Protein AF-A0A7S3LJ06-F1 (afdb_monomer_lite)

Secondary structure (DSSP, 8-state):
-----S---------------------GGGG--HHHHHHHHTSTTEEEE-TTT------TTTTSSSS-BS-HHHHHHHHHTT--TT--EEEEEPSEEEE-TTT--EEEEGGGTTEEEEEPTT--EEEE-EEE-TTPPPEE-SSSS--EEEEGGGSHHHHHHHHHH--S--EETTT-PBPEESEES---TTTSPPSTT-TTHHHHSB-GGGEEEEEPPPP-PPPEEEEEETT-TTSTT-------SSGGGTEEEEEESHHHHTTS-TTS-BSTTSSS--STTHHHHHHHHHTT-----SEEEE-TT-GGGGGGGG-S--TT-EEEEEETTSS-EEEEEEEEEETTTTEEEE--STTS-BSTTB-S----GGG-TTTTTSS-SS---TT--S-SS-------EEEEEEE--GGG--STTEEEEETTTTEEEEE-SSS--TT--EEEE--S-SEEEE--SSS-EEEEEEES-EEEEEPPSTTS--B--SSSSB-B-S--SEEEEEEEEEEEES-EEEEESS-SEEEEEEEES-EEES--

Foldseek 3Di:
DDDDDPDDPPPDDPPDPPPVPPPPPPQLLLVFDCVVVVVLVVDPQEFEEEQPQEDLDPDPPERDPVHHHNAPLSSLVVSLVVFDPPDAHEYEYAADEHECQVVFAAEAELSSFNYEYAYDRPHAYAYANWDWPPPWDWDADPDPFRKIKGQCVVPVVSLVLCLVFPFLFKAWRPVRHTQAFQKPPDDDPVPQDEAPPGPCPPSPFAFQVQWPWFAFDDQKDQWDKAKAALCDCPGPVNHRDCPDPPNLVNIFIWTADQVCQLQFPRVDTAQLLHCRHDDQVSNQSNVCSRRRTQQQGQKTAGNCVDPSCVCVLVFPDCQQKWKWWAWQNRPDIAIFGFHDDDSVRRMTGGDSDAWFRRRSWWRDHEIDQVGDPVLQDPPHPDGDNPDPDPDDDDDDDDHYIGGMMIGATPSSPPDESYWHADSVSSMIMHRHPDPDDPPTIMMRNRAQAHHAYDYALVRARENYEYYSYEYERHGARSRGHWHRPDSHGTTFDQHHNAEHERHENYEYYSYEYPHRNGHHYDYDDDYYNYDYYNYD

InterPro domains:
  IPR011050 Pectin lyase fold/virulence factor [SSF51126] (66-535)
  IPR012334 Pectin lyase fold [G3DSA:2.160.20.10] (34-153)

pLDDT: mean 83.15, std 18.37, range [21.41, 98.69]

Organism: NCBI:txid215587

Radius of gyration: 25.73 Å; chains: 1; bounding box: 71×56×80 Å

Sequence (536 aa):
MELHSCYSRKKDVVADDDSIKLTSLAFTGDKYPAEDLLKAKKTNRTVFVSSSLGLDMEIPGRGTESSPFRTLHFAVDFLRKFSSVKTKRFVVLRQGVHFIGTNGPILLNASDSNITIMSYPGEKAWISGGLPLFGITWTRLRTNAPIYFTNLKKHPEIFKSLKKYGIPGLFTLKSHSRIQRARYPNINVETDQWGYGSPLRDKFGLNSNTVMEWHKPEKGIVPTFVNIDLSDPSNPSGAVKNNSQMKAYNQFAIGYGGVCSTVWEPKEHSYWCSNNSAGGWAEVDSGCAIAGRLQIPVGLTWNMSSDSLKRLKKWRNPLGAIVHAWHSQSWAMHMFEVESYDTLNGKLFFNTTYGSGRGSQGGRNWCRCDQCSYAAGLWSNNGNWCGRRQSQKGHDTRLISGSWAVENVFEELDSPNEYFYNATTGILYWWPNETYVDDVTLVVPLIRTLIEVKGSLKSPVKNIAIQGVGFREAANTYETTWAVPSGGDWALFRGSALHITGAENFQVRNCSFKRLDGTAILFDGYTRNCSVKGSE

Structure (mmCIF, N/CA/C/O backbone):
data_AF-A0A7S3LJ06-F1
#
_entry.id   AF-A0A7S3LJ06-F1
#
loop_
_atom_site.group_PDB
_atom_site.id
_atom_site.type_symbol
_atom_site.label_atom_id
_atom_site.label_alt_id
_atom_site.label_comp_id
_atom_site.label_asym_id
_atom_site.label_entity_id
_atom_site.label_seq_id
_atom_site.pdbx_PDB_ins_code
_atom_site.Cartn_x
_atom_site.Cartn_y
_atom_site.Cartn_z
_atom_site.occupancy
_atom_site.B_iso_or_equiv
_atom_site.auth_seq_id
_atom_site.auth_comp_id
_atom_site.auth_asym_id
_atom_site.auth_atom_id
_atom_site.pdbx_PDB_model_num
ATOM 1 N N . MET A 1 1 ? -41.358 -1.086 -30.624 1.00 30.91 1 MET A N 1
ATOM 2 C CA . MET A 1 1 ? -40.995 -1.628 -29.298 1.00 30.91 1 MET A CA 1
ATOM 3 C C . MET A 1 1 ? -39.561 -1.199 -29.048 1.00 30.91 1 MET A C 1
ATOM 5 O O . MET A 1 1 ? -38.641 -1.757 -29.631 1.00 30.91 1 MET A O 1
ATOM 9 N N . GLU A 1 2 ? -39.425 -0.060 -28.377 1.00 21.41 2 GLU A N 1
ATOM 10 C CA . GLU A 1 2 ? -38.201 0.733 -28.268 1.00 21.41 2 GLU A CA 1
ATOM 11 C C . GLU A 1 2 ? -37.206 0.098 -27.291 1.00 21.41 2 GLU A C 1
ATOM 13 O O . GLU A 1 2 ? -37.540 -0.215 -26.150 1.00 21.41 2 GLU A O 1
ATOM 18 N N . LEU A 1 3 ? -35.963 -0.064 -27.744 1.00 23.67 3 LEU A N 1
ATOM 19 C CA . LEU A 1 3 ? -34.806 -0.277 -26.883 1.00 23.67 3 LEU A CA 1
ATOM 20 C C . LEU A 1 3 ? -34.439 1.076 -26.264 1.00 23.67 3 LEU A C 1
ATOM 22 O O . LEU A 1 3 ? -33.889 1.947 -26.939 1.00 23.67 3 LEU A O 1
ATOM 26 N N . HIS A 1 4 ? -34.760 1.265 -24.984 1.00 25.00 4 HIS A N 1
ATOM 27 C CA . HIS A 1 4 ? -34.353 2.454 -24.246 1.00 25.00 4 HIS A CA 1
ATOM 28 C C . HIS A 1 4 ? -32.827 2.498 -24.082 1.00 25.00 4 HIS A C 1
ATOM 30 O O . HIS A 1 4 ? -32.218 1.783 -23.290 1.00 25.00 4 HIS A O 1
ATOM 36 N N . SER A 1 5 ? -32.235 3.395 -24.863 1.00 23.88 5 SER A N 1
ATOM 37 C CA . SER A 1 5 ? -30.944 4.041 -24.656 1.00 23.88 5 SER A CA 1
ATOM 38 C C . SER A 1 5 ? -30.820 4.605 -23.229 1.00 23.88 5 SER A C 1
ATOM 40 O O . SER A 1 5 ? -31.506 5.562 -22.877 1.00 23.88 5 SER A O 1
ATOM 42 N N . CYS A 1 6 ? -29.887 4.074 -22.432 1.00 23.39 6 CYS A N 1
ATOM 43 C CA . CYS A 1 6 ? -29.372 4.719 -21.213 1.00 23.39 6 CYS A CA 1
ATOM 44 C C . CYS A 1 6 ? -28.133 5.586 -21.516 1.00 23.39 6 CYS A C 1
ATOM 46 O O . CYS A 1 6 ? -27.143 5.561 -20.792 1.00 23.39 6 CYS A O 1
ATOM 48 N N . TYR A 1 7 ? -28.180 6.363 -22.600 1.00 23.69 7 TYR A N 1
ATOM 49 C CA . TYR A 1 7 ? -27.230 7.445 -22.868 1.00 23.69 7 TYR A CA 1
ATOM 50 C C . TYR A 1 7 ? -27.998 8.708 -23.279 1.00 23.69 7 TYR A C 1
ATOM 52 O O . TYR A 1 7 ? -27.918 9.175 -24.416 1.00 23.69 7 TYR A O 1
ATOM 60 N N . SER A 1 8 ? -28.746 9.306 -22.345 1.00 23.89 8 SER A N 1
ATOM 61 C CA . SER A 1 8 ? -29.164 10.699 -22.508 1.00 23.89 8 SER A CA 1
ATOM 62 C C . SER A 1 8 ? -27.998 11.606 -22.115 1.00 23.89 8 SER A C 1
ATOM 64 O O . SER A 1 8 ? -27.753 11.867 -20.936 1.00 23.89 8 SER A O 1
ATOM 66 N N . ARG A 1 9 ? -27.269 12.103 -23.116 1.00 30.77 9 ARG A N 1
ATOM 67 C CA . ARG A 1 9 ? -26.426 13.290 -22.958 1.00 30.77 9 ARG A CA 1
ATOM 68 C C . ARG A 1 9 ? -27.340 14.482 -22.675 1.00 30.77 9 ARG A C 1
ATOM 70 O O . ARG A 1 9 ? -27.840 15.098 -23.612 1.00 30.77 9 ARG A O 1
ATOM 77 N N . LYS A 1 10 ? -27.522 14.837 -21.402 1.00 25.03 10 LYS A N 1
ATOM 78 C CA . LYS A 1 10 ? -27.793 16.235 -21.067 1.00 25.03 10 LYS A CA 1
ATOM 79 C C . LYS A 1 10 ? -26.489 16.999 -21.285 1.00 25.03 10 LYS A C 1
ATOM 81 O O . LYS A 1 10 ? -25.546 16.886 -20.509 1.00 25.03 10 LYS A O 1
ATOM 86 N N . LYS A 1 11 ? -26.424 17.695 -22.424 1.00 30.62 11 LYS A N 1
ATOM 87 C CA . LYS A 1 11 ? -25.652 18.931 -22.545 1.00 30.62 11 LYS A CA 1
ATOM 88 C C . LYS A 1 11 ? -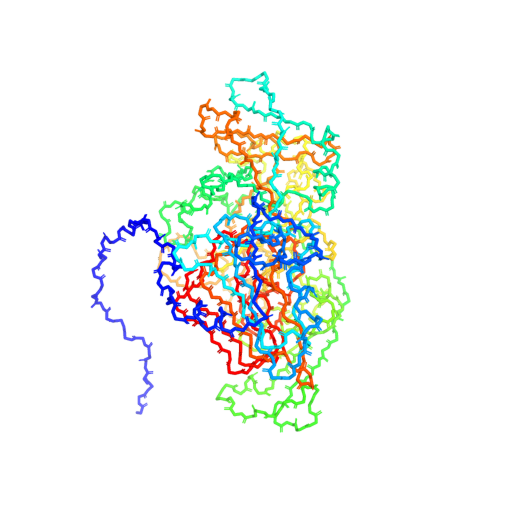26.227 19.867 -21.489 1.00 30.62 11 LYS A C 1
ATOM 90 O O . LYS A 1 11 ? -27.419 20.123 -21.562 1.00 30.62 11 LYS A O 1
ATOM 95 N N . ASP A 1 12 ? -25.418 20.175 -20.486 1.00 28.19 12 ASP A N 1
ATOM 96 C CA . ASP A 1 12 ? -25.453 21.346 -19.599 1.00 28.19 12 ASP A CA 1
ATOM 97 C C . ASP A 1 12 ? -24.706 20.962 -18.319 1.00 28.19 12 ASP A C 1
ATOM 99 O O . ASP A 1 12 ? -25.277 20.740 -17.258 1.00 28.19 12 ASP A O 1
ATOM 103 N N . VAL A 1 13 ? -23.390 20.818 -18.458 1.00 27.06 13 VAL A N 1
ATOM 104 C CA . VAL A 1 13 ? -22.461 21.072 -17.360 1.00 27.06 13 VAL A CA 1
ATOM 105 C C . VAL A 1 13 ? -21.459 22.040 -17.957 1.00 27.06 13 VAL A C 1
ATOM 107 O O . VAL A 1 13 ? -20.497 21.651 -18.619 1.00 27.06 13 VAL A O 1
ATOM 110 N N . VAL A 1 14 ? -21.782 23.327 -17.830 1.00 26.31 14 VAL A N 1
ATOM 111 C CA . VAL A 1 14 ? -20.762 24.370 -17.807 1.00 26.31 14 VAL A CA 1
ATOM 112 C C . VAL A 1 14 ? -19.739 23.890 -16.785 1.00 26.31 14 VAL A C 1
ATOM 114 O O . VAL A 1 14 ? -20.116 23.484 -15.687 1.00 26.31 14 VAL A O 1
ATOM 117 N N . ALA A 1 15 ? -18.478 23.812 -17.199 1.00 28.50 15 ALA A N 1
ATOM 118 C CA . ALA A 1 15 ? -17.384 23.565 -16.284 1.00 28.50 15 ALA A CA 1
ATOM 119 C C . ALA A 1 15 ? -17.385 24.720 -15.281 1.00 28.50 15 ALA A C 1
ATOM 121 O O . ALA A 1 15 ? -16.867 25.792 -15.586 1.00 28.50 15 ALA A O 1
ATOM 122 N N . ASP A 1 16 ? -18.031 24.519 -14.134 1.00 24.98 16 ASP A N 1
ATOM 123 C CA . ASP A 1 16 ? -17.716 25.319 -12.969 1.00 24.98 16 ASP A CA 1
ATOM 124 C C . ASP A 1 16 ? -16.251 25.031 -12.664 1.00 24.98 16 ASP A C 1
ATOM 126 O O . ASP A 1 16 ? -15.834 23.889 -12.446 1.00 24.98 16 ASP A O 1
ATOM 130 N N . ASP A 1 17 ? -15.471 26.101 -12.751 1.00 31.39 17 ASP A N 1
ATOM 131 C CA . ASP A 1 17 ? -14.108 26.240 -12.266 1.00 31.39 17 ASP A CA 1
ATOM 132 C C . ASP A 1 17 ? -14.105 26.128 -10.733 1.00 31.39 17 ASP A C 1
ATOM 134 O O . ASP A 1 17 ? -13.688 27.024 -10.004 1.00 31.39 17 ASP A O 1
ATOM 13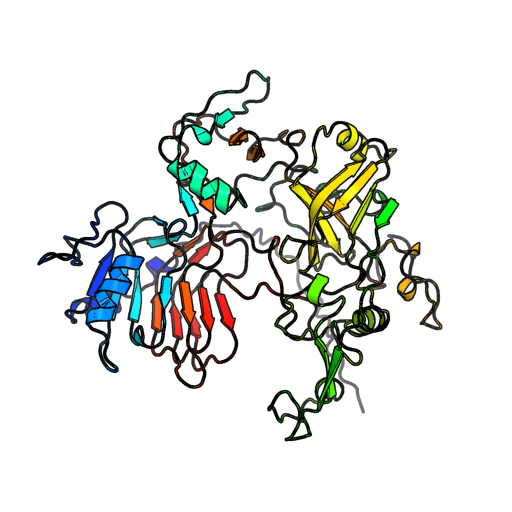8 N N . ASP A 1 18 ? -14.581 24.994 -10.221 1.00 28.34 18 ASP A N 1
ATOM 139 C CA . ASP A 1 18 ? -14.287 24.547 -8.874 1.00 28.34 18 ASP A CA 1
ATOM 140 C C . ASP A 1 18 ? -12.901 23.916 -8.929 1.00 28.34 18 ASP A C 1
ATOM 142 O O . ASP A 1 18 ? -12.695 22.700 -8.856 1.00 28.34 18 ASP A O 1
ATOM 146 N N . SER A 1 19 ? -11.901 24.791 -9.035 1.00 29.19 19 SER A N 1
ATOM 147 C CA . SER A 1 19 ? -10.657 24.567 -8.322 1.00 29.19 19 SER A CA 1
ATOM 148 C C . SER A 1 19 ? -11.043 24.155 -6.900 1.00 29.19 19 SER A C 1
ATOM 150 O O . SER A 1 19 ? -11.409 24.984 -6.067 1.00 29.19 19 SER A O 1
ATOM 152 N N . ILE A 1 20 ? -11.038 22.843 -6.632 1.00 30.84 20 ILE A N 1
ATOM 153 C CA . ILE A 1 20 ? -11.143 22.304 -5.282 1.00 30.84 20 ILE A CA 1
ATOM 154 C C . ILE A 1 20 ? -9.929 22.875 -4.566 1.00 30.84 20 ILE A C 1
ATOM 156 O O . ILE A 1 20 ? -8.835 22.307 -4.564 1.00 30.84 20 ILE A O 1
ATOM 160 N N . LYS A 1 21 ? -10.108 24.054 -3.971 1.00 27.31 21 LYS A N 1
ATOM 161 C CA . LYS A 1 21 ? -9.279 24.506 -2.881 1.00 27.31 21 LYS A CA 1
ATOM 162 C C . LYS A 1 21 ? -9.408 23.371 -1.885 1.00 27.31 21 LYS A C 1
ATOM 164 O O . LYS A 1 21 ? -10.467 23.178 -1.294 1.00 27.31 21 LYS A O 1
ATOM 169 N N . LEU A 1 22 ? -8.333 22.605 -1.729 1.00 31.94 22 LEU A N 1
ATOM 170 C CA . LEU A 1 22 ? -8.063 21.785 -0.556 1.00 31.94 22 LEU A CA 1
ATOM 171 C C . LEU A 1 22 ? -7.979 22.738 0.651 1.00 31.94 22 LEU A C 1
ATOM 173 O O . LEU A 1 22 ? -6.927 22.934 1.253 1.00 31.94 22 LEU A O 1
ATOM 177 N N . THR A 1 23 ? -9.086 23.407 0.972 1.00 28.89 23 THR A N 1
ATOM 178 C CA . THR A 1 23 ? -9.309 24.060 2.248 1.00 28.89 23 THR A CA 1
ATOM 179 C C . THR A 1 23 ? -9.157 22.963 3.278 1.00 28.89 23 THR A C 1
ATOM 181 O O . THR A 1 23 ? -9.793 21.919 3.142 1.00 28.89 23 THR A O 1
ATOM 184 N N . SER A 1 24 ? -8.257 23.175 4.236 1.00 37.34 24 SER A N 1
ATOM 185 C CA . SER A 1 24 ? -7.898 22.248 5.308 1.00 37.34 24 SER A CA 1
ATOM 186 C C . SER A 1 24 ? -9.036 21.284 5.657 1.00 37.34 24 SER A C 1
ATOM 188 O O . SER A 1 24 ? -9.998 21.684 6.315 1.00 37.34 24 SER A O 1
ATOM 190 N N . LEU A 1 25 ? -8.932 20.030 5.203 1.00 41.12 25 LEU A N 1
ATOM 191 C CA . LEU A 1 25 ? -9.834 18.956 5.615 1.00 41.12 25 LEU A CA 1
ATOM 192 C C . LEU A 1 25 ? -9.736 18.859 7.140 1.00 41.12 25 LEU A C 1
ATOM 194 O O . LEU A 1 25 ? -8.699 18.478 7.697 1.00 41.12 25 LEU A O 1
ATOM 198 N N . ALA A 1 26 ? -10.770 19.356 7.816 1.00 43.75 26 ALA A N 1
ATOM 199 C CA . ALA A 1 26 ? -10.857 19.341 9.262 1.00 43.75 26 ALA A CA 1
ATOM 200 C C . ALA A 1 26 ? -10.969 17.882 9.705 1.00 43.75 26 ALA A C 1
ATOM 202 O O . ALA A 1 26 ? -11.842 17.158 9.238 1.00 43.75 26 ALA A O 1
ATOM 203 N N . PHE A 1 27 ? -10.076 17.467 10.604 1.00 51.47 27 PHE A N 1
ATOM 204 C CA . PHE A 1 27 ? -10.052 16.120 11.167 1.00 51.47 27 PHE A CA 1
ATOM 205 C C . PHE A 1 27 ? -11.457 15.722 11.640 1.00 51.47 27 PHE A C 1
ATOM 207 O O . PHE A 1 27 ? -12.029 16.373 12.515 1.00 51.47 27 PHE A O 1
ATOM 214 N N . THR A 1 28 ? -12.014 14.648 11.079 1.00 55.03 28 THR A N 1
ATOM 215 C CA . THR A 1 28 ? -13.387 14.206 11.393 1.00 55.03 28 THR A CA 1
ATOM 216 C C . THR A 1 28 ? -13.606 13.866 12.873 1.00 55.03 28 THR A C 1
ATOM 218 O O . THR A 1 28 ? -14.749 13.880 13.337 1.00 55.03 28 THR A O 1
ATOM 221 N N . GLY A 1 29 ? -12.534 13.643 13.645 1.00 50.97 29 GLY A N 1
ATOM 222 C CA . GLY A 1 29 ? -12.589 13.417 15.092 1.00 50.97 29 GLY A CA 1
ATOM 223 C C . GLY A 1 29 ? -13.174 14.574 15.914 1.00 50.97 29 GLY A C 1
ATOM 224 O O . GLY A 1 29 ? -13.656 14.326 17.017 1.00 50.97 29 GLY A O 1
ATOM 225 N N . ASP A 1 30 ? -13.248 15.794 15.369 1.00 53.06 30 ASP A N 1
ATOM 226 C CA . ASP A 1 30 ? -13.913 16.933 16.028 1.00 53.06 30 ASP A CA 1
ATOM 227 C C . ASP A 1 30 ? -15.453 16.782 16.048 1.00 53.06 30 ASP A C 1
ATOM 229 O O . ASP A 1 30 ? -16.150 17.479 16.782 1.00 53.06 30 ASP A O 1
ATOM 233 N N . LYS A 1 31 ? -16.004 15.843 15.261 1.00 57.44 31 LYS A N 1
ATOM 234 C CA . LYS A 1 31 ? -17.451 15.570 15.143 1.00 57.44 31 LYS A CA 1
ATOM 235 C C . LYS A 1 31 ? -17.920 14.382 15.994 1.00 57.44 31 LYS A C 1
ATOM 237 O O . LYS A 1 31 ? -19.038 13.894 15.820 1.00 57.44 31 LYS A O 1
ATOM 242 N N . TYR A 1 32 ? -17.067 13.857 16.873 1.00 66.50 32 TYR A N 1
ATOM 243 C CA . TYR A 1 32 ? -17.369 12.678 17.684 1.00 66.50 32 TYR A CA 1
ATOM 244 C C . TYR A 1 32 ? -18.007 13.041 19.047 1.00 66.50 32 TYR A C 1
ATOM 246 O O . TYR A 1 32 ? -17.469 13.888 19.761 1.00 66.50 32 TYR A O 1
ATOM 254 N N . PRO A 1 33 ? -19.137 12.416 19.447 1.00 67.44 33 PRO A N 1
ATOM 255 C CA . PRO A 1 33 ? -19.888 12.838 20.629 1.00 67.44 33 PRO A CA 1
ATOM 256 C C . PRO A 1 33 ? -19.221 12.447 21.957 1.00 67.44 33 PRO A C 1
ATOM 258 O O . PRO A 1 33 ? -18.886 11.286 22.198 1.00 67.44 33 PRO A O 1
ATOM 261 N N . ALA A 1 34 ? -19.158 13.404 22.889 1.00 76.62 34 ALA A N 1
ATOM 262 C CA . ALA A 1 34 ? -18.697 13.196 24.268 1.00 76.62 34 ALA A CA 1
ATOM 263 C C . ALA A 1 34 ? -19.495 12.113 25.032 1.00 76.62 34 ALA A C 1
ATOM 265 O O . ALA A 1 34 ? -18.988 11.512 25.980 1.00 76.62 34 ALA A O 1
ATOM 266 N N . GLU A 1 35 ? -20.725 11.817 24.605 1.00 79.81 35 GLU A N 1
ATOM 267 C CA . GLU A 1 35 ? -21.572 10.774 25.192 1.00 79.81 35 GLU A CA 1
ATOM 268 C C . GLU A 1 35 ? -20.943 9.379 25.165 1.00 79.81 35 GLU A C 1
ATOM 270 O O . GLU A 1 35 ? -21.133 8.593 26.096 1.00 79.81 35 GLU A O 1
ATOM 275 N N . ASP A 1 36 ? -20.195 9.044 24.116 1.00 81.25 36 ASP A N 1
ATOM 276 C CA . ASP A 1 36 ? -19.580 7.725 24.013 1.00 81.25 36 ASP A CA 1
ATOM 277 C C . ASP A 1 36 ? -18.372 7.591 24.958 1.00 81.25 36 ASP A C 1
ATOM 279 O O . ASP A 1 36 ? -18.187 6.530 25.560 1.00 81.25 36 ASP A O 1
ATOM 283 N N . LEU A 1 37 ? -17.645 8.685 25.232 1.00 84.81 37 LEU A N 1
ATOM 284 C CA . LEU A 1 37 ? -16.660 8.718 26.318 1.00 84.81 37 LEU A CA 1
ATOM 285 C C . LEU A 1 37 ? -17.339 8.560 27.686 1.00 84.81 37 LEU A C 1
ATOM 287 O O . LEU A 1 37 ? -16.825 7.840 28.540 1.00 84.81 37 LEU A O 1
ATOM 291 N N . LEU A 1 38 ? -18.502 9.184 27.909 1.00 84.88 38 LEU A N 1
ATOM 292 C CA . LEU A 1 38 ? -19.257 8.993 29.154 1.00 84.88 38 LEU A CA 1
ATOM 293 C C . LEU A 1 38 ? -19.678 7.527 29.335 1.00 84.88 38 LEU A C 1
ATOM 295 O O . LEU A 1 38 ? -19.594 6.998 30.443 1.00 84.88 38 LEU A O 1
ATOM 299 N N . LYS A 1 39 ? -20.083 6.837 28.260 1.00 83.56 39 LYS A N 1
ATOM 300 C CA . LYS A 1 39 ? -20.355 5.387 28.291 1.00 83.56 39 LYS A CA 1
ATOM 301 C C . LYS A 1 39 ? -19.094 4.585 28.609 1.00 83.56 39 LYS A C 1
ATOM 303 O O . LYS A 1 39 ? -19.172 3.658 29.413 1.00 83.56 39 LYS A O 1
ATOM 308 N N . ALA A 1 40 ? -17.950 4.951 28.031 1.00 83.38 40 ALA A N 1
ATOM 309 C CA . ALA A 1 40 ? -16.671 4.313 28.326 1.00 83.38 40 ALA A CA 1
ATOM 310 C C . ALA A 1 40 ? -16.286 4.497 29.806 1.00 83.38 40 ALA A C 1
ATOM 312 O O . ALA A 1 40 ? -16.000 3.527 30.503 1.00 83.38 40 ALA A O 1
ATOM 313 N N . LYS A 1 41 ? -16.364 5.714 30.350 1.00 84.56 41 LYS A N 1
ATOM 314 C CA . LYS A 1 41 ? -16.011 5.995 31.754 1.00 84.56 41 LYS A CA 1
ATOM 315 C C . LYS A 1 41 ? -16.919 5.291 32.775 1.00 84.56 41 LYS A C 1
ATOM 317 O O . LYS A 1 41 ? -16.491 5.060 33.899 1.00 84.56 41 LYS A O 1
ATOM 322 N N . LYS A 1 42 ? -18.143 4.903 32.394 1.00 83.19 42 LYS A N 1
ATOM 323 C CA . LYS A 1 42 ? -19.065 4.131 33.252 1.00 83.19 42 LYS A CA 1
ATOM 324 C C . LYS A 1 42 ? -18.660 2.668 33.450 1.00 83.19 42 LYS A C 1
ATOM 326 O O . LYS A 1 42 ? -19.217 2.014 34.327 1.00 83.19 42 LYS A O 1
ATOM 331 N N . THR A 1 43 ? -17.739 2.132 32.648 1.00 81.75 43 THR A N 1
ATOM 332 C CA . THR A 1 43 ? -17.245 0.761 32.817 1.00 81.75 43 THR A CA 1
ATOM 333 C C . THR A 1 43 ? -15.833 0.745 33.393 1.00 81.75 43 THR A C 1
ATOM 335 O O . THR A 1 43 ? -14.978 1.537 33.008 1.00 81.75 43 THR A O 1
ATOM 338 N N . ASN A 1 44 ? -15.542 -0.228 34.261 1.00 81.69 44 ASN A N 1
ATOM 339 C CA . ASN A 1 44 ? -14.186 -0.519 34.745 1.00 81.69 44 ASN A CA 1
ATOM 340 C C . ASN A 1 44 ? -13.328 -1.271 33.702 1.00 81.69 44 ASN A C 1
ATOM 342 O O . ASN A 1 44 ? -12.351 -1.939 34.049 1.00 81.69 44 ASN A O 1
ATOM 346 N N . ARG A 1 45 ? -13.734 -1.216 32.427 1.00 92.06 45 ARG A N 1
ATOM 347 C CA . ARG A 1 45 ? -13.124 -1.886 31.268 1.00 92.06 45 ARG A CA 1
ATOM 348 C C . ARG A 1 45 ? -12.726 -0.895 30.179 1.00 92.06 45 ARG A C 1
ATOM 350 O O . ARG A 1 45 ? -12.766 -1.214 28.992 1.00 92.06 45 ARG A O 1
ATOM 357 N N . THR A 1 46 ? -12.361 0.303 30.609 1.00 95.69 46 THR A N 1
ATOM 358 C CA . THR A 1 46 ? -11.859 1.377 29.761 1.00 95.69 46 THR A CA 1
ATOM 359 C C . THR A 1 46 ? -10.408 1.625 30.094 1.00 95.69 46 THR A C 1
ATOM 361 O O . THR A 1 46 ? -10.074 1.803 31.264 1.00 95.69 46 THR A O 1
ATOM 364 N N . VAL A 1 47 ? -9.566 1.640 29.065 1.00 97.44 47 VAL A N 1
ATOM 365 C CA . VAL A 1 47 ? -8.148 1.965 29.194 1.00 97.44 47 VAL A CA 1
ATOM 366 C C . VAL A 1 47 ? -7.763 3.103 28.260 1.00 97.44 47 VAL A C 1
ATOM 368 O O . VAL A 1 47 ? -8.292 3.215 27.155 1.00 97.44 47 VAL A O 1
ATOM 371 N N . PHE A 1 48 ? -6.837 3.946 28.703 1.00 98.00 48 PHE A N 1
ATOM 372 C CA . PHE A 1 48 ? -6.327 5.083 27.944 1.00 98.00 48 PHE A CA 1
ATOM 373 C C . PHE A 1 48 ? -4.917 4.797 27.430 1.00 98.00 48 PHE A C 1
ATOM 375 O O . PHE A 1 48 ? -4.116 4.174 28.128 1.00 98.00 48 PHE A O 1
ATOM 382 N N . VAL A 1 49 ? -4.609 5.277 26.225 1.00 98.56 49 VAL A N 1
ATOM 383 C CA . VAL A 1 49 ? -3.307 5.092 25.567 1.00 98.56 49 VAL A CA 1
ATOM 384 C C . VAL A 1 49 ? -2.737 6.445 25.166 1.00 98.56 49 VAL A C 1
ATOM 386 O O . VAL A 1 49 ? -3.403 7.212 24.477 1.00 98.56 49 VAL A O 1
ATOM 389 N N . SER A 1 50 ? -1.504 6.745 25.564 1.00 98.12 50 SER A N 1
ATOM 390 C CA . SER A 1 50 ? -0.778 7.958 25.177 1.00 98.12 50 SER A CA 1
ATOM 391 C C . SER A 1 50 ? 0.614 7.587 24.685 1.00 98.12 50 SER A C 1
ATOM 393 O O . SER A 1 50 ? 1.397 7.005 25.434 1.00 98.12 50 SER A O 1
ATOM 395 N N . SER A 1 51 ? 0.946 7.967 23.450 1.00 94.38 51 SER A N 1
ATOM 396 C CA . SER A 1 51 ? 2.254 7.657 22.868 1.00 94.38 51 SER A CA 1
ATOM 397 C C . SER A 1 51 ? 3.403 8.447 23.508 1.00 94.38 51 SER A C 1
ATOM 399 O O . SER A 1 51 ? 4.543 7.989 23.477 1.00 94.38 51 SER A O 1
ATOM 401 N N . SER A 1 52 ? 3.116 9.598 24.127 1.00 92.81 52 SER A N 1
ATOM 402 C CA . SER A 1 52 ? 4.108 10.469 24.771 1.00 92.81 52 SER A CA 1
ATOM 403 C C . SER A 1 52 ? 4.211 10.286 26.288 1.00 92.81 52 SER A C 1
ATOM 405 O O . SER A 1 52 ? 5.314 10.342 26.826 1.00 92.81 52 SER A O 1
ATOM 407 N N . LEU A 1 53 ? 3.092 10.057 26.985 1.00 94.56 53 LEU A N 1
ATOM 408 C CA . LEU A 1 53 ? 3.040 10.010 28.457 1.00 94.56 53 LEU A CA 1
ATOM 409 C C . LEU A 1 53 ? 2.804 8.602 29.022 1.00 94.56 53 LEU A C 1
ATOM 411 O O . LEU A 1 53 ? 2.931 8.385 30.228 1.00 94.56 53 LEU A O 1
ATOM 415 N N . GLY A 1 54 ? 2.417 7.646 28.178 1.00 95.12 54 GLY A N 1
ATOM 416 C CA . GLY A 1 54 ? 2.032 6.312 28.616 1.00 95.12 54 GLY A CA 1
ATOM 417 C C . GLY A 1 54 ? 3.204 5.431 29.039 1.00 95.12 54 GLY A C 1
ATOM 418 O O . GLY A 1 54 ? 4.346 5.639 28.631 1.00 95.12 54 GLY A O 1
ATOM 419 N N . LEU A 1 55 ? 2.916 4.398 29.836 1.00 96.81 55 LEU A N 1
ATOM 420 C CA . LEU A 1 55 ? 3.868 3.334 30.170 1.00 96.81 55 LEU A CA 1
ATOM 421 C C . LEU A 1 55 ? 3.145 1.984 30.271 1.00 96.81 55 LEU A C 1
ATOM 423 O O . LEU A 1 55 ? 2.173 1.846 31.012 1.00 96.81 55 LEU A O 1
ATOM 427 N N . ASP A 1 56 ? 3.641 1.002 29.520 1.00 97.06 56 ASP A N 1
ATOM 428 C CA . ASP A 1 56 ? 3.104 -0.359 29.433 1.00 97.06 56 ASP A CA 1
ATOM 429 C C . ASP A 1 56 ? 3.568 -1.202 30.624 1.00 97.06 56 ASP A C 1
ATOM 431 O O . ASP A 1 56 ? 4.572 -1.907 30.561 1.00 97.06 56 ASP A O 1
ATOM 435 N N . MET A 1 57 ? 2.858 -1.080 31.745 1.00 95.19 57 MET A N 1
ATOM 436 C CA . MET A 1 57 ? 3.065 -1.900 32.938 1.00 95.19 57 MET A CA 1
ATOM 437 C C . MET A 1 57 ? 1.732 -2.170 33.626 1.00 95.19 57 MET A C 1
ATOM 439 O O . MET A 1 57 ? 0.902 -1.271 33.764 1.00 95.19 57 MET A O 1
ATOM 443 N N . GLU A 1 58 ? 1.548 -3.392 34.115 1.00 92.44 58 GLU A N 1
ATOM 444 C CA . GLU A 1 58 ? 0.341 -3.793 34.839 1.00 92.44 58 GLU A CA 1
ATOM 445 C C . GLU A 1 58 ? 0.500 -3.577 36.345 1.00 92.44 58 GLU A C 1
ATOM 447 O O . GLU A 1 58 ? 0.768 -4.505 37.101 1.00 92.44 58 GLU A O 1
ATOM 452 N N . ILE A 1 59 ? 0.342 -2.332 36.788 1.00 91.38 59 ILE A N 1
ATOM 453 C CA . ILE A 1 59 ? 0.316 -1.976 38.215 1.00 91.38 59 ILE A CA 1
ATOM 454 C C . ILE A 1 59 ? -0.996 -1.249 38.557 1.00 91.38 59 ILE A C 1
ATOM 456 O O . ILE A 1 59 ? -1.612 -0.665 37.659 1.00 91.38 59 ILE A O 1
ATOM 460 N N . PRO A 1 60 ? -1.459 -1.264 39.824 1.00 90.06 60 PRO A N 1
ATOM 461 C CA . PRO A 1 60 ? -2.688 -0.576 40.220 1.00 90.06 60 PRO A CA 1
ATOM 462 C C . PRO A 1 60 ? -2.720 0.890 39.761 1.00 90.06 60 PRO A C 1
ATOM 464 O O . PRO A 1 60 ? -1.720 1.599 39.841 1.00 90.06 60 PRO A O 1
ATOM 467 N N . GLY A 1 61 ? -3.869 1.342 39.251 1.00 86.69 61 GLY A N 1
ATOM 468 C CA . GLY A 1 61 ? -4.053 2.708 38.740 1.00 86.69 61 GLY A CA 1
ATOM 469 C C . GLY A 1 61 ? -3.560 2.953 37.306 1.00 86.69 61 GLY A C 1
ATOM 470 O O . GLY A 1 61 ? -3.857 4.011 36.747 1.00 86.69 61 GLY A O 1
ATOM 471 N N . ARG A 1 62 ? -2.869 1.994 36.670 1.00 93.56 62 ARG A N 1
ATOM 472 C CA . ARG A 1 62 ? -2.500 2.072 35.244 1.00 93.56 62 ARG A CA 1
ATOM 473 C C . ARG A 1 62 ? -3.675 1.842 34.305 1.00 93.56 62 ARG A C 1
ATOM 475 O O . ARG A 1 62 ? -4.687 1.249 34.668 1.00 93.56 62 ARG A O 1
ATOM 482 N N . GLY A 1 63 ? -3.511 2.328 33.077 1.00 93.19 63 GLY A N 1
ATOM 483 C CA . GLY A 1 63 ? -4.543 2.309 32.048 1.00 93.19 63 GLY A CA 1
ATOM 484 C C . GLY A 1 63 ? -5.624 3.365 32.279 1.00 93.19 63 GLY A C 1
ATOM 485 O O . GLY A 1 63 ? -6.560 3.443 31.498 1.00 93.19 63 GLY A O 1
ATOM 486 N N . THR A 1 64 ? -5.514 4.197 33.315 1.00 94.94 64 THR A N 1
ATOM 487 C CA . THR A 1 64 ? -6.449 5.298 33.578 1.00 94.94 64 THR A CA 1
ATOM 488 C C . THR A 1 64 ? -6.100 6.529 32.745 1.00 94.94 64 THR A C 1
ATOM 490 O O . THR A 1 64 ? -5.028 6.615 32.152 1.00 94.94 64 THR A O 1
ATOM 493 N N . GLU A 1 65 ? -6.996 7.514 32.710 1.00 94.00 65 GLU A N 1
ATOM 494 C CA . GLU A 1 65 ? -6.782 8.754 31.956 1.00 94.00 65 GLU A CA 1
ATOM 495 C C . GLU A 1 65 ? -5.546 9.539 32.422 1.00 94.00 65 GLU A C 1
ATOM 497 O O . GLU A 1 65 ? -4.828 10.096 31.592 1.00 94.00 65 GLU A O 1
ATOM 502 N N . SER A 1 66 ? -5.279 9.546 33.733 1.00 94.94 66 SER A N 1
ATOM 503 C CA . SER A 1 66 ? -4.115 10.194 34.350 1.00 94.94 66 SER A CA 1
ATOM 504 C C . SER A 1 66 ? -2.857 9.322 34.345 1.00 94.94 66 SER A C 1
ATOM 506 O O . SER A 1 66 ? -1.760 9.823 34.578 1.00 94.94 66 SER A O 1
ATOM 508 N N . SER A 1 67 ? -2.983 8.016 34.102 1.00 96.31 67 SER A N 1
ATOM 509 C CA . SER A 1 67 ? -1.863 7.070 34.038 1.00 96.31 67 SER A CA 1
ATOM 510 C C . SER A 1 67 ? -2.046 6.073 32.885 1.00 96.31 67 SER A C 1
ATOM 512 O O . SER A 1 67 ? -2.215 4.871 33.128 1.00 96.31 67 SER A O 1
ATOM 514 N N . PRO A 1 68 ? -2.014 6.553 31.625 1.00 97.75 68 PRO A N 1
ATOM 515 C CA . PRO A 1 68 ? -2.319 5.740 30.454 1.00 97.75 68 PRO A CA 1
ATOM 516 C C . PRO A 1 68 ? -1.241 4.684 30.171 1.00 97.75 68 PRO A C 1
ATOM 518 O O . PRO A 1 68 ? -0.093 4.779 30.625 1.00 97.75 68 PRO A O 1
ATOM 521 N N . PHE A 1 69 ? -1.609 3.682 29.375 1.00 98.50 69 PHE A N 1
ATOM 522 C CA . PHE A 1 69 ? -0.658 2.794 28.706 1.00 98.50 69 PHE A CA 1
ATOM 523 C C . PHE A 1 69 ? 0.044 3.519 27.553 1.00 98.50 69 PHE A C 1
ATOM 525 O O . PHE A 1 69 ? -0.418 4.562 27.086 1.00 98.50 69 PHE A O 1
ATOM 532 N N . ARG A 1 70 ? 1.184 2.987 27.109 1.00 97.81 70 ARG A N 1
ATOM 533 C CA . ARG A 1 70 ? 1.989 3.548 26.017 1.00 97.81 70 ARG A CA 1
ATOM 534 C C . ARG A 1 70 ? 1.527 3.050 24.657 1.00 97.81 70 ARG A C 1
ATOM 536 O O . ARG A 1 70 ? 1.452 3.847 23.727 1.00 97.81 70 ARG A O 1
ATOM 543 N N . THR A 1 71 ? 1.242 1.754 24.526 1.00 98.19 71 THR A N 1
ATOM 544 C CA . THR A 1 71 ? 0.949 1.140 23.225 1.00 98.19 71 THR A CA 1
ATOM 545 C C . THR A 1 71 ? -0.474 0.610 23.117 1.00 98.19 71 THR A C 1
ATOM 547 O O . THR A 1 71 ? -1.087 0.143 24.079 1.00 98.19 71 THR A O 1
ATOM 550 N N . LEU A 1 72 ? -1.002 0.665 21.892 1.00 98.12 72 LEU A N 1
ATOM 551 C CA . LEU A 1 72 ? -2.306 0.099 21.560 1.00 98.12 72 LEU A CA 1
ATOM 552 C C . LEU A 1 72 ? -2.302 -1.435 21.669 1.00 98.12 72 LEU A C 1
ATOM 554 O O . LEU A 1 72 ? -3.285 -1.999 22.144 1.00 98.12 72 LEU A O 1
ATOM 558 N N . HIS A 1 73 ? -1.200 -2.104 21.301 1.00 98.25 73 HIS A N 1
ATOM 559 C CA . HIS A 1 73 ? -1.039 -3.553 21.488 1.00 98.25 73 HIS A CA 1
ATOM 560 C C . HIS A 1 73 ? -1.253 -3.951 22.944 1.00 98.25 73 HIS A C 1
ATOM 562 O O . HIS A 1 73 ? -2.127 -4.764 23.234 1.00 98.25 73 HIS A O 1
ATOM 568 N N . PHE A 1 74 ? -0.525 -3.305 23.859 1.00 97.94 74 PHE A N 1
ATOM 569 C CA . PHE A 1 74 ? -0.619 -3.601 25.282 1.00 97.94 74 PHE A CA 1
ATOM 570 C C . PHE A 1 74 ? -2.027 -3.352 25.830 1.00 97.94 74 PHE A C 1
ATOM 572 O O . PHE A 1 74 ? -2.550 -4.160 26.592 1.00 97.94 74 PHE A O 1
ATOM 579 N N . ALA A 1 75 ? -2.679 -2.264 25.413 1.00 97.81 75 ALA A N 1
ATOM 580 C CA . ALA A 1 75 ? -4.044 -1.954 25.830 1.00 97.81 75 ALA A CA 1
ATOM 581 C C . ALA A 1 75 ? -5.064 -3.020 25.390 1.00 97.81 75 ALA A C 1
ATOM 583 O O . ALA A 1 75 ? -5.928 -3.408 26.181 1.00 97.81 75 ALA A O 1
ATOM 584 N N . VAL A 1 76 ? -4.963 -3.512 24.150 1.00 97.19 76 VAL A N 1
ATOM 585 C CA . VAL A 1 76 ? -5.820 -4.597 23.647 1.00 97.19 76 VAL A CA 1
ATOM 586 C C . VAL A 1 76 ? -5.541 -5.894 24.407 1.00 97.19 76 VAL A C 1
ATOM 588 O O . VAL A 1 76 ? -6.483 -6.523 24.893 1.00 97.19 76 VAL A O 1
ATOM 591 N N . ASP A 1 77 ? -4.271 -6.256 24.591 1.00 96.31 77 ASP A N 1
ATOM 592 C CA . ASP A 1 77 ? -3.874 -7.467 25.320 1.00 96.31 77 ASP A CA 1
ATOM 593 C C . ASP A 1 77 ? -4.322 -7.445 26.783 1.00 96.31 77 ASP A C 1
ATOM 595 O O . ASP A 1 77 ? -4.872 -8.426 27.290 1.00 96.31 77 ASP A O 1
ATOM 599 N N . PHE A 1 78 ? -4.191 -6.302 27.452 1.00 95.75 78 PHE A N 1
ATOM 600 C CA . PHE A 1 78 ? -4.691 -6.109 28.808 1.00 95.75 78 PHE A CA 1
ATOM 601 C C . PHE A 1 78 ? -6.209 -6.336 28.887 1.00 95.75 78 PHE A C 1
ATOM 603 O O . PHE A 1 78 ? -6.707 -7.029 29.777 1.00 95.75 78 PHE A O 1
ATOM 610 N N . LEU A 1 79 ? -6.967 -5.808 27.921 1.00 94.88 79 LEU A N 1
ATOM 611 C CA . LEU A 1 79 ? -8.422 -5.948 27.872 1.00 94.88 79 LEU A CA 1
ATOM 612 C C . LEU A 1 79 ? -8.906 -7.370 27.544 1.00 94.88 79 LEU A C 1
ATOM 614 O O . LEU A 1 79 ? -10.065 -7.699 27.837 1.00 94.88 79 LEU A O 1
ATOM 618 N N . ARG A 1 80 ? -8.061 -8.241 26.981 1.00 94.31 80 ARG A N 1
ATOM 619 C CA . ARG A 1 80 ? -8.395 -9.663 26.755 1.00 94.31 80 ARG A CA 1
ATOM 620 C C . ARG A 1 80 ? -8.624 -10.425 28.055 1.00 94.31 80 ARG A C 1
ATOM 622 O O . ARG A 1 80 ? -9.476 -11.313 28.087 1.00 94.31 80 ARG A O 1
ATOM 629 N N . LYS A 1 81 ? -7.980 -10.007 29.150 1.00 91.56 81 LYS A N 1
ATOM 630 C CA . LYS A 1 81 ? -8.154 -10.588 30.497 1.00 91.56 81 LYS A CA 1
ATOM 631 C C . LYS A 1 81 ? -9.568 -10.420 31.053 1.00 91.56 81 LYS A C 1
ATOM 633 O O . LYS A 1 81 ? -9.970 -11.139 31.959 1.00 91.56 81 LYS A O 1
ATOM 638 N N . PHE A 1 82 ? -10.333 -9.487 30.491 1.00 88.88 82 PHE A N 1
ATOM 639 C CA . PHE A 1 82 ? -11.714 -9.201 30.879 1.00 88.88 82 PHE A CA 1
ATOM 640 C C . PHE A 1 82 ? -12.724 -9.588 29.792 1.00 88.88 82 PHE A C 1
ATOM 642 O O . PHE A 1 82 ? -13.860 -9.100 29.797 1.00 88.88 82 PHE A O 1
ATOM 649 N N . SER A 1 83 ? -12.304 -10.416 28.830 1.00 80.88 83 SER A N 1
ATOM 650 C CA . SER A 1 83 ? -13.158 -10.865 27.735 1.00 80.88 83 SER A CA 1
ATOM 651 C C . SER A 1 83 ? -14.340 -11.681 28.264 1.00 80.88 83 SER A C 1
ATOM 653 O O . SER A 1 83 ? -14.199 -12.643 29.012 1.00 80.88 83 SER A O 1
ATOM 655 N N . SER A 1 84 ? -15.545 -11.267 27.883 1.00 80.00 84 SER A N 1
ATOM 656 C CA . SER A 1 84 ? -16.761 -12.063 28.037 1.00 80.00 84 SER A CA 1
ATOM 657 C C . SER A 1 84 ? -17.740 -11.689 26.928 1.00 80.00 84 SER A C 1
ATOM 659 O O . SER A 1 84 ? -17.650 -10.602 26.350 1.00 80.00 84 SER A O 1
ATOM 661 N N . VAL A 1 85 ? -18.718 -12.560 26.669 1.00 70.06 85 VAL A N 1
ATOM 662 C CA . VAL A 1 85 ? -19.735 -12.374 25.618 1.00 70.06 85 VAL A CA 1
ATOM 663 C C . VAL A 1 85 ? -20.497 -11.047 25.758 1.00 70.06 85 VAL A C 1
ATOM 665 O O . VAL A 1 85 ? -20.937 -10.492 24.752 1.00 70.06 85 VAL A O 1
ATOM 668 N N . LYS A 1 86 ? -20.638 -10.508 26.978 1.00 79.19 86 LYS A N 1
ATOM 669 C CA . LYS A 1 86 ? -21.407 -9.279 27.253 1.00 79.19 86 LYS A CA 1
ATOM 670 C C . LYS A 1 86 ? -20.549 -8.079 27.669 1.00 79.19 86 LYS A C 1
ATOM 672 O O . LYS A 1 86 ? -21.073 -6.970 27.767 1.00 79.19 86 LYS A O 1
ATOM 677 N N . THR A 1 87 ? -19.254 -8.267 27.927 1.00 86.00 87 THR A N 1
ATOM 678 C CA . THR A 1 87 ? -18.408 -7.192 28.467 1.00 86.00 87 THR A CA 1
ATOM 679 C C . THR A 1 87 ? -18.004 -6.218 27.365 1.00 86.00 87 THR A C 1
ATOM 681 O O . THR A 1 87 ? -17.151 -6.535 26.537 1.00 86.00 87 THR A O 1
ATOM 684 N N . LYS A 1 88 ? -18.564 -5.004 27.392 1.00 92.12 88 LYS A N 1
ATOM 685 C CA . LYS A 1 88 ? -18.065 -3.886 26.580 1.00 92.12 88 LYS A CA 1
ATOM 686 C C . LYS A 1 88 ? -16.724 -3.404 27.119 1.00 92.12 88 LYS A C 1
ATOM 688 O O . LYS A 1 88 ? -16.580 -3.208 28.328 1.00 92.12 88 LYS A O 1
ATOM 693 N N . ARG A 1 89 ? -15.768 -3.209 26.218 1.00 95.19 89 ARG A N 1
ATOM 694 C CA . ARG A 1 89 ? -14.389 -2.818 26.521 1.00 95.19 89 ARG A CA 1
ATOM 695 C C . ARG A 1 89 ? -13.994 -1.645 25.632 1.00 95.19 89 ARG A C 1
ATOM 697 O O . ARG A 1 89 ? -14.375 -1.619 24.464 1.00 95.19 89 ARG A O 1
ATOM 704 N N . PHE A 1 90 ? -13.254 -0.687 26.173 1.00 96.94 90 PHE A N 1
ATOM 705 C CA . PHE A 1 90 ? -12.915 0.543 25.460 1.00 96.94 90 PHE A CA 1
ATOM 706 C C . PHE A 1 90 ? -11.417 0.813 25.517 1.00 96.94 90 PHE A C 1
ATOM 708 O O . PHE A 1 90 ? -10.815 0.769 26.589 1.00 96.94 90 PHE A O 1
ATOM 715 N N . VAL A 1 91 ? -10.841 1.144 24.366 1.00 98.00 91 VAL A N 1
ATOM 716 C CA . VAL A 1 91 ? -9.504 1.725 24.259 1.00 98.00 91 VAL A CA 1
ATOM 717 C C . VAL A 1 91 ? -9.655 3.167 23.797 1.00 98.00 91 VAL A C 1
ATOM 719 O O . VAL A 1 91 ? -10.188 3.410 22.715 1.00 98.00 91 VAL A O 1
ATOM 722 N N . VAL A 1 92 ? -9.196 4.114 24.613 1.00 97.69 92 VAL A N 1
ATOM 723 C CA . VAL A 1 92 ? -9.275 5.553 24.339 1.00 97.69 92 VAL A CA 1
ATOM 724 C C . VAL A 1 92 ? -7.879 6.090 24.035 1.00 97.69 92 VAL A C 1
ATOM 726 O O . VAL A 1 92 ? -7.019 6.174 24.913 1.00 97.69 92 VAL A O 1
ATOM 729 N N . LEU A 1 93 ? -7.641 6.450 22.779 1.00 98.12 93 LEU A N 1
ATOM 730 C CA . LEU A 1 93 ? -6.379 7.001 22.305 1.00 98.12 93 LEU A CA 1
ATOM 731 C C . LEU A 1 93 ? -6.307 8.500 22.596 1.00 98.12 93 LEU A C 1
ATOM 733 O O . LEU A 1 93 ? -7.178 9.262 22.179 1.00 98.12 93 LEU A O 1
ATOM 737 N N . ARG A 1 94 ? -5.238 8.925 23.265 1.00 97.19 94 ARG A N 1
ATOM 738 C CA . ARG A 1 94 ? -4.902 10.337 23.457 1.00 97.19 94 ARG A CA 1
ATOM 739 C C . ARG A 1 94 ? -4.248 10.930 22.208 1.00 97.19 94 ARG A C 1
ATOM 741 O O . ARG A 1 94 ? -3.781 10.195 21.331 1.00 97.19 94 ARG A O 1
ATOM 748 N N . GLN A 1 95 ? -4.202 12.256 22.149 1.00 96.25 95 GLN A N 1
ATOM 749 C CA . GLN A 1 95 ? -3.607 13.040 21.075 1.00 96.25 95 GLN A CA 1
ATOM 750 C C . GLN A 1 95 ? -2.195 12.557 20.735 1.00 96.25 95 GLN A C 1
ATOM 752 O O . GLN A 1 95 ? -1.375 12.303 21.618 1.00 96.25 95 GLN A O 1
ATOM 757 N N . GLY A 1 96 ? -1.903 12.494 19.437 1.00 96.12 96 GLY A N 1
ATOM 758 C CA . GLY A 1 96 ? -0.584 12.146 18.928 1.00 96.12 96 GLY A CA 1
ATOM 759 C C . GLY A 1 96 ? -0.619 11.008 17.919 1.00 96.12 96 GLY A C 1
ATOM 760 O O . GLY A 1 96 ? -1.672 10.603 17.424 1.00 96.12 96 GLY A O 1
ATOM 761 N N . VAL A 1 97 ? 0.574 10.518 17.597 1.00 97.94 97 VAL A N 1
ATOM 762 C CA . VAL A 1 97 ? 0.787 9.420 16.653 1.00 97.94 97 VAL A CA 1
ATOM 763 C C . VAL A 1 97 ? 1.191 8.183 17.438 1.00 97.94 97 VAL A C 1
ATOM 765 O O . VAL A 1 97 ? 2.166 8.207 18.189 1.00 97.94 97 VAL A O 1
ATOM 768 N N . HIS A 1 98 ? 0.422 7.117 17.272 1.00 98.38 98 HIS A N 1
ATOM 769 C CA . HIS A 1 98 ? 0.608 5.811 17.887 1.00 98.38 98 HIS A CA 1
ATOM 770 C C . HIS A 1 98 ? 1.234 4.887 16.840 1.00 98.38 98 HIS A C 1
ATOM 772 O O . HIS A 1 98 ? 0.534 4.302 16.011 1.00 98.38 98 HIS A O 1
ATOM 778 N N . PHE A 1 99 ? 2.567 4.823 16.834 1.00 98.06 99 PHE A N 1
ATOM 779 C CA . PHE A 1 99 ? 3.331 4.000 15.896 1.00 98.06 99 PHE A CA 1
ATOM 780 C C . PHE A 1 99 ? 3.246 2.520 16.268 1.00 98.06 99 PHE A C 1
ATOM 782 O O . PHE A 1 99 ? 3.582 2.131 17.384 1.00 98.06 99 PHE A O 1
ATOM 789 N N . ILE A 1 100 ? 2.828 1.699 15.309 1.00 97.50 100 ILE A N 1
ATOM 790 C CA . ILE A 1 100 ? 2.702 0.243 15.450 1.00 97.50 100 ILE A CA 1
ATOM 791 C C . ILE A 1 100 ? 3.607 -0.531 14.481 1.00 97.50 100 ILE A C 1
ATOM 793 O O . ILE A 1 100 ? 3.683 -1.754 14.563 1.00 97.50 100 ILE A O 1
ATOM 797 N N . GLY A 1 101 ? 4.328 0.162 13.590 1.00 91.69 101 GLY A N 1
ATOM 798 C CA . GLY A 1 101 ? 5.080 -0.443 12.484 1.00 91.69 101 GLY A CA 1
ATOM 799 C C . GLY A 1 101 ? 6.060 -1.550 12.889 1.00 91.69 101 GLY A C 1
ATOM 800 O O . GLY A 1 101 ? 6.137 -2.580 12.222 1.00 91.69 101 GLY A O 1
ATOM 801 N N . THR A 1 102 ? 6.775 -1.393 14.005 1.00 92.94 102 THR A N 1
ATOM 802 C CA . THR A 1 102 ? 7.738 -2.402 14.489 1.00 92.94 102 THR A CA 1
ATOM 803 C C . THR A 1 102 ? 7.075 -3.608 15.151 1.00 92.94 102 THR A C 1
ATOM 805 O O . THR A 1 102 ? 7.648 -4.696 15.140 1.00 92.94 102 THR A O 1
ATOM 808 N N . ASN A 1 103 ? 5.869 -3.427 15.695 1.00 93.50 103 ASN A N 1
ATOM 809 C CA . ASN A 1 103 ? 5.135 -4.443 16.454 1.00 93.50 103 ASN A CA 1
ATOM 810 C C . ASN A 1 103 ? 4.124 -5.208 15.584 1.00 93.50 103 ASN A C 1
ATOM 812 O O . ASN A 1 103 ? 3.616 -6.247 15.999 1.00 93.50 103 ASN A O 1
ATOM 816 N N . GLY A 1 104 ? 3.844 -4.717 14.374 1.00 95.06 104 GLY A N 1
ATOM 817 C CA . GLY A 1 104 ? 2.870 -5.309 13.461 1.00 95.06 104 GLY A CA 1
ATOM 818 C C . GLY A 1 104 ? 1.431 -4.838 13.712 1.00 95.06 104 GLY A C 1
ATOM 819 O O . GLY A 1 104 ? 1.195 -3.971 14.558 1.00 95.06 104 GLY A O 1
ATOM 820 N N . PRO A 1 105 ? 0.457 -5.385 12.961 1.00 97.69 105 PRO A N 1
ATOM 821 C CA . PRO A 1 105 ? -0.945 -4.986 13.056 1.00 97.69 105 PRO A CA 1
ATOM 822 C C . PRO A 1 105 ? -1.543 -5.258 14.441 1.00 97.69 105 PRO A C 1
ATOM 824 O O . PRO A 1 105 ? -1.161 -6.201 15.135 1.00 97.69 105 PRO A O 1
ATOM 827 N N . ILE A 1 106 ? -2.558 -4.476 14.806 1.00 98.56 106 ILE A N 1
ATOM 828 C CA . ILE A 1 106 ? -3.452 -4.796 15.921 1.00 98.56 106 ILE A CA 1
ATOM 829 C C . ILE A 1 106 ? -4.391 -5.914 15.473 1.00 98.56 106 ILE A C 1
ATOM 831 O O . ILE A 1 106 ? -5.296 -5.690 14.670 1.00 98.56 106 ILE A O 1
ATOM 835 N N . LEU A 1 107 ? -4.168 -7.120 15.991 1.00 98.06 107 LEU A N 1
ATOM 836 C CA . LEU A 1 107 ? -4.995 -8.284 15.685 1.00 98.06 107 LEU A CA 1
ATOM 837 C C . LEU A 1 107 ? -6.218 -8.320 16.601 1.00 98.06 107 LEU A C 1
ATOM 839 O O . LEU A 1 107 ? -6.054 -8.363 17.819 1.00 98.06 107 LEU A O 1
ATOM 843 N N . LEU A 1 108 ? -7.419 -8.369 16.025 1.00 98.00 108 LEU A N 1
ATOM 844 C CA . LEU A 1 108 ? -8.680 -8.564 16.742 1.00 98.00 108 LEU A CA 1
ATOM 845 C C . LEU A 1 108 ? -9.336 -9.873 16.292 1.00 98.00 108 LEU A C 1
ATOM 847 O O . LEU A 1 108 ? -9.641 -10.048 15.115 1.00 98.00 108 LEU A O 1
ATOM 851 N N . ASN A 1 109 ? -9.568 -10.799 17.215 1.00 96.25 109 ASN A N 1
ATOM 852 C CA . ASN A 1 109 ? -10.212 -12.087 16.944 1.00 96.25 109 ASN A CA 1
ATOM 853 C C . ASN A 1 109 ? -11.548 -12.217 17.696 1.00 96.25 109 ASN A C 1
ATOM 855 O O . ASN A 1 109 ? -12.020 -11.269 18.319 1.00 96.25 109 ASN A O 1
ATOM 859 N N . ALA A 1 110 ? -12.188 -13.388 17.653 1.00 93.75 110 ALA A N 1
ATOM 860 C CA . ALA A 1 110 ? -13.495 -13.593 18.285 1.00 93.75 110 ALA A CA 1
ATOM 861 C C . ALA A 1 110 ? -13.516 -13.237 19.791 1.00 93.75 110 ALA A C 1
ATOM 863 O O . ALA A 1 110 ? -14.520 -12.708 20.277 1.00 93.75 110 ALA A O 1
ATOM 864 N N . SER A 1 111 ? -12.404 -13.437 20.516 1.00 92.38 111 SER A N 1
ATOM 865 C CA . SER A 1 111 ? -12.265 -13.066 21.937 1.00 92.38 111 SER A CA 1
ATOM 866 C C . SER A 1 111 ? -12.226 -11.552 22.182 1.00 92.38 111 SER A C 1
ATOM 868 O O . SER A 1 111 ? -12.463 -11.092 23.300 1.00 92.38 111 SER A O 1
ATOM 870 N N . ASP A 1 112 ? -11.998 -10.760 21.135 1.00 95.75 112 ASP A N 1
ATOM 871 C CA . ASP A 1 112 ? -11.947 -9.298 21.162 1.00 95.75 112 ASP A CA 1
ATOM 872 C C . ASP A 1 112 ? -13.319 -8.659 20.889 1.00 95.75 112 ASP A C 1
ATOM 874 O O . ASP A 1 112 ? -13.449 -7.437 20.898 1.00 95.75 112 ASP A O 1
ATOM 878 N N . SER A 1 113 ? -14.372 -9.471 20.723 1.00 96.06 113 SER A N 1
ATOM 879 C CA . SER A 1 113 ? -15.746 -8.991 20.535 1.00 96.06 113 SER A CA 1
ATOM 880 C C . SER A 1 113 ? -16.175 -7.998 21.626 1.00 96.06 113 SER A C 1
ATOM 882 O O . SER A 1 113 ? -15.797 -8.127 22.796 1.00 96.06 113 SER A O 1
ATOM 884 N N . ASN A 1 114 ? -17.009 -7.024 21.255 1.00 95.75 114 ASN A N 1
ATOM 885 C CA . ASN A 1 114 ? -17.453 -5.908 22.104 1.00 95.75 114 ASN A CA 1
ATOM 886 C C . ASN A 1 114 ? -16.353 -4.893 22.495 1.00 95.75 114 ASN A C 1
ATOM 888 O O . ASN A 1 114 ? -16.517 -4.172 23.486 1.00 95.75 114 ASN A O 1
ATOM 892 N N . ILE A 1 115 ? -15.244 -4.820 21.749 1.00 96.00 115 ILE A N 1
ATOM 893 C CA . ILE A 1 115 ? -14.245 -3.750 21.890 1.00 96.00 115 ILE A CA 1
ATOM 894 C C . ILE A 1 115 ? -14.628 -2.526 21.048 1.00 96.00 115 ILE A C 1
ATOM 896 O O . ILE A 1 115 ? -14.984 -2.631 19.876 1.00 96.00 115 ILE A O 1
ATOM 900 N N . THR A 1 116 ? -14.506 -1.341 21.640 1.00 96.50 116 THR A N 1
ATOM 901 C CA . THR A 1 116 ? -14.495 -0.059 20.928 1.00 96.50 116 THR A CA 1
ATOM 902 C C . THR A 1 116 ? -13.112 0.576 21.039 1.00 96.50 116 THR A C 1
ATOM 904 O O . THR A 1 116 ? -12.620 0.776 22.147 1.00 96.50 116 THR A O 1
ATOM 907 N N . ILE A 1 117 ? -12.494 0.908 19.906 1.00 98.06 117 ILE A N 1
ATOM 908 C CA . ILE A 1 117 ? -11.265 1.710 19.844 1.00 98.06 117 ILE A CA 1
ATOM 909 C C . ILE A 1 117 ? -11.663 3.105 19.376 1.00 98.06 117 ILE A C 1
ATOM 911 O O . ILE A 1 117 ? -12.276 3.262 18.319 1.00 98.06 117 ILE A O 1
ATOM 915 N N . MET A 1 118 ? -11.340 4.118 20.168 1.00 96.38 118 MET A N 1
ATOM 916 C CA . MET A 1 118 ? -11.765 5.488 19.910 1.00 96.38 118 MET A CA 1
ATOM 917 C C . MET A 1 118 ? -10.671 6.496 20.229 1.00 96.38 118 MET A C 1
ATOM 919 O O . MET A 1 118 ? -9.803 6.225 21.055 1.00 96.38 118 MET A O 1
ATOM 923 N N . SER A 1 119 ? -10.715 7.667 19.604 1.00 95.38 119 SER A N 1
ATOM 924 C CA . SER A 1 119 ? -9.959 8.822 20.090 1.00 95.38 119 SER A CA 1
ATOM 925 C C . SER A 1 119 ? -10.632 9.431 21.321 1.00 95.38 119 SER A C 1
ATOM 927 O O . SER A 1 119 ? -11.835 9.275 21.551 1.00 95.38 119 SER A O 1
ATOM 929 N N . TYR A 1 120 ? -9.848 10.125 22.140 1.00 94.12 120 TYR A N 1
ATOM 930 C CA . TYR A 1 120 ? -10.399 11.023 23.142 1.00 94.12 120 TYR A CA 1
ATOM 931 C C . TYR A 1 120 ? -11.137 12.173 22.420 1.00 94.12 120 TYR A C 1
ATOM 933 O O . TYR A 1 120 ? -10.574 12.745 21.485 1.00 94.12 120 TYR A O 1
ATOM 941 N N . PRO A 1 121 ? -12.381 12.524 22.800 1.00 89.56 121 PRO A N 1
ATOM 942 C CA . PRO A 1 121 ? -13.148 13.578 22.137 1.00 89.56 121 PRO A CA 1
ATOM 943 C C . PRO A 1 121 ? -12.380 14.905 22.046 1.00 89.56 121 PRO A C 1
ATOM 945 O O . PRO A 1 121 ? -11.867 15.392 23.051 1.00 89.56 121 PRO A O 1
ATOM 948 N N . GLY A 1 122 ? -12.311 15.483 20.843 1.00 87.12 122 GLY A N 1
ATOM 949 C CA . GLY A 1 122 ? -11.567 16.719 20.560 1.00 87.12 122 GLY A CA 1
ATOM 950 C C . GLY A 1 122 ? -10.049 16.546 20.405 1.00 87.12 122 GLY A C 1
ATOM 951 O O . GLY A 1 122 ? -9.352 17.511 20.101 1.00 87.12 122 GLY A O 1
ATOM 952 N N . GLU A 1 123 ? -9.512 15.334 20.582 1.00 92.44 123 GLU A N 1
ATOM 953 C CA . GLU A 1 123 ? -8.093 15.041 20.379 1.00 92.44 123 GLU A CA 1
ATOM 954 C C . GLU A 1 123 ? -7.843 14.336 19.037 1.00 92.44 123 GLU A C 1
ATOM 956 O O . GLU A 1 123 ? -8.562 13.424 18.620 1.00 92.44 123 GLU A O 1
ATOM 961 N N . LYS A 1 124 ? -6.749 14.715 18.364 1.00 92.19 124 LYS A N 1
ATOM 962 C CA . LYS A 1 124 ? -6.322 14.090 17.103 1.00 92.19 124 LYS A CA 1
ATOM 963 C C . LYS A 1 124 ? -5.386 12.918 17.377 1.00 92.19 124 LYS A C 1
ATOM 965 O O . LYS A 1 124 ? -4.176 13.109 17.530 1.00 92.19 124 LYS A O 1
ATOM 970 N N . ALA A 1 125 ? -5.948 11.714 17.442 1.00 96.12 125 ALA A N 1
ATOM 971 C CA . ALA A 1 125 ? -5.197 10.471 17.601 1.00 96.12 125 ALA A CA 1
ATOM 972 C C . ALA A 1 125 ? -5.038 9.739 16.259 1.00 96.12 125 ALA A C 1
ATOM 974 O O . ALA A 1 125 ? -6.025 9.475 15.571 1.00 96.12 125 ALA A O 1
ATOM 975 N N . TRP A 1 126 ? -3.801 9.384 15.910 1.00 97.94 126 TRP A N 1
ATOM 976 C CA . TRP A 1 126 ? -3.457 8.670 14.679 1.00 97.94 126 TRP A CA 1
ATOM 977 C C . TRP A 1 126 ? -2.831 7.314 14.987 1.00 97.94 126 TRP A C 1
ATOM 979 O O . TRP A 1 126 ? -1.877 7.252 15.755 1.00 97.94 126 TRP A O 1
ATOM 989 N N . ILE A 1 127 ? -3.298 6.248 14.347 1.00 98.69 127 ILE A N 1
ATOM 990 C CA . ILE A 1 127 ? -2.598 4.964 14.277 1.00 98.69 127 ILE A CA 1
ATOM 991 C C . ILE A 1 127 ? -1.713 4.989 13.032 1.00 98.69 127 ILE A C 1
ATOM 993 O O . ILE A 1 127 ? -2.188 5.284 11.932 1.00 98.69 127 ILE A O 1
ATOM 997 N N . SER A 1 128 ? -0.428 4.691 13.215 1.00 98.62 128 SER A N 1
ATOM 998 C CA . SER A 1 128 ? 0.572 4.743 12.150 1.00 98.62 128 SER A CA 1
ATOM 999 C C . SER A 1 128 ? 1.282 3.408 11.953 1.00 98.62 128 SER A C 1
ATOM 1001 O O . SER A 1 128 ? 1.832 2.847 12.901 1.00 98.62 128 SER A O 1
ATOM 1003 N N . GLY A 1 129 ? 1.353 2.946 10.703 1.00 98.00 129 GLY A N 1
ATOM 1004 C CA . GLY A 1 129 ? 2.200 1.815 10.300 1.00 98.00 129 GLY A CA 1
ATOM 1005 C C . GLY A 1 129 ? 3.683 2.158 10.154 1.00 98.00 129 GLY A C 1
ATOM 1006 O O . GLY A 1 129 ? 4.472 1.304 9.742 1.00 98.00 129 GLY A O 1
ATOM 1007 N N . GLY A 1 130 ? 4.061 3.399 10.454 1.00 97.50 130 GLY A N 1
ATOM 1008 C CA . GLY A 1 130 ? 5.389 3.937 10.230 1.00 97.50 130 GLY A CA 1
ATOM 1009 C C . GLY A 1 130 ? 6.403 3.659 11.335 1.00 97.50 130 GLY A C 1
ATOM 1010 O O . GLY A 1 130 ? 6.072 3.287 12.462 1.00 97.50 130 GLY A O 1
ATOM 1011 N N . LEU A 1 131 ? 7.662 3.889 10.979 1.00 97.50 131 LEU A N 1
ATOM 1012 C CA . LEU A 1 131 ? 8.824 3.956 11.849 1.00 97.50 131 LEU A CA 1
ATOM 1013 C C . LEU A 1 131 ? 9.404 5.374 11.774 1.00 97.50 131 LEU A C 1
ATOM 1015 O O . LEU A 1 131 ? 9.930 5.750 10.721 1.00 97.50 131 LEU A O 1
ATOM 1019 N N . PRO A 1 132 ? 9.323 6.167 12.853 1.00 96.62 132 PRO A N 1
ATOM 1020 C CA . PRO A 1 132 ? 9.977 7.464 12.904 1.00 96.62 132 PRO A CA 1
ATOM 1021 C C . PRO A 1 132 ? 11.497 7.297 13.024 1.00 96.62 132 PRO A C 1
ATOM 1023 O O . PRO A 1 132 ? 12.000 6.525 13.841 1.00 96.62 132 PRO A O 1
ATOM 1026 N N . LEU A 1 133 ? 12.235 8.054 12.219 1.00 95.75 133 LEU A N 1
ATOM 1027 C CA . LEU A 1 133 ? 13.693 8.073 12.195 1.00 95.75 133 LEU A CA 1
ATOM 1028 C C . LEU A 1 133 ? 14.226 9.094 13.214 1.00 95.75 133 LEU A C 1
ATOM 1030 O O . LEU A 1 133 ? 14.759 10.142 12.851 1.00 95.75 133 LEU A O 1
ATOM 1034 N N . PHE A 1 134 ? 14.035 8.811 14.504 1.00 93.00 134 PHE A N 1
ATOM 1035 C CA . PHE A 1 134 ? 14.514 9.678 15.584 1.00 93.00 134 PHE A CA 1
ATOM 1036 C C . PHE A 1 134 ? 16.033 9.599 15.769 1.00 93.00 134 PHE A C 1
ATOM 1038 O O . PHE A 1 134 ? 16.638 8.539 15.613 1.00 93.00 134 PHE A O 1
ATOM 1045 N N . GLY A 1 135 ? 16.641 10.726 16.154 1.00 90.62 135 GLY A N 1
ATOM 1046 C CA . GLY A 1 135 ? 18.066 10.799 16.491 1.00 90.62 135 GLY A CA 1
ATOM 1047 C C . GLY A 1 135 ? 19.012 10.601 15.304 1.00 90.62 135 GLY A C 1
ATOM 1048 O O . GLY A 1 135 ? 20.191 10.328 15.513 1.00 90.62 135 GLY A O 1
ATOM 1049 N N . ILE A 1 136 ? 18.512 10.709 14.070 1.00 92.25 136 ILE A N 1
ATOM 1050 C CA . ILE A 1 136 ? 19.336 10.654 12.864 1.00 92.25 136 ILE A CA 1
ATOM 1051 C C . ILE A 1 136 ? 20.112 11.958 12.705 1.00 92.25 136 ILE A C 1
ATOM 1053 O O . ILE A 1 136 ? 19.533 13.041 12.710 1.00 92.25 136 ILE A O 1
ATOM 1057 N N . THR A 1 137 ? 21.418 11.843 12.480 1.00 90.56 137 THR A N 1
ATOM 1058 C CA . THR A 1 137 ? 22.249 12.962 12.027 1.00 90.56 137 THR A CA 1
ATOM 1059 C C . THR A 1 137 ? 22.390 12.923 10.510 1.00 90.56 137 THR A C 1
ATOM 1061 O O . THR A 1 137 ? 22.732 11.882 9.933 1.00 90.56 137 THR A O 1
ATOM 1064 N N . TRP A 1 138 ? 22.167 14.069 9.870 1.00 93.00 138 TRP A N 1
ATOM 1065 C CA . TRP A 1 138 ? 22.312 14.253 8.430 1.00 93.00 138 TRP A CA 1
ATOM 1066 C C . TRP A 1 138 ? 23.648 14.911 8.093 1.00 93.00 138 TRP A C 1
ATOM 1068 O O . TRP A 1 138 ? 24.100 15.830 8.765 1.00 93.00 138 TRP A O 1
ATOM 1078 N N . THR A 1 139 ? 24.304 14.435 7.037 1.00 94.19 139 THR A N 1
ATOM 1079 C CA . THR A 1 139 ? 25.536 15.030 6.505 1.00 94.19 139 THR A CA 1
ATOM 1080 C C . THR A 1 139 ? 25.277 15.550 5.101 1.00 94.19 139 THR A C 1
ATOM 1082 O O . THR A 1 139 ? 24.749 14.825 4.260 1.00 94.19 139 THR A O 1
ATOM 1085 N N . ARG A 1 140 ? 25.661 16.799 4.825 1.00 93.56 140 ARG A N 1
ATOM 1086 C CA . ARG A 1 140 ? 25.529 17.379 3.485 1.00 93.56 140 ARG A CA 1
ATOM 1087 C C . ARG A 1 140 ? 26.524 16.731 2.519 1.00 93.56 140 ARG A C 1
ATOM 1089 O O . ARG A 1 140 ? 27.722 16.654 2.801 1.00 93.56 140 ARG A O 1
ATOM 1096 N N . LEU A 1 141 ? 26.033 16.288 1.367 1.00 93.62 141 LEU A N 1
ATOM 1097 C CA . LEU A 1 141 ? 26.852 15.802 0.264 1.00 93.62 141 LEU A CA 1
ATOM 1098 C C . LEU A 1 141 ? 27.587 16.983 -0.393 1.00 93.62 141 LEU A C 1
ATOM 1100 O O . LEU A 1 141 ? 27.024 18.065 -0.556 1.00 93.62 141 LEU A O 1
ATOM 1104 N N . ARG A 1 142 ? 28.856 16.794 -0.776 1.00 90.75 142 ARG A N 1
ATOM 1105 C CA . ARG A 1 142 ? 29.672 17.831 -1.438 1.00 90.75 142 ARG A CA 1
ATOM 1106 C C . ARG A 1 142 ? 29.291 17.973 -2.916 1.00 90.75 142 ARG A C 1
ATOM 1108 O O . ARG A 1 142 ? 30.047 17.586 -3.801 1.00 90.75 142 ARG A O 1
ATOM 1115 N N . THR A 1 143 ? 28.103 18.507 -3.162 1.00 87.25 143 THR A N 1
ATOM 1116 C CA . THR A 1 143 ? 27.534 18.791 -4.485 1.00 87.25 143 THR A CA 1
ATOM 1117 C C . THR A 1 143 ? 26.909 20.185 -4.500 1.00 87.25 143 THR A C 1
ATOM 1119 O O . THR A 1 143 ? 26.611 20.746 -3.446 1.00 87.25 143 THR A O 1
ATOM 1122 N N . ASN A 1 144 ? 26.659 20.739 -5.691 1.00 87.06 144 ASN A N 1
ATOM 1123 C CA . ASN A 1 144 ? 25.913 21.999 -5.820 1.00 87.06 144 ASN A CA 1
ATOM 1124 C C . ASN A 1 144 ? 24.460 21.850 -5.334 1.00 87.06 144 ASN A C 1
ATOM 1126 O O . ASN A 1 144 ? 23.914 22.765 -4.725 1.00 87.06 144 ASN A O 1
ATOM 1130 N N . ALA A 1 145 ? 23.859 20.677 -5.555 1.00 89.25 145 ALA A N 1
ATOM 1131 C CA . ALA A 1 145 ? 22.558 20.322 -5.004 1.00 89.25 145 ALA A CA 1
ATOM 1132 C C . ALA A 1 145 ? 22.627 20.159 -3.470 1.00 89.25 145 ALA A C 1
ATOM 1134 O O . ALA A 1 145 ? 23.584 19.544 -2.978 1.00 89.25 145 ALA A O 1
ATOM 1135 N N . PRO A 1 146 ? 21.640 20.660 -2.700 1.00 91.75 146 PRO A N 1
ATOM 1136 C CA . PRO A 1 146 ? 21.573 20.503 -1.249 1.00 91.75 146 PRO A CA 1
ATOM 1137 C C . PRO A 1 146 ? 21.096 19.093 -0.861 1.00 91.75 146 PRO A C 1
ATOM 1139 O O . PRO A 1 146 ? 20.081 18.932 -0.200 1.00 91.75 146 PRO A O 1
ATOM 1142 N N . ILE A 1 147 ? 21.829 18.059 -1.275 1.00 95.06 147 ILE A N 1
ATOM 1143 C CA . ILE A 1 147 ? 21.535 16.666 -0.925 1.00 95.06 147 ILE A CA 1
ATOM 1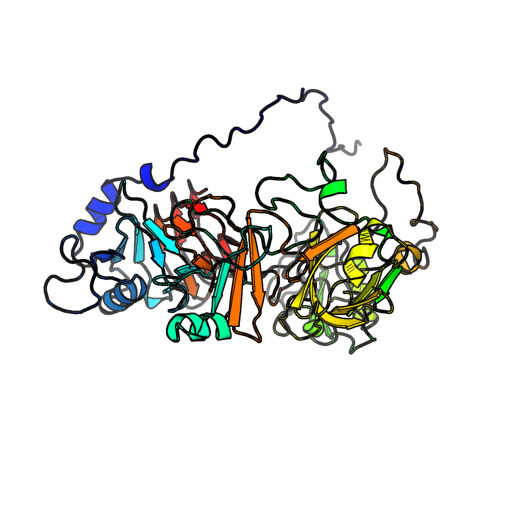144 C C . ILE A 1 147 ? 22.177 16.345 0.425 1.00 95.06 147 ILE A C 1
ATOM 1146 O O . ILE A 1 147 ? 23.345 16.657 0.669 1.00 95.06 147 ILE A O 1
ATOM 1150 N N . TYR A 1 148 ? 21.426 15.675 1.289 1.00 95.50 148 TYR A N 1
ATOM 1151 C CA . TYR A 1 148 ? 21.863 15.188 2.589 1.00 95.50 148 TYR A CA 1
ATOM 1152 C C . TYR A 1 148 ? 21.834 13.667 2.600 1.00 95.50 148 TYR A C 1
ATOM 1154 O O . TYR A 1 148 ? 21.043 13.039 1.899 1.00 95.50 148 TYR A O 1
ATOM 1162 N N . PHE A 1 149 ? 22.700 13.055 3.398 1.00 96.25 149 PHE A N 1
ATOM 1163 C CA . PHE A 1 149 ? 22.708 11.612 3.572 1.00 96.25 149 PHE A CA 1
ATOM 1164 C C . PHE A 1 149 ? 22.960 11.211 5.019 1.00 96.25 149 PHE A C 1
ATOM 1166 O O . PHE A 1 149 ? 23.558 11.952 5.802 1.00 96.25 149 PHE A O 1
ATOM 1173 N N . THR A 1 150 ? 22.532 10.001 5.358 1.00 96.19 150 THR A N 1
ATOM 1174 C CA . THR A 1 150 ? 22.844 9.357 6.631 1.00 96.19 150 THR A CA 1
ATOM 1175 C C . THR A 1 150 ? 23.149 7.878 6.424 1.00 96.19 150 THR A C 1
ATOM 1177 O O . THR A 1 150 ? 22.592 7.230 5.535 1.00 96.19 150 THR A O 1
ATOM 1180 N N . ASN A 1 151 ? 24.048 7.329 7.241 1.00 96.62 151 ASN A N 1
ATOM 1181 C CA . ASN A 1 151 ? 24.334 5.899 7.243 1.00 96.62 151 ASN A CA 1
ATOM 1182 C C . ASN A 1 151 ? 23.492 5.225 8.328 1.00 96.62 151 ASN A C 1
ATOM 1184 O O . ASN A 1 151 ? 23.843 5.265 9.509 1.00 96.62 151 ASN A O 1
ATOM 1188 N N . LEU A 1 152 ? 22.413 4.563 7.912 1.00 95.88 152 LEU A N 1
ATOM 1189 C CA . LEU A 1 152 ? 21.456 3.946 8.825 1.00 95.88 152 LEU A CA 1
ATOM 1190 C C . LEU A 1 152 ? 22.082 2.815 9.646 1.00 95.88 152 LEU A C 1
ATOM 1192 O O . LEU A 1 152 ? 21.614 2.561 10.749 1.00 95.88 152 LEU A O 1
ATOM 1196 N N . LYS A 1 153 ? 23.192 2.204 9.199 1.00 95.12 153 LYS A N 1
ATOM 1197 C CA . LYS A 1 153 ? 23.929 1.186 9.978 1.00 95.12 153 LYS A CA 1
ATOM 1198 C C . LYS A 1 153 ? 24.437 1.709 11.327 1.00 95.12 153 LYS A C 1
ATOM 1200 O O . LYS A 1 153 ? 24.690 0.907 12.219 1.00 95.12 153 LYS A O 1
ATOM 1205 N N . LYS A 1 154 ? 24.557 3.033 11.499 1.00 95.25 154 LYS A N 1
ATOM 1206 C CA . LYS A 1 154 ? 24.888 3.673 12.786 1.00 95.25 154 LYS A CA 1
ATOM 1207 C C . LYS A 1 154 ? 23.726 3.664 13.792 1.00 95.25 154 LYS A C 1
ATOM 1209 O O . LYS A 1 154 ? 23.937 3.995 14.951 1.00 95.25 154 LYS A O 1
ATOM 1214 N N . HIS A 1 155 ? 22.528 3.261 13.367 1.00 95.00 155 HIS A N 1
ATOM 1215 C CA . HIS A 1 155 ? 21.316 3.173 14.180 1.00 95.00 155 HIS A CA 1
ATOM 1216 C C . HIS A 1 155 ? 20.765 1.734 14.126 1.00 95.00 155 HIS A C 1
ATOM 1218 O O . HIS A 1 155 ? 19.863 1.458 13.332 1.00 95.00 155 HIS A O 1
ATOM 1224 N N . PRO A 1 156 ? 21.300 0.793 14.934 1.00 93.69 156 PRO A N 1
ATOM 1225 C CA . PRO A 1 156 ? 21.064 -0.645 14.763 1.00 93.69 156 PRO A CA 1
ATOM 1226 C C . PRO A 1 156 ? 19.589 -1.066 14.740 1.00 93.69 156 PRO A C 1
ATOM 1228 O O . PRO A 1 156 ? 19.203 -1.851 13.877 1.00 93.69 156 PRO A O 1
ATOM 1231 N N . GLU A 1 157 ? 18.747 -0.512 15.617 1.00 92.12 157 GLU A N 1
ATOM 1232 C CA . GLU A 1 157 ? 17.318 -0.867 15.683 1.00 92.12 157 GLU A CA 1
ATOM 1233 C C . GLU A 1 157 ? 16.522 -0.369 14.466 1.00 92.12 157 GLU A C 1
ATOM 1235 O O . GLU A 1 157 ? 15.696 -1.098 13.902 1.00 92.12 157 GLU A O 1
ATOM 1240 N N . ILE A 1 158 ? 16.823 0.849 14.000 1.00 94.56 158 ILE A N 1
ATOM 1241 C CA . ILE A 1 158 ? 16.262 1.393 12.758 1.00 94.56 158 ILE A CA 1
ATOM 1242 C C . ILE A 1 158 ? 16.732 0.531 11.585 1.00 94.56 158 ILE A C 1
ATOM 1244 O O . ILE A 1 158 ? 15.918 0.041 10.806 1.00 94.56 158 ILE A O 1
ATOM 1248 N N . PHE A 1 159 ? 18.038 0.281 11.484 1.00 94.44 159 PHE A N 1
ATOM 1249 C CA . PHE A 1 159 ? 18.614 -0.492 10.389 1.00 94.44 159 PHE A CA 1
ATOM 1250 C C . PHE A 1 159 ? 18.075 -1.920 10.328 1.00 94.44 159 PHE A C 1
ATOM 1252 O O . PHE A 1 159 ? 17.768 -2.410 9.245 1.00 94.44 159 PHE A O 1
ATOM 1259 N N . LYS A 1 160 ? 17.899 -2.580 11.476 1.00 93.94 160 LYS A N 1
ATOM 1260 C CA . LYS A 1 160 ? 17.290 -3.911 11.570 1.00 93.94 160 LYS A CA 1
ATOM 1261 C C . LYS A 1 160 ? 15.874 -3.921 10.994 1.00 93.94 160 LYS A C 1
ATOM 1263 O O . LYS A 1 160 ? 15.537 -4.825 10.230 1.00 93.94 160 LYS A O 1
ATOM 1268 N N . SER A 1 161 ? 15.072 -2.909 11.320 1.00 93.06 161 SER A N 1
ATOM 1269 C CA . SER A 1 161 ? 13.712 -2.765 10.792 1.00 93.06 161 SER A CA 1
ATOM 1270 C C . SER A 1 161 ? 13.723 -2.514 9.280 1.00 93.06 161 SER A C 1
ATOM 1272 O O . SER A 1 161 ? 13.031 -3.205 8.534 1.00 93.06 161 SER A O 1
ATOM 1274 N N . LEU A 1 162 ? 14.567 -1.598 8.803 1.00 93.69 162 LEU A N 1
ATOM 1275 C CA . LEU A 1 162 ? 14.650 -1.244 7.382 1.00 93.69 162 LEU A CA 1
ATOM 1276 C C . LEU A 1 162 ? 15.280 -2.347 6.520 1.00 93.69 162 LEU A C 1
ATOM 1278 O O . LEU A 1 162 ? 14.897 -2.509 5.368 1.00 93.69 162 LEU A O 1
ATOM 1282 N N . LYS A 1 163 ? 16.170 -3.178 7.073 1.00 91.88 163 LYS A N 1
ATOM 1283 C CA . LYS A 1 163 ? 16.670 -4.381 6.388 1.00 91.88 163 LYS A CA 1
ATOM 1284 C C . LYS A 1 163 ? 15.555 -5.405 6.147 1.00 91.88 163 LYS A C 1
ATOM 1286 O O . LYS A 1 163 ? 15.612 -6.136 5.165 1.00 91.88 163 LYS A O 1
ATOM 1291 N N . LYS A 1 164 ? 14.560 -5.476 7.040 1.00 89.75 164 LYS A N 1
ATOM 1292 C CA . LYS A 1 164 ? 13.415 -6.389 6.913 1.00 89.75 164 LYS A CA 1
ATOM 1293 C C . LYS A 1 164 ? 12.353 -5.867 5.943 1.00 89.75 164 LYS A C 1
ATOM 1295 O O . LYS A 1 164 ? 11.790 -6.661 5.199 1.00 89.75 164 LYS A O 1
ATOM 1300 N N . TYR A 1 165 ? 12.046 -4.571 5.992 1.00 88.81 165 TYR A N 1
ATOM 1301 C CA . TYR A 1 165 ? 10.885 -3.997 5.297 1.00 88.81 165 TYR A CA 1
ATOM 1302 C C . TYR A 1 165 ? 11.234 -3.091 4.105 1.00 88.81 165 TYR A C 1
ATOM 1304 O O . TYR A 1 165 ? 10.339 -2.718 3.352 1.00 88.81 165 TYR A O 1
ATOM 1312 N N . GLY A 1 166 ? 12.504 -2.726 3.922 1.00 91.75 166 GLY A N 1
ATOM 1313 C CA . GLY A 1 166 ? 12.918 -1.712 2.952 1.00 91.75 166 GLY A CA 1
ATOM 1314 C C . GLY A 1 166 ? 12.468 -0.298 3.341 1.00 91.75 166 GLY A C 1
ATOM 1315 O O . GLY A 1 166 ? 12.144 -0.023 4.498 1.00 91.75 166 GLY A O 1
ATOM 1316 N N . ILE A 1 167 ? 12.458 0.608 2.357 1.00 94.62 167 ILE A N 1
ATOM 1317 C CA . ILE A 1 167 ? 11.908 1.971 2.471 1.00 94.62 167 ILE A CA 1
ATOM 1318 C C . ILE A 1 167 ? 10.867 2.161 1.353 1.00 94.62 167 ILE A C 1
ATOM 1320 O O . ILE A 1 167 ? 11.180 2.744 0.311 1.00 94.62 167 ILE A O 1
ATOM 1324 N N . PRO A 1 168 ? 9.638 1.633 1.527 1.00 91.94 168 PRO A N 1
ATOM 1325 C CA . PRO A 1 168 ? 8.614 1.671 0.480 1.00 91.94 168 PRO A CA 1
ATOM 1326 C C . PRO A 1 168 ? 8.068 3.087 0.230 1.00 91.94 168 PRO A C 1
ATOM 1328 O O . PRO A 1 168 ? 7.589 3.380 -0.864 1.00 91.94 168 PRO A O 1
ATOM 1331 N N . GLY A 1 169 ? 8.203 3.982 1.209 1.00 94.50 169 GLY A N 1
ATOM 1332 C CA . GLY A 1 169 ? 7.882 5.402 1.109 1.00 94.50 169 GLY A CA 1
ATOM 1333 C C . GLY A 1 169 ? 8.643 6.208 2.161 1.00 94.50 169 GLY A C 1
ATOM 1334 O O . GLY A 1 169 ? 9.344 5.638 3.002 1.00 94.50 169 GLY A O 1
ATOM 1335 N N . LEU A 1 170 ? 8.500 7.531 2.133 1.00 96.19 170 LEU A N 1
ATOM 1336 C CA . LEU A 1 170 ? 9.119 8.419 3.112 1.00 96.19 170 LEU A CA 1
ATOM 1337 C C . LEU A 1 170 ? 8.242 9.655 3.326 1.00 96.19 170 LEU A C 1
ATOM 1339 O O . LEU A 1 170 ? 7.804 10.288 2.364 1.00 96.19 170 LEU A O 1
ATOM 1343 N N . PHE A 1 171 ? 7.981 9.995 4.587 1.00 95.44 171 PHE A N 1
ATOM 1344 C CA . PHE A 1 171 ? 7.151 11.138 4.964 1.00 95.44 171 PHE A CA 1
ATOM 1345 C C . PHE A 1 171 ? 7.845 12.017 5.998 1.00 95.44 171 PHE A C 1
ATOM 1347 O O . PHE A 1 171 ? 8.647 11.531 6.790 1.00 95.44 171 PHE A O 1
ATOM 1354 N N . THR A 1 172 ? 7.496 13.298 6.057 1.00 94.00 172 THR A N 1
ATOM 1355 C CA . THR A 1 172 ? 7.835 14.150 7.205 1.00 94.00 172 THR A CA 1
ATOM 1356 C C . THR A 1 172 ? 6.870 13.884 8.363 1.00 94.00 172 THR A C 1
ATOM 1358 O O . THR A 1 172 ? 5.670 13.739 8.160 1.00 94.00 172 THR A O 1
ATOM 1361 N N . LEU A 1 173 ? 7.344 13.860 9.608 1.00 93.56 173 LEU A N 1
ATOM 1362 C CA . LEU A 1 173 ? 6.484 13.592 10.767 1.00 93.56 173 LEU A CA 1
ATOM 1363 C C . LEU A 1 173 ? 5.504 14.743 11.054 1.00 93.56 173 LEU A C 1
ATOM 1365 O O . LEU A 1 173 ? 4.314 14.509 11.277 1.00 93.56 173 LEU A O 1
ATOM 1369 N N . LYS A 1 174 ? 6.010 15.986 11.071 1.00 90.00 174 LYS A N 1
ATOM 1370 C CA . LYS A 1 174 ? 5.266 17.178 11.520 1.00 90.00 174 LYS A CA 1
ATOM 1371 C C . LYS A 1 174 ? 4.242 17.652 10.489 1.00 90.00 174 LYS A C 1
ATOM 1373 O O . LYS A 1 174 ? 3.069 17.793 10.821 1.00 90.00 174 LYS A O 1
ATOM 1378 N N . SER A 1 175 ? 4.672 17.883 9.247 1.00 89.44 175 SER A N 1
ATOM 1379 C CA . SER A 1 175 ? 3.784 18.290 8.148 1.00 89.44 175 SER A CA 1
ATOM 1380 C C . SER A 1 175 ? 3.029 17.112 7.522 1.00 89.44 175 SER A C 1
ATOM 1382 O O . SER A 1 175 ? 2.018 17.327 6.852 1.00 89.44 175 SER A O 1
ATOM 1384 N N . HIS A 1 176 ? 3.456 15.869 7.790 1.00 92.50 176 HIS A N 1
ATOM 1385 C CA . HIS A 1 176 ? 2.907 14.663 7.170 1.00 92.50 176 HIS A CA 1
ATOM 1386 C C . HIS A 1 176 ? 2.920 14.782 5.640 1.00 92.50 176 HIS A C 1
ATOM 1388 O O . HIS A 1 176 ? 1.918 14.504 4.996 1.00 92.50 176 HIS A O 1
ATOM 1394 N N . SER A 1 177 ? 4.018 15.243 5.047 1.00 90.75 177 SER A N 1
ATOM 1395 C CA . SER A 1 177 ? 4.170 15.398 3.593 1.00 90.75 177 SER A CA 1
ATOM 1396 C C . SER A 1 177 ? 4.950 14.225 3.013 1.00 90.75 177 SER A C 1
ATOM 1398 O O . SER A 1 177 ? 5.891 13.753 3.648 1.00 90.75 177 SER A O 1
ATOM 1400 N N . ARG A 1 178 ? 4.579 13.758 1.813 1.00 92.56 178 ARG A N 1
ATOM 1401 C CA . ARG A 1 178 ? 5.342 12.731 1.090 1.00 92.56 178 ARG A CA 1
ATOM 1402 C C . ARG A 1 178 ? 6.618 13.333 0.511 1.00 92.56 178 ARG A C 1
ATOM 1404 O O . ARG A 1 178 ? 6.580 14.391 -0.117 1.00 92.56 178 ARG A O 1
ATOM 1411 N N . ILE A 1 179 ? 7.716 12.610 0.682 1.00 94.25 179 ILE A N 1
ATOM 1412 C CA . ILE A 1 179 ? 8.959 12.830 -0.051 1.00 94.25 179 ILE A CA 1
ATOM 1413 C C . ILE A 1 179 ? 8.942 11.871 -1.238 1.00 94.25 179 ILE A C 1
ATOM 1415 O O . ILE A 1 179 ? 8.687 10.674 -1.079 1.00 94.25 179 ILE A O 1
ATOM 1419 N N . GLN A 1 180 ? 9.150 12.411 -2.432 1.00 93.75 180 GLN A N 1
ATOM 1420 C CA . GLN A 1 180 ? 9.077 11.656 -3.670 1.00 93.75 180 GLN A CA 1
ATOM 1421 C C . GLN A 1 180 ? 10.261 10.693 -3.752 1.00 93.75 180 GLN A C 1
ATOM 1423 O O . GLN A 1 180 ? 11.396 11.050 -3.447 1.00 93.75 180 GLN A O 1
ATOM 1428 N N . ARG A 1 181 ? 10.022 9.446 -4.151 1.00 95.88 181 ARG A N 1
ATOM 1429 C CA . ARG A 1 181 ? 11.142 8.572 -4.494 1.00 95.88 181 ARG A CA 1
ATOM 1430 C C . ARG A 1 181 ? 11.767 9.101 -5.783 1.00 95.88 181 ARG A C 1
ATOM 1432 O O . ARG A 1 181 ? 11.012 9.343 -6.722 1.00 95.88 181 ARG A O 1
ATOM 1439 N N . ALA A 1 182 ? 13.092 9.258 -5.802 1.00 96.62 182 ALA A N 1
ATOM 1440 C CA . ALA A 1 182 ? 13.873 9.720 -6.952 1.00 96.62 182 ALA A CA 1
ATOM 1441 C C . ALA A 1 182 ? 13.380 9.077 -8.254 1.00 96.62 182 ALA A C 1
ATOM 1443 O O . ALA A 1 182 ? 13.294 7.838 -8.315 1.00 96.62 182 ALA A O 1
ATOM 1444 N N . ARG A 1 183 ? 12.992 9.889 -9.246 1.00 94.25 183 ARG A N 1
ATOM 1445 C CA . ARG A 1 183 ? 12.234 9.395 -10.403 1.00 94.25 183 ARG A CA 1
ATOM 1446 C C . ARG A 1 183 ? 12.460 10.151 -11.700 1.00 94.25 183 ARG A C 1
ATOM 1448 O O . ARG A 1 183 ? 12.791 11.319 -11.722 1.00 94.25 183 ARG A O 1
ATOM 1455 N N . TYR A 1 184 ? 12.140 9.496 -12.811 1.00 93.88 184 TYR A N 1
ATOM 1456 C CA . TYR A 1 184 ? 12.141 10.106 -14.131 1.00 93.88 184 TYR A CA 1
ATOM 1457 C C . TYR A 1 184 ? 10.887 9.740 -14.939 1.00 93.88 184 TYR A C 1
ATOM 1459 O O . TYR A 1 184 ? 10.578 8.553 -15.090 1.00 93.88 184 TYR A O 1
ATOM 1467 N N . PRO A 1 185 ? 10.168 10.728 -15.508 1.00 92.00 185 PRO A N 1
ATOM 1468 C CA . PRO A 1 185 ? 10.354 12.175 -15.342 1.00 92.00 185 PRO A CA 1
ATOM 1469 C C . PRO A 1 185 ? 10.036 12.670 -13.922 1.00 92.00 185 PRO A C 1
ATOM 1471 O O . PRO A 1 185 ? 9.254 12.027 -13.216 1.00 92.00 185 PRO A O 1
ATOM 1474 N N . ASN A 1 186 ? 10.603 13.820 -13.544 1.00 90.94 186 ASN A N 1
ATOM 1475 C CA . ASN A 1 186 ? 10.353 14.489 -12.263 1.00 90.94 186 ASN A CA 1
ATOM 1476 C C . ASN A 1 186 ? 8.950 15.059 -12.173 1.00 90.94 186 ASN A C 1
ATOM 1478 O O . ASN A 1 186 ? 8.511 15.765 -13.086 1.00 90.94 186 ASN A O 1
ATOM 1482 N N . ILE A 1 187 ? 8.289 14.803 -11.043 1.00 87.00 187 ILE A N 1
ATOM 1483 C CA . ILE A 1 187 ? 6.948 15.308 -10.765 1.00 87.00 187 ILE A CA 1
ATOM 1484 C C . ILE A 1 187 ? 6.495 15.061 -9.319 1.00 87.00 187 ILE A C 1
ATOM 1486 O O . ILE A 1 187 ? 7.012 14.165 -8.649 1.00 87.00 187 ILE A O 1
ATOM 1490 N N . ASN A 1 188 ? 5.482 15.798 -8.857 1.00 85.38 188 ASN A N 1
ATOM 1491 C CA . ASN A 1 188 ? 4.808 15.521 -7.599 1.00 85.38 188 ASN A CA 1
ATOM 1492 C C . ASN A 1 188 ? 3.615 14.566 -7.799 1.00 85.38 188 ASN A C 1
ATOM 1494 O O . ASN A 1 188 ? 2.538 14.965 -8.241 1.00 85.38 188 ASN A O 1
ATOM 1498 N N . VAL A 1 189 ? 3.786 13.298 -7.410 1.00 80.06 189 VAL A N 1
ATOM 1499 C CA . VAL A 1 189 ? 2.738 12.262 -7.535 1.00 80.06 189 VAL A CA 1
ATOM 1500 C C . VAL A 1 189 ? 1.488 12.520 -6.694 1.00 80.06 189 VAL A C 1
ATOM 1502 O O . VAL A 1 189 ? 0.456 11.916 -6.966 1.00 80.06 189 VAL A O 1
ATOM 1505 N N . GLU A 1 190 ? 1.556 13.384 -5.676 1.00 79.88 190 GLU A N 1
ATOM 1506 C CA . GLU A 1 190 ? 0.412 13.673 -4.800 1.00 79.88 190 GLU A CA 1
ATOM 1507 C C . GLU A 1 190 ? -0.474 14.804 -5.336 1.00 79.88 190 GLU A C 1
ATOM 1509 O O . GLU A 1 190 ? -1.674 14.803 -5.071 1.00 79.88 190 GLU A O 1
ATOM 1514 N N . THR A 1 191 ? 0.094 15.786 -6.043 1.00 79.62 191 THR A N 1
ATOM 1515 C CA . THR A 1 191 ? -0.643 16.997 -6.456 1.00 79.62 191 THR A CA 1
ATOM 1516 C C . THR A 1 191 ? -0.896 17.077 -7.942 1.00 79.62 191 THR A C 1
ATOM 1518 O O . THR A 1 191 ? -1.896 17.657 -8.366 1.00 79.62 191 THR A O 1
ATOM 1521 N N . ASP A 1 192 ? 0.003 16.527 -8.745 1.00 78.56 192 ASP A N 1
ATOM 1522 C CA . ASP A 1 192 ? -0.079 16.713 -10.177 1.00 78.56 192 ASP A CA 1
ATOM 1523 C C . ASP A 1 192 ? -1.094 15.680 -10.695 1.00 78.56 192 ASP A C 1
ATOM 1525 O O . ASP A 1 192 ? -0.920 14.482 -10.510 1.00 78.56 192 ASP A O 1
ATOM 1529 N N . GLN A 1 193 ? -2.209 16.127 -11.289 1.00 65.44 193 GLN A N 1
ATOM 1530 C CA . GLN A 1 193 ? -3.299 15.238 -11.725 1.00 65.44 193 GLN A CA 1
ATOM 1531 C C . GLN A 1 193 ? -2.935 14.432 -12.975 1.00 65.44 193 GLN A C 1
ATOM 1533 O O . GLN A 1 193 ? -2.476 14.996 -13.966 1.00 65.44 193 GLN A O 1
ATOM 1538 N N . TRP A 1 194 ? -3.190 13.121 -12.955 1.00 65.88 194 TRP A N 1
ATOM 1539 C CA . TRP A 1 194 ? -2.846 12.159 -14.016 1.00 65.88 194 TRP A CA 1
ATOM 1540 C C . TRP A 1 194 ? -4.079 11.819 -14.884 1.00 65.88 194 TRP A C 1
ATOM 1542 O O . TRP A 1 194 ? -5.215 12.093 -14.503 1.00 65.88 194 TRP A O 1
ATOM 1552 N N . GLY A 1 195 ? -3.874 11.176 -16.040 1.00 59.50 195 GLY A N 1
ATOM 1553 C CA . GLY A 1 195 ? -4.949 10.564 -16.842 1.00 59.50 195 GLY A CA 1
ATOM 1554 C C . GLY A 1 195 ? -5.259 11.261 -18.172 1.00 59.50 195 GLY A C 1
ATOM 1555 O O . GLY A 1 195 ? -4.687 12.296 -18.506 1.00 59.50 195 GLY A O 1
ATOM 1556 N N . TYR A 1 196 ? -6.163 10.670 -18.965 1.00 57.50 196 TYR A N 1
ATOM 1557 C CA . TYR A 1 196 ? -6.460 11.110 -20.340 1.00 57.50 196 TYR A CA 1
ATOM 1558 C C . TYR A 1 196 ? -6.898 12.582 -20.437 1.00 57.50 196 TYR A C 1
ATOM 1560 O O . TYR A 1 196 ? -6.614 13.228 -21.441 1.00 57.50 196 TYR A O 1
ATOM 1568 N N . GLY A 1 197 ? -7.558 13.103 -19.396 1.00 56.91 197 GLY A N 1
ATOM 1569 C CA . GLY A 1 197 ? -7.999 14.497 -19.307 1.00 56.91 197 GLY A CA 1
ATOM 1570 C C . GLY A 1 197 ? -6.989 15.465 -18.680 1.00 56.91 197 GLY A C 1
ATOM 1571 O O . GLY A 1 197 ? -7.296 16.647 -18.581 1.00 56.91 197 GLY A O 1
ATOM 1572 N N . SER A 1 198 ? -5.812 15.000 -18.245 1.00 66.81 198 SER A N 1
ATOM 1573 C CA . SER A 1 198 ? -4.827 15.871 -17.598 1.00 66.81 198 SER A CA 1
ATOM 1574 C C . SER A 1 198 ? -4.089 16.750 -18.616 1.00 66.81 198 SER A C 1
ATOM 1576 O O . SER A 1 198 ? -3.527 16.216 -19.579 1.00 66.81 198 SER A O 1
ATOM 1578 N N . PRO A 1 199 ? -3.970 18.071 -18.376 1.00 65.94 199 PRO A N 1
ATOM 1579 C CA . PRO A 1 199 ? -3.147 18.957 -19.201 1.00 65.94 199 PRO A CA 1
ATOM 1580 C C . PRO A 1 199 ? -1.644 18.662 -19.081 1.00 65.94 199 PRO A C 1
ATOM 1582 O O . PRO A 1 199 ? -0.846 19.172 -19.864 1.00 65.94 199 PRO A O 1
ATOM 1585 N N . LEU A 1 200 ? -1.238 17.844 -18.107 1.00 68.50 200 LEU A N 1
ATOM 1586 C CA . LEU A 1 200 ? 0.154 17.498 -17.862 1.00 68.50 200 LEU A CA 1
ATOM 1587 C C . LEU A 1 200 ? 0.499 16.056 -18.278 1.00 68.50 200 LEU A C 1
ATOM 1589 O O . LEU A 1 200 ? 1.626 15.626 -18.051 1.00 68.50 200 LEU A O 1
ATOM 1593 N N . ARG A 1 201 ? -0.415 15.317 -18.928 1.00 65.12 201 ARG A N 1
ATOM 1594 C CA . ARG A 1 201 ? -0.254 13.888 -19.278 1.00 65.12 201 ARG A CA 1
ATOM 1595 C C . ARG A 1 201 ? 1.088 13.530 -19.937 1.00 65.12 201 ARG A C 1
ATOM 1597 O O . ARG A 1 201 ? 1.610 12.445 -19.698 1.00 65.12 201 ARG A O 1
ATOM 1604 N N . ASP A 1 202 ? 1.663 14.436 -20.724 1.00 66.38 202 ASP A N 1
ATOM 1605 C CA . ASP A 1 202 ? 2.928 14.205 -21.438 1.00 66.38 202 ASP A CA 1
ATOM 1606 C C . ASP A 1 202 ? 4.185 14.584 -20.624 1.00 66.38 202 ASP A C 1
ATOM 1608 O O . ASP A 1 202 ? 5.300 14.264 -21.025 1.00 66.38 202 ASP A O 1
ATOM 1612 N N . LYS A 1 203 ? 4.031 15.238 -19.463 1.00 73.69 203 LYS A N 1
ATOM 1613 C CA . LYS A 1 203 ? 5.120 15.497 -18.492 1.00 73.69 203 LYS A CA 1
ATOM 1614 C C . LYS A 1 203 ? 5.272 14.379 -17.460 1.00 73.69 203 LYS A C 1
ATOM 1616 O O . LYS A 1 203 ? 6.271 14.287 -16.761 1.00 73.69 203 LYS A O 1
ATOM 1621 N N . PHE A 1 204 ? 4.238 13.561 -17.360 1.00 74.56 204 PHE A N 1
ATOM 1622 C CA . PHE A 1 204 ? 3.993 12.603 -16.294 1.00 74.56 204 PHE A CA 1
ATOM 1623 C C . PHE A 1 204 ? 4.749 11.289 -16.514 1.00 74.56 204 PHE A C 1
ATOM 1625 O O . PHE A 1 204 ? 5.210 10.644 -15.569 1.00 74.56 204 PHE A O 1
ATOM 1632 N N . GLY A 1 205 ? 4.915 10.917 -17.778 1.00 82.69 205 GLY A N 1
ATOM 1633 C CA . GLY A 1 205 ? 5.641 9.731 -18.183 1.00 82.69 205 GLY A CA 1
ATOM 1634 C C . GLY A 1 205 ? 6.252 9.901 -19.563 1.00 82.69 205 GLY A C 1
ATOM 1635 O O . GLY A 1 205 ? 5.880 10.766 -20.352 1.00 82.69 205 GLY A O 1
ATOM 1636 N N . LEU A 1 206 ? 7.200 9.030 -19.843 1.00 86.06 206 LEU A N 1
ATOM 1637 C CA . LEU A 1 206 ? 7.829 8.823 -21.129 1.00 86.06 206 LEU A CA 1
ATOM 1638 C C . LEU A 1 206 ? 6.814 8.233 -22.102 1.00 86.06 206 LEU A C 1
ATOM 1640 O O . LEU A 1 206 ? 5.990 7.394 -21.734 1.00 86.06 206 LEU A O 1
ATOM 1644 N N . ASN A 1 207 ? 6.880 8.669 -23.357 1.00 81.38 207 ASN A N 1
ATOM 1645 C CA . ASN A 1 207 ? 5.965 8.209 -24.393 1.00 81.38 207 ASN A CA 1
ATOM 1646 C C . ASN A 1 207 ? 6.116 6.694 -24.613 1.00 81.38 207 ASN A C 1
ATOM 1648 O O . ASN A 1 207 ? 7.233 6.173 -24.640 1.00 81.38 207 ASN A O 1
ATOM 1652 N N . SER A 1 208 ? 5.000 5.988 -24.803 1.00 79.88 208 SER A N 1
ATOM 1653 C CA . SER A 1 208 ? 4.988 4.541 -25.042 1.00 79.88 208 SER A CA 1
ATOM 1654 C C . SER A 1 208 ? 5.824 4.121 -26.254 1.00 79.88 208 SER A C 1
ATOM 1656 O O . SER A 1 208 ? 6.431 3.054 -26.235 1.00 79.88 208 SER A O 1
ATOM 1658 N N . ASN A 1 209 ? 5.931 4.972 -27.283 1.00 77.19 209 ASN A N 1
ATOM 1659 C CA . ASN A 1 209 ? 6.731 4.705 -28.484 1.00 77.19 209 ASN A CA 1
ATOM 1660 C C . ASN A 1 209 ? 8.247 4.646 -28.224 1.00 77.19 209 ASN A C 1
ATOM 1662 O O . ASN A 1 209 ? 9.011 4.226 -29.093 1.00 77.19 209 ASN A O 1
ATOM 1666 N N . THR A 1 210 ? 8.686 5.068 -27.038 1.00 83.38 210 THR A N 1
ATOM 1667 C CA . THR A 1 210 ? 10.083 4.972 -26.626 1.00 83.38 210 THR A CA 1
ATOM 1668 C C . THR A 1 210 ? 10.441 3.577 -26.120 1.00 83.38 210 THR A C 1
ATOM 1670 O O . THR A 1 210 ? 11.625 3.265 -26.029 1.00 83.38 210 THR A O 1
ATOM 1673 N N . VAL A 1 211 ? 9.459 2.708 -25.855 1.00 87.12 211 VAL A N 1
ATOM 1674 C CA . VAL A 1 211 ? 9.696 1.282 -25.613 1.00 87.12 211 VAL A CA 1
ATOM 1675 C C . VAL A 1 211 ? 9.664 0.545 -26.948 1.00 87.12 211 VAL A C 1
ATOM 1677 O O . VAL A 1 211 ? 8.644 0.495 -27.634 1.00 87.12 211 VAL A O 1
ATOM 1680 N N . MET A 1 212 ? 10.801 -0.034 -27.327 1.00 85.06 212 MET A N 1
ATOM 1681 C CA . MET A 1 212 ? 10.923 -0.844 -28.535 1.00 85.06 212 MET A CA 1
ATOM 1682 C C . MET A 1 212 ? 10.316 -2.230 -28.339 1.00 85.06 212 MET A C 1
ATOM 1684 O O . MET A 1 212 ? 9.695 -2.743 -29.261 1.00 85.06 212 MET A O 1
ATOM 1688 N N . GLU A 1 213 ? 10.446 -2.832 -27.161 1.00 86.31 213 GLU A N 1
ATOM 1689 C CA . GLU A 1 213 ? 9.905 -4.164 -26.899 1.00 86.31 213 GLU A CA 1
ATOM 1690 C C . GLU A 1 213 ? 9.542 -4.331 -25.427 1.00 86.31 213 GLU A C 1
ATOM 1692 O O . GLU A 1 213 ? 10.297 -3.913 -24.556 1.00 86.31 213 GLU A O 1
ATOM 1697 N N . TRP A 1 214 ? 8.411 -4.984 -25.164 1.00 87.69 214 TRP A N 1
ATOM 1698 C CA . TRP A 1 214 ? 8.119 -5.586 -23.866 1.00 87.69 214 TRP A CA 1
ATOM 1699 C C . TRP A 1 214 ? 8.427 -7.075 -23.965 1.00 87.69 214 TRP A C 1
ATOM 1701 O O . TRP A 1 214 ? 7.823 -7.778 -24.780 1.00 87.69 214 TRP A O 1
ATOM 1711 N N . HIS A 1 215 ? 9.391 -7.550 -23.178 1.00 89.75 215 HIS A N 1
ATOM 1712 C CA . HIS A 1 215 ? 9.817 -8.945 -23.224 1.00 89.75 215 HIS A CA 1
ATOM 1713 C C . HIS A 1 215 ? 8.696 -9.832 -22.700 1.00 89.75 215 HIS A C 1
ATOM 1715 O O . HIS A 1 215 ? 8.186 -9.630 -21.595 1.00 89.75 215 HIS A O 1
ATOM 1721 N N . LYS A 1 216 ? 8.301 -10.813 -23.508 1.00 85.50 216 LYS A N 1
ATOM 1722 C CA . LYS A 1 216 ? 7.250 -11.766 -23.150 1.00 85.50 216 LYS A CA 1
ATOM 1723 C C . LYS A 1 216 ? 7.826 -12.861 -22.249 1.00 85.50 216 LYS A C 1
ATOM 1725 O O . LYS A 1 216 ? 8.947 -13.299 -22.503 1.00 85.50 216 LYS A O 1
ATOM 1730 N N . PRO A 1 217 ? 7.060 -13.354 -21.264 1.00 87.44 217 PRO A N 1
ATOM 1731 C CA . PRO A 1 217 ? 7.465 -14.524 -20.503 1.00 87.44 217 PRO A CA 1
ATOM 1732 C C . PRO A 1 217 ? 7.503 -15.763 -21.397 1.00 87.44 217 PRO A C 1
ATOM 1734 O O . PRO A 1 217 ? 6.801 -15.858 -22.415 1.00 87.44 217 PRO A O 1
ATOM 1737 N N . GLU A 1 218 ? 8.301 -16.741 -20.985 1.00 88.31 218 GLU A N 1
ATOM 1738 C CA . GLU A 1 218 ? 8.290 -18.067 -21.589 1.00 88.31 218 GLU A CA 1
ATOM 1739 C C . GLU A 1 218 ? 6.940 -18.764 -21.377 1.00 88.31 218 GLU A C 1
ATOM 1741 O O . GLU A 1 218 ? 6.139 -18.409 -20.507 1.00 88.31 218 GLU A O 1
ATOM 1746 N N . LYS A 1 219 ? 6.659 -19.769 -22.210 1.00 90.50 219 LYS A N 1
ATOM 1747 C CA . LYS A 1 219 ? 5.472 -20.604 -22.031 1.00 90.50 219 LYS A CA 1
ATOM 1748 C C . LYS A 1 219 ? 5.682 -21.496 -20.807 1.00 90.50 219 LYS A C 1
ATOM 1750 O O . LYS A 1 219 ? 6.643 -22.254 -20.758 1.00 90.50 219 LYS A O 1
ATOM 1755 N N . GLY A 1 220 ? 4.764 -21.421 -19.855 1.00 91.19 220 GLY A N 1
ATOM 1756 C CA . GLY A 1 220 ? 4.749 -22.251 -18.661 1.00 91.19 220 GLY A CA 1
ATOM 1757 C C . GLY A 1 220 ? 3.658 -23.318 -18.691 1.00 91.19 220 GLY A C 1
ATOM 1758 O O . GLY A 1 220 ? 3.082 -23.656 -19.728 1.00 91.19 220 GLY A O 1
ATOM 1759 N N . ILE A 1 221 ? 3.375 -23.850 -17.504 1.00 93.94 221 ILE A N 1
ATOM 1760 C CA . ILE A 1 221 ? 2.354 -24.876 -17.284 1.00 93.94 221 ILE A CA 1
ATOM 1761 C C . ILE A 1 221 ? 0.963 -24.244 -17.419 1.00 93.94 221 ILE A C 1
ATOM 1763 O O . ILE A 1 221 ? 0.678 -23.206 -16.815 1.00 93.94 221 ILE A O 1
ATOM 1767 N N . VAL A 1 222 ? 0.093 -24.883 -18.204 1.00 93.62 222 VAL A N 1
ATOM 1768 C CA . VAL A 1 222 ? -1.310 -24.475 -18.353 1.00 93.62 222 VAL A CA 1
ATOM 1769 C C . VAL A 1 222 ? -2.030 -24.642 -17.004 1.00 93.62 222 VAL A C 1
ATOM 1771 O O . VAL A 1 222 ? -1.857 -25.682 -16.366 1.00 93.62 222 VAL A O 1
ATOM 1774 N N . PRO A 1 223 ? -2.805 -23.647 -16.537 1.00 92.31 223 PRO A N 1
ATOM 1775 C CA . PRO A 1 223 ? -3.556 -23.751 -15.288 1.00 92.31 223 PRO A CA 1
ATOM 1776 C C . PRO A 1 223 ? -4.621 -24.850 -15.344 1.00 92.31 223 PRO A C 1
ATOM 1778 O O . PRO A 1 223 ? -5.137 -25.189 -16.408 1.00 92.31 223 PRO A O 1
ATOM 1781 N N . THR A 1 224 ? -5.012 -25.354 -14.178 1.00 93.38 224 THR A N 1
ATOM 1782 C CA . THR A 1 224 ? -6.202 -26.196 -14.046 1.00 93.38 224 THR A CA 1
ATOM 1783 C C . THR A 1 224 ? -7.440 -25.310 -14.035 1.00 93.38 224 THR A C 1
ATOM 1785 O O . THR A 1 224 ? -7.478 -24.313 -13.312 1.00 93.38 224 THR A O 1
ATOM 1788 N N . PHE A 1 225 ? -8.468 -25.688 -14.793 1.00 92.62 225 PHE A N 1
ATOM 1789 C CA . PHE A 1 225 ? -9.729 -24.954 -14.857 1.00 92.62 225 PHE A CA 1
ATOM 1790 C C . PHE A 1 225 ? -10.836 -25.701 -14.118 1.00 92.62 225 PHE A C 1
ATOM 1792 O O . PHE A 1 225 ? -10.986 -26.914 -14.267 1.00 92.62 225 PHE A O 1
ATOM 1799 N N . VAL A 1 226 ? -11.623 -24.964 -13.339 1.00 91.31 226 VAL A N 1
ATOM 1800 C CA . VAL A 1 226 ? -12.786 -25.476 -12.611 1.00 91.31 226 VAL A CA 1
ATOM 1801 C C . VAL A 1 226 ? -14.017 -24.719 -13.079 1.00 91.31 226 VAL A C 1
ATOM 1803 O O . VAL A 1 226 ? -14.064 -23.496 -12.969 1.00 91.31 226 VAL A O 1
ATOM 1806 N N . ASN A 1 227 ? -15.016 -25.443 -13.579 1.00 91.50 227 ASN A N 1
ATOM 1807 C CA . ASN A 1 227 ? -16.290 -24.856 -13.978 1.00 91.50 227 ASN A CA 1
ATOM 1808 C C . ASN A 1 227 ? -17.175 -24.613 -12.751 1.00 91.50 227 ASN A C 1
ATOM 1810 O O . ASN A 1 227 ? -17.336 -25.484 -11.897 1.00 91.50 227 ASN A O 1
ATOM 1814 N N . ILE A 1 228 ? -17.769 -23.429 -12.702 1.00 89.50 228 ILE A N 1
ATOM 1815 C CA . ILE A 1 228 ? -18.758 -22.991 -11.730 1.00 89.50 228 ILE A CA 1
ATOM 1816 C C . ILE A 1 228 ? -20.073 -22.785 -12.473 1.00 89.50 228 ILE A C 1
ATOM 1818 O O . ILE A 1 228 ? -20.198 -21.879 -13.297 1.00 89.50 228 ILE A O 1
ATOM 1822 N N . ASP A 1 229 ? -21.056 -23.623 -12.159 1.00 90.50 229 ASP A N 1
ATOM 1823 C CA . ASP A 1 229 ? -22.439 -23.460 -12.593 1.00 90.50 229 ASP A CA 1
ATOM 1824 C C . ASP A 1 229 ? -23.303 -23.131 -11.375 1.00 90.50 229 ASP A C 1
ATOM 1826 O O . ASP A 1 229 ? -23.593 -23.987 -10.543 1.00 90.50 229 ASP A O 1
ATOM 1830 N N . LEU A 1 230 ? -23.721 -21.873 -11.260 1.00 89.94 230 LEU A N 1
ATOM 1831 C CA . LEU A 1 230 ? -24.528 -21.398 -10.138 1.00 89.94 230 LEU A CA 1
ATOM 1832 C C . LEU A 1 230 ? -25.970 -21.936 -10.158 1.00 89.94 230 LEU A C 1
ATOM 1834 O O . LEU A 1 230 ? -26.732 -21.631 -9.236 1.00 89.94 230 LEU A O 1
ATOM 1838 N N . SER A 1 231 ? -26.372 -22.687 -11.189 1.00 87.00 231 SER A N 1
ATOM 1839 C CA . SER A 1 231 ? -27.640 -23.426 -11.230 1.00 87.00 231 SER A CA 1
ATOM 1840 C C . SER A 1 231 ? -27.548 -24.824 -10.624 1.00 87.00 231 SER A C 1
ATOM 1842 O O . SER A 1 231 ? -28.572 -25.359 -10.201 1.00 87.00 231 SER A O 1
ATOM 1844 N N . ASP A 1 232 ? -26.341 -25.378 -10.526 1.00 90.25 232 ASP A N 1
ATOM 1845 C CA . ASP A 1 232 ? -26.084 -26.715 -10.005 1.00 90.25 232 ASP A CA 1
ATOM 1846 C C . ASP A 1 232 ? -25.780 -26.656 -8.496 1.00 90.25 232 ASP A C 1
ATOM 1848 O O . ASP A 1 232 ? -24.764 -26.082 -8.098 1.00 90.25 232 ASP A O 1
ATOM 1852 N N . PRO A 1 233 ? -26.602 -27.262 -7.621 1.00 89.56 233 PRO A N 1
ATOM 1853 C CA . PRO A 1 233 ? -26.330 -27.326 -6.185 1.00 89.56 233 PRO A CA 1
ATOM 1854 C C . PRO A 1 233 ? -25.026 -28.028 -5.797 1.00 89.56 233 PRO A C 1
ATOM 1856 O O . PRO A 1 233 ? -24.534 -27.817 -4.690 1.00 89.56 233 PRO A O 1
ATOM 1859 N N . SER A 1 234 ? -24.473 -28.856 -6.683 1.00 92.00 234 SER A N 1
ATOM 1860 C CA . SER A 1 234 ? -23.229 -29.593 -6.463 1.00 92.00 234 SER A CA 1
ATOM 1861 C C . SER A 1 234 ? -21.976 -28.846 -6.929 1.00 92.00 234 SER A C 1
ATOM 1863 O O . SER A 1 234 ? -20.866 -29.364 -6.787 1.00 92.00 234 SER A O 1
ATOM 1865 N N . ASN A 1 235 ? -22.124 -27.625 -7.460 1.00 91.56 235 ASN A N 1
ATOM 1866 C CA . ASN A 1 235 ? -20.989 -26.897 -8.007 1.00 91.56 235 ASN A CA 1
ATOM 1867 C C . ASN A 1 235 ? -19.909 -26.593 -6.939 1.00 91.56 235 ASN A C 1
ATOM 1869 O O . ASN A 1 235 ? -20.230 -26.360 -5.767 1.00 91.56 235 ASN A O 1
ATOM 1873 N N . PRO A 1 236 ? -18.625 -26.494 -7.333 1.00 88.00 236 PRO A N 1
ATOM 1874 C CA . PRO A 1 236 ? -17.506 -26.374 -6.393 1.00 88.00 236 PRO A CA 1
ATOM 1875 C C . PRO A 1 236 ? -17.508 -25.123 -5.504 1.00 88.00 236 PRO A C 1
ATOM 1877 O O . PRO A 1 236 ? -16.813 -25.104 -4.490 1.00 88.00 236 PRO A O 1
ATOM 1880 N N . SER A 1 237 ? -18.258 -24.071 -5.857 1.00 84.25 237 SER A N 1
ATOM 1881 C CA . SER A 1 237 ? -18.333 -22.856 -5.033 1.00 84.25 237 SER A CA 1
ATOM 1882 C C . SER A 1 237 ? -19.233 -23.016 -3.803 1.00 84.25 237 SER A C 1
ATOM 1884 O O . SER A 1 237 ? -19.142 -22.216 -2.872 1.00 84.25 237 SER A O 1
ATOM 1886 N N . GLY A 1 238 ? -20.135 -24.007 -3.808 1.00 85.19 238 GLY A N 1
ATOM 1887 C CA . GLY A 1 238 ? -21.175 -24.178 -2.789 1.00 85.19 238 GLY A CA 1
ATOM 1888 C C . GLY A 1 238 ? -22.270 -23.100 -2.807 1.00 85.19 238 GLY A C 1
ATOM 1889 O O . GLY A 1 238 ? -23.152 -23.112 -1.948 1.00 85.19 238 GLY A O 1
ATOM 1890 N N . ALA A 1 239 ? -22.235 -22.162 -3.759 1.00 82.56 239 ALA A N 1
ATOM 1891 C CA . ALA A 1 239 ? -23.251 -21.132 -3.936 1.00 82.56 239 ALA A CA 1
ATOM 1892 C C . ALA A 1 239 ? -24.214 -21.504 -5.071 1.00 82.56 239 ALA A C 1
ATOM 1894 O O . ALA A 1 239 ? -23.784 -21.860 -6.164 1.00 82.56 239 ALA A O 1
ATOM 1895 N N . VAL A 1 240 ? -25.519 -21.351 -4.833 1.00 84.88 240 VAL A N 1
ATOM 1896 C CA . VAL A 1 240 ? -26.570 -21.550 -5.844 1.00 84.88 240 VAL A CA 1
ATOM 1897 C C . VAL A 1 240 ? -27.283 -20.224 -6.057 1.00 84.88 240 VAL A C 1
ATOM 1899 O O . VAL A 1 240 ? -27.943 -19.709 -5.152 1.00 84.88 240 VAL A O 1
ATOM 1902 N N . LYS A 1 241 ? -27.088 -19.618 -7.230 1.00 76.69 241 LYS A N 1
ATOM 1903 C CA . LYS A 1 241 ? -27.579 -18.270 -7.544 1.00 76.69 241 LYS A CA 1
ATOM 1904 C C . LYS A 1 241 ? -27.739 -18.059 -9.055 1.00 76.69 241 LYS A C 1
ATOM 1906 O O . LYS A 1 241 ? -27.145 -17.158 -9.638 1.00 76.69 241 LYS A O 1
ATOM 1911 N N . ASN A 1 242 ? -28.565 -18.886 -9.692 1.00 72.06 242 ASN A N 1
ATOM 1912 C CA . ASN A 1 242 ? -28.883 -18.780 -11.121 1.00 72.06 242 ASN A CA 1
ATOM 1913 C C . ASN A 1 242 ? -29.959 -17.720 -11.414 1.00 72.06 242 ASN A C 1
ATOM 1915 O O . ASN A 1 242 ? -31.043 -18.026 -11.905 1.00 72.06 242 ASN A O 1
ATOM 1919 N N . ASN A 1 243 ? -29.701 -16.468 -11.047 1.00 81.31 243 ASN A N 1
ATOM 1920 C CA . ASN A 1 243 ? -30.645 -15.371 -11.273 1.00 81.31 243 ASN A CA 1
ATOM 1921 C C . ASN A 1 243 ? -30.005 -14.132 -11.906 1.00 81.31 243 ASN A C 1
ATOM 1923 O O . ASN A 1 243 ? -30.648 -13.082 -11.973 1.00 81.31 243 ASN A O 1
ATOM 1927 N N . SER A 1 244 ? -28.760 -14.236 -12.389 1.00 79.44 244 SER A N 1
ATOM 1928 C CA . SER A 1 244 ? -28.175 -13.163 -13.186 1.00 79.44 244 SER A CA 1
ATOM 1929 C C . SER A 1 244 ? -28.909 -13.059 -14.520 1.00 79.44 244 SER A C 1
ATOM 1931 O O . SER A 1 244 ? -29.047 -14.047 -15.243 1.00 79.44 244 SER A O 1
ATOM 1933 N N . GLN A 1 245 ? -29.325 -11.840 -14.873 1.00 82.00 245 GLN A N 1
ATOM 1934 C CA . GLN A 1 245 ? -29.837 -11.520 -16.212 1.00 82.00 245 GLN A CA 1
ATOM 1935 C C . GLN A 1 245 ? -28.755 -11.713 -17.288 1.00 82.00 245 GLN A C 1
ATOM 1937 O O . GLN A 1 245 ? -29.049 -11.992 -18.448 1.00 82.00 245 GLN A O 1
ATOM 1942 N N . MET A 1 246 ? -27.482 -11.618 -16.897 1.00 79.00 246 MET A N 1
ATOM 1943 C CA . MET A 1 246 ? -26.338 -11.921 -17.746 1.00 79.00 246 MET A CA 1
ATOM 1944 C C . MET A 1 246 ? -25.954 -13.391 -17.565 1.00 79.00 246 MET A C 1
ATOM 1946 O O . MET A 1 246 ? -25.221 -13.739 -16.638 1.00 79.00 246 MET A O 1
ATOM 1950 N N . LYS A 1 247 ? -26.445 -14.251 -18.467 1.00 79.00 247 LYS A N 1
ATOM 1951 C CA . LYS A 1 247 ? -26.270 -15.716 -18.396 1.00 79.00 247 LYS A CA 1
ATOM 1952 C C . LYS A 1 247 ? -24.810 -16.159 -18.239 1.00 79.00 247 LYS A C 1
ATOM 1954 O O . LYS A 1 247 ? -24.548 -17.108 -17.511 1.00 79.00 247 LYS A O 1
ATOM 1959 N N . ALA A 1 248 ? -23.871 -15.435 -18.846 1.00 76.31 248 ALA A N 1
ATOM 1960 C CA . ALA A 1 248 ? -22.437 -15.720 -18.766 1.00 76.31 248 ALA A CA 1
ATOM 1961 C C . ALA A 1 248 ? -21.834 -15.561 -17.350 1.00 76.31 248 ALA A C 1
ATOM 1963 O O . ALA A 1 248 ? -20.735 -16.032 -17.094 1.00 76.31 248 ALA A O 1
ATOM 1964 N N . TYR A 1 249 ? -22.548 -14.930 -16.410 1.00 80.62 249 TYR A N 1
ATOM 1965 C CA . TYR A 1 249 ? -22.161 -14.890 -14.994 1.00 80.62 249 TYR A CA 1
ATOM 1966 C C . TYR A 1 249 ? -22.830 -15.975 -14.143 1.00 80.62 249 TYR A C 1
ATOM 1968 O O . TYR A 1 249 ? -22.476 -16.126 -12.977 1.00 80.62 249 TYR A O 1
ATOM 1976 N N . ASN A 1 250 ? -23.779 -16.735 -14.703 1.00 84.75 250 ASN A N 1
ATOM 1977 C CA . ASN A 1 250 ? -24.334 -17.919 -14.040 1.00 84.75 250 ASN A CA 1
ATOM 1978 C C . ASN A 1 250 ? -23.447 -19.154 -14.269 1.00 84.75 250 ASN A C 1
ATOM 1980 O O . ASN A 1 250 ? -23.424 -20.037 -13.419 1.00 84.75 250 ASN A O 1
ATOM 1984 N N . GLN A 1 251 ? -22.718 -19.200 -15.389 1.00 87.31 251 GLN A N 1
ATOM 1985 C CA . GLN A 1 251 ? -21.800 -20.279 -15.755 1.00 87.31 251 GLN A CA 1
ATOM 1986 C C . GLN A 1 251 ? -20.460 -19.689 -16.198 1.00 87.31 251 GLN A C 1
ATOM 1988 O O . GLN A 1 251 ? -20.384 -19.041 -17.239 1.00 87.31 251 GLN A O 1
ATOM 1993 N N . PHE A 1 252 ? -19.414 -19.917 -15.412 1.00 87.75 252 PHE A N 1
ATOM 1994 C CA . PHE A 1 252 ? -18.056 -19.440 -15.683 1.00 87.75 252 PHE A CA 1
ATOM 1995 C C . PHE A 1 252 ? -17.037 -20.460 -15.180 1.00 87.75 252 PHE A C 1
ATOM 1997 O O . PHE A 1 252 ? -17.386 -21.392 -14.467 1.00 87.75 252 PHE A O 1
ATOM 2004 N N . ALA A 1 253 ? -15.771 -20.299 -15.528 1.00 88.88 253 ALA A N 1
ATOM 2005 C CA . ALA A 1 253 ? -14.679 -21.085 -14.989 1.00 88.88 253 ALA A CA 1
ATOM 2006 C C . ALA A 1 253 ? -13.746 -20.212 -14.149 1.00 88.88 253 ALA A C 1
ATOM 2008 O O . ALA A 1 253 ? -13.699 -18.989 -14.285 1.00 88.88 253 ALA A O 1
ATOM 2009 N N . ILE A 1 254 ? -12.973 -20.858 -13.288 1.00 89.12 254 ILE A N 1
ATOM 2010 C CA . ILE A 1 254 ? -11.877 -20.255 -12.532 1.00 89.12 254 ILE A CA 1
ATOM 2011 C C . ILE A 1 254 ? -10.607 -21.075 -12.744 1.00 89.12 254 ILE A C 1
ATOM 2013 O O . ILE A 1 254 ? -10.664 -22.296 -12.888 1.00 89.12 254 ILE A O 1
ATOM 2017 N N . GLY A 1 255 ? -9.464 -20.400 -12.788 1.00 89.25 255 GLY A N 1
ATOM 2018 C CA . GLY A 1 255 ? -8.153 -21.027 -12.925 1.00 89.25 255 GLY A CA 1
ATOM 2019 C C . GLY A 1 255 ? -7.438 -21.222 -11.599 1.00 89.25 255 GLY A C 1
ATOM 2020 O O . GLY A 1 255 ? -7.582 -20.408 -10.685 1.00 89.25 255 GLY A O 1
ATOM 2021 N N . TYR A 1 256 ? -6.615 -22.264 -11.520 1.00 89.81 256 TYR A N 1
ATOM 2022 C CA . TYR A 1 256 ? -5.722 -22.535 -10.398 1.00 89.81 256 TYR A CA 1
ATOM 2023 C C . TYR A 1 256 ? -4.381 -23.112 -10.876 1.00 89.81 256 TYR A C 1
ATOM 2025 O O . TYR A 1 256 ? -4.345 -23.948 -11.780 1.00 89.81 256 TYR A O 1
ATOM 2033 N N . GLY A 1 257 ? -3.276 -22.712 -10.244 1.00 89.56 257 GLY A N 1
ATOM 2034 C CA . GLY A 1 257 ? -1.948 -23.248 -10.555 1.00 89.56 257 GLY A CA 1
ATOM 2035 C C . GLY A 1 257 ? -1.335 -22.716 -11.857 1.00 89.56 257 GLY A C 1
ATOM 2036 O O . GLY A 1 257 ? -1.770 -21.714 -12.427 1.00 89.56 257 GLY A O 1
ATOM 2037 N N . GLY A 1 258 ? -0.294 -23.403 -12.335 1.00 90.19 258 GLY A N 1
ATOM 2038 C CA . GLY A 1 258 ? 0.382 -23.086 -13.596 1.00 90.19 258 GLY A CA 1
ATOM 2039 C C . GLY A 1 258 ? 0.932 -21.657 -13.657 1.00 90.19 258 GLY A C 1
ATOM 2040 O O . GLY A 1 258 ? 1.345 -21.088 -12.645 1.00 90.19 258 GLY A O 1
ATOM 2041 N N . VAL A 1 259 ? 0.896 -21.054 -14.848 1.00 87.50 259 VAL A N 1
ATOM 2042 C CA . VAL A 1 259 ? 1.304 -19.651 -15.070 1.00 87.50 259 VAL A CA 1
ATOM 2043 C C . VAL A 1 259 ? 0.507 -18.629 -14.255 1.00 87.50 259 VAL A C 1
ATOM 2045 O O . VAL A 1 259 ? 0.947 -17.503 -14.071 1.00 87.50 259 VAL A O 1
ATOM 2048 N N . CYS A 1 260 ? -0.652 -18.990 -13.710 1.00 83.81 260 CYS A N 1
ATOM 2049 C CA . CYS A 1 260 ? -1.441 -18.070 -12.894 1.00 83.81 260 CYS A CA 1
ATOM 2050 C C . CYS A 1 260 ? -0.826 -17.839 -11.527 1.00 83.81 260 CYS A C 1
ATOM 2052 O O . CYS A 1 260 ? -0.754 -16.703 -11.066 1.00 83.81 260 CYS A O 1
ATOM 2054 N N . SER A 1 261 ? -0.289 -18.893 -10.921 1.00 85.69 261 SER A N 1
ATOM 2055 C CA . SER A 1 261 ? 0.462 -18.805 -9.668 1.00 85.69 261 SER A CA 1
ATOM 2056 C C . SER A 1 261 ? 1.805 -18.081 -9.838 1.00 85.69 261 SER A C 1
ATOM 2058 O O . SER A 1 261 ? 2.391 -17.600 -8.866 1.00 85.69 261 SER A O 1
ATOM 2060 N N . THR A 1 262 ? 2.286 -17.931 -11.078 1.00 81.75 262 THR A N 1
ATOM 2061 C CA . THR A 1 262 ? 3.446 -17.085 -11.388 1.00 81.75 262 THR A CA 1
ATOM 2062 C C . THR A 1 262 ? 3.082 -15.613 -11.568 1.00 81.75 262 THR A C 1
ATOM 2064 O O . THR A 1 262 ? 3.979 -14.824 -11.827 1.00 81.75 262 THR A O 1
ATOM 2067 N N . VAL A 1 263 ? 1.816 -15.206 -11.411 1.00 82.31 263 VAL A N 1
ATOM 2068 C CA . VAL A 1 263 ? 1.405 -13.788 -11.442 1.00 82.31 263 VAL A CA 1
ATOM 2069 C C . VAL A 1 263 ? 0.619 -13.414 -10.185 1.00 82.31 263 VAL A C 1
ATOM 2071 O O . VAL A 1 263 ? 1.016 -12.477 -9.486 1.00 82.31 263 VAL A O 1
ATOM 2074 N N . TRP A 1 264 ? -0.402 -14.190 -9.835 1.00 86.62 264 TRP A N 1
ATOM 2075 C CA . TRP A 1 264 ? -1.339 -13.950 -8.731 1.00 86.62 264 TRP A CA 1
ATOM 2076 C C . TRP A 1 264 ? -1.193 -14.965 -7.588 1.00 86.62 264 TRP A C 1
ATOM 2078 O O . TRP A 1 264 ? -0.399 -15.900 -7.685 1.00 86.62 264 TRP A O 1
ATOM 2088 N N . GLU A 1 265 ? -1.934 -14.753 -6.493 1.00 86.56 265 GLU A N 1
ATOM 2089 C CA . GLU A 1 265 ? -1.937 -15.600 -5.285 1.00 86.56 265 GLU A CA 1
ATOM 2090 C C . GLU A 1 265 ? -2.151 -17.102 -5.610 1.00 86.56 265 GLU A C 1
ATOM 2092 O O . GLU A 1 265 ? -3.244 -17.489 -6.023 1.00 86.56 265 GLU A O 1
ATOM 2097 N N . PRO A 1 266 ? -1.144 -17.980 -5.408 1.00 84.75 266 PRO A N 1
ATOM 2098 C CA . PRO A 1 266 ? -1.181 -19.392 -5.764 1.00 84.75 266 PRO A CA 1
ATOM 2099 C C . PRO A 1 266 ? -2.194 -20.203 -4.981 1.00 84.75 266 PRO A C 1
ATOM 2101 O O . PRO A 1 266 ? -2.552 -21.293 -5.412 1.00 84.75 266 PRO A O 1
ATOM 2104 N N . LYS A 1 267 ? -2.603 -19.727 -3.802 1.00 83.06 267 LYS A N 1
ATOM 2105 C CA . LYS A 1 267 ? -3.601 -20.407 -2.973 1.00 83.06 267 LYS A CA 1
ATOM 2106 C C . LYS A 1 267 ? -5.029 -20.008 -3.319 1.00 83.06 267 LYS A C 1
ATOM 2108 O O . LYS A 1 267 ? -5.957 -20.570 -2.745 1.00 83.06 267 LYS A O 1
ATOM 2113 N N . GLU A 1 268 ? -5.209 -19.071 -4.241 1.00 82.31 268 GLU A N 1
ATOM 2114 C CA . GLU A 1 268 ? -6.516 -18.573 -4.630 1.00 82.31 268 GLU A CA 1
ATOM 2115 C C . GLU A 1 268 ? -6.842 -18.913 -6.076 1.00 82.31 268 GLU A C 1
ATOM 2117 O O . GLU A 1 268 ? -5.979 -19.053 -6.943 1.00 82.31 268 GLU A O 1
ATOM 2122 N N . HIS A 1 269 ? -8.136 -19.057 -6.330 1.00 86.25 269 HIS A N 1
ATOM 2123 C CA . HIS A 1 269 ? -8.640 -19.155 -7.684 1.00 86.25 269 HIS A CA 1
ATOM 2124 C C . HIS A 1 269 ? -8.570 -17.784 -8.360 1.00 86.25 269 HIS A C 1
ATOM 2126 O O . HIS A 1 269 ? -8.817 -16.760 -7.723 1.00 86.25 269 HIS A O 1
ATOM 2132 N N . SER A 1 270 ? -8.277 -17.765 -9.658 1.00 86.81 270 SER A N 1
ATOM 2133 C CA . SER A 1 270 ? -8.276 -16.540 -10.458 1.00 86.81 270 SER A CA 1
ATOM 2134 C C . SER A 1 270 ? -9.323 -16.621 -11.562 1.00 86.81 270 SER A C 1
ATOM 2136 O O . SER A 1 270 ? -9.334 -17.556 -12.366 1.00 86.81 270 SER A O 1
ATOM 2138 N N . TYR A 1 271 ? -10.205 -15.620 -11.604 1.00 86.38 271 TYR A N 1
ATOM 2139 C CA . TYR A 1 271 ? -11.258 -15.517 -12.616 1.00 86.38 271 TYR A CA 1
ATOM 2140 C C . TYR A 1 271 ? -10.692 -15.299 -14.030 1.00 86.38 271 TYR A C 1
ATOM 2142 O O . TYR A 1 271 ? -11.134 -15.932 -14.989 1.00 86.38 271 TYR A O 1
ATOM 2150 N N . TRP A 1 272 ? -9.673 -14.441 -14.159 1.00 82.00 272 TRP A N 1
ATOM 2151 C CA . TRP A 1 272 ? -9.008 -14.141 -15.437 1.00 82.00 272 TRP A CA 1
ATOM 2152 C C . TRP A 1 272 ? -8.192 -15.309 -15.984 1.00 82.00 272 TRP A C 1
ATOM 2154 O O . TRP A 1 272 ? -7.964 -15.419 -17.181 1.00 82.00 272 TRP A O 1
ATOM 2164 N N . CYS A 1 273 ? -7.782 -16.209 -15.100 1.00 83.62 273 CYS A N 1
ATOM 2165 C CA . CYS A 1 273 ? -7.031 -17.409 -15.427 1.00 83.62 273 CYS A CA 1
ATOM 2166 C C . CYS A 1 273 ? -7.890 -18.600 -15.835 1.00 83.62 273 CYS A C 1
ATOM 2168 O O . CYS A 1 273 ? -7.469 -19.741 -15.673 1.00 83.62 273 CYS A O 1
ATOM 2170 N N . SER A 1 274 ? -9.106 -18.373 -16.305 1.00 85.69 274 SER A N 1
ATOM 2171 C CA . SER A 1 274 ? -10.023 -19.452 -16.645 1.00 85.69 274 SER A CA 1
ATOM 2172 C C . SER A 1 274 ? -10.060 -19.725 -18.143 1.00 85.69 274 SER A C 1
ATOM 2174 O O . SER A 1 274 ? -9.581 -18.927 -18.937 1.00 85.69 274 SER A O 1
ATOM 2176 N N . ASN A 1 275 ? -10.635 -20.855 -18.549 1.00 86.81 275 ASN A N 1
ATOM 2177 C CA . ASN A 1 275 ? -10.916 -21.158 -19.955 1.00 86.81 275 ASN A CA 1
ATOM 2178 C C . ASN A 1 275 ? -12.317 -20.698 -20.402 1.00 86.81 275 ASN A C 1
ATOM 2180 O O . ASN A 1 275 ? -12.672 -20.875 -21.564 1.00 86.81 275 ASN A O 1
ATOM 2184 N N . ASN A 1 276 ? -13.113 -20.143 -19.485 1.00 86.00 276 ASN A N 1
ATOM 2185 C CA . ASN A 1 276 ? -14.487 -19.713 -19.720 1.00 86.00 276 ASN A CA 1
ATOM 2186 C C . ASN A 1 276 ? -14.865 -18.581 -18.747 1.00 86.00 276 ASN A C 1
ATOM 2188 O O . ASN A 1 276 ? -15.607 -18.781 -17.789 1.00 86.00 276 ASN A O 1
ATOM 2192 N N . SER A 1 277 ? -14.305 -17.396 -18.957 1.00 80.25 277 SER A N 1
ATOM 2193 C CA . SER A 1 277 ? -14.604 -16.171 -18.207 1.00 80.25 277 SER A CA 1
ATOM 2194 C C . SER A 1 277 ? -15.524 -15.245 -19.003 1.00 80.25 277 SER A C 1
ATOM 2196 O O . SER A 1 277 ? -15.601 -15.318 -20.229 1.00 80.25 277 SER A O 1
ATOM 2198 N N . ALA A 1 278 ? -16.209 -14.338 -18.304 1.00 73.94 278 ALA A N 1
ATOM 2199 C CA . ALA A 1 278 ? -17.115 -13.365 -18.897 1.00 73.94 278 ALA A CA 1
ATOM 2200 C C . ALA A 1 278 ? -16.925 -11.950 -18.331 1.00 73.94 278 ALA A C 1
ATOM 2202 O O . ALA A 1 278 ? -16.808 -11.733 -17.125 1.00 73.94 278 ALA A O 1
ATOM 2203 N N . GLY A 1 279 ? -16.986 -10.971 -19.234 1.00 72.75 279 GLY A N 1
ATOM 2204 C CA . GLY A 1 279 ? -16.908 -9.543 -18.935 1.00 72.75 279 GLY A CA 1
ATOM 2205 C C . GLY A 1 279 ? -15.536 -9.073 -18.460 1.00 72.75 279 GLY A C 1
ATOM 2206 O O . GLY A 1 279 ? -14.612 -9.861 -18.284 1.00 72.75 279 GLY A O 1
ATOM 2207 N N . GLY A 1 280 ? -15.390 -7.749 -18.360 1.00 67.81 280 GLY A N 1
ATOM 2208 C CA . GLY A 1 280 ? -14.112 -7.123 -18.020 1.00 67.81 280 GLY A CA 1
ATOM 2209 C C . GLY A 1 280 ? -12.951 -7.587 -18.907 1.00 67.81 280 GLY A C 1
ATOM 2210 O O . GLY A 1 280 ? -11.836 -7.737 -18.418 1.00 67.81 280 GLY A O 1
ATOM 2211 N N . TRP A 1 281 ? -13.198 -7.867 -20.195 1.00 71.38 281 TRP A N 1
ATOM 2212 C CA . TRP A 1 281 ? -12.206 -8.373 -21.161 1.00 71.38 281 TRP A CA 1
ATOM 2213 C C . TRP A 1 281 ? -11.490 -9.675 -20.760 1.00 71.38 281 TRP A C 1
ATOM 2215 O O . TRP A 1 281 ? -10.456 -10.020 -21.342 1.00 71.38 281 TRP A O 1
ATOM 2225 N N . ALA A 1 282 ? -12.025 -10.410 -19.781 1.00 72.56 282 ALA A N 1
ATOM 2226 C CA . ALA A 1 282 ? -11.417 -11.621 -19.245 1.00 72.56 282 ALA A CA 1
ATOM 2227 C C . ALA A 1 282 ? -11.259 -12.735 -20.301 1.00 72.56 282 ALA A C 1
ATOM 2229 O O . ALA A 1 282 ? -10.477 -13.663 -20.098 1.00 72.56 282 ALA A O 1
ATOM 2230 N N . GLU A 1 283 ? -11.953 -12.642 -21.439 1.00 68.00 283 GLU A N 1
ATOM 2231 C CA . GLU A 1 283 ? -11.798 -13.530 -22.593 1.00 68.00 283 GLU A CA 1
ATOM 2232 C C . GLU A 1 283 ? -10.430 -13.418 -23.292 1.00 68.00 283 GLU A C 1
ATOM 2234 O O . GLU A 1 283 ? -9.995 -14.348 -23.970 1.00 68.00 283 GLU A O 1
ATOM 2239 N N . VAL A 1 284 ? -9.725 -12.292 -23.152 1.00 71.00 284 VAL A N 1
ATOM 2240 C CA . VAL A 1 284 ? -8.366 -12.147 -23.697 1.00 71.00 284 VAL A CA 1
ATOM 2241 C C . VAL A 1 284 ? -7.362 -12.871 -22.800 1.00 71.00 284 VAL A C 1
ATOM 2243 O O . VAL A 1 284 ? -6.452 -13.549 -23.284 1.00 71.00 284 VAL A O 1
ATOM 2246 N N . ASP A 1 285 ? -7.549 -12.768 -21.486 1.00 77.88 285 ASP A N 1
ATOM 2247 C CA . ASP A 1 285 ? -6.715 -13.454 -20.503 1.00 77.88 285 ASP A CA 1
ATOM 2248 C C . ASP A 1 285 ? -6.949 -14.971 -20.524 1.00 77.88 285 ASP A C 1
ATOM 2250 O O . ASP A 1 285 ? -5.986 -15.729 -20.384 1.00 77.88 285 ASP A O 1
ATOM 2254 N N . SER A 1 286 ? -8.170 -15.425 -20.838 1.00 77.81 286 SER A N 1
ATOM 2255 C CA . SER A 1 286 ? -8.474 -16.852 -20.994 1.00 77.81 286 SER A CA 1
ATOM 2256 C C . SER A 1 286 ? -7.670 -17.506 -22.118 1.00 77.81 286 SER A C 1
ATOM 2258 O O . SER A 1 286 ? -7.076 -18.569 -21.921 1.00 77.81 286 SER A O 1
ATOM 2260 N N . GLY A 1 287 ? -7.544 -16.847 -23.276 1.00 79.69 287 GLY A N 1
ATOM 2261 C CA . GLY A 1 287 ? -6.703 -17.326 -24.377 1.00 79.69 287 GLY A CA 1
ATOM 2262 C C . GLY A 1 287 ? -5.233 -17.476 -23.967 1.00 79.69 287 GLY A C 1
ATOM 2263 O O . GLY A 1 287 ? -4.570 -18.450 -24.331 1.00 79.69 287 GLY A O 1
ATOM 2264 N N . CYS A 1 288 ? -4.727 -16.551 -23.151 1.00 82.06 288 CYS A N 1
ATOM 2265 C CA . CYS A 1 288 ? -3.368 -16.605 -22.617 1.00 82.06 288 CYS A CA 1
ATOM 2266 C C . CYS A 1 288 ? -3.184 -17.670 -21.531 1.00 82.06 288 CYS A C 1
ATOM 2268 O O . CYS A 1 288 ? -2.144 -18.336 -21.509 1.00 82.06 288 CYS A O 1
ATOM 2270 N N . ALA A 1 289 ? -4.189 -17.884 -20.683 1.00 85.19 289 ALA A N 1
ATOM 2271 C CA . ALA A 1 289 ? -4.204 -18.962 -19.704 1.00 85.19 289 ALA A CA 1
ATOM 2272 C C . ALA A 1 289 ? -4.189 -20.337 -20.396 1.00 85.19 289 ALA A C 1
ATOM 2274 O O . ALA A 1 289 ? -3.333 -21.164 -20.085 1.00 85.19 289 ALA A O 1
ATOM 2275 N N . ILE A 1 290 ? -5.047 -20.552 -21.402 1.00 86.81 290 ILE A N 1
ATOM 2276 C CA . ILE A 1 290 ? -5.094 -21.783 -22.215 1.00 86.81 290 ILE A CA 1
ATOM 2277 C C . ILE A 1 290 ? -3.765 -22.011 -22.947 1.00 86.81 290 ILE A C 1
ATOM 2279 O O . ILE A 1 290 ? -3.275 -23.137 -23.032 1.00 86.81 290 ILE A O 1
ATOM 2283 N N . ALA A 1 291 ? -3.142 -20.941 -23.445 1.00 86.25 291 ALA A N 1
ATOM 2284 C CA . ALA A 1 291 ? -1.834 -21.015 -24.087 1.00 86.25 291 ALA A CA 1
ATOM 2285 C C . ALA A 1 291 ? -0.672 -21.248 -23.101 1.00 86.25 291 ALA A C 1
ATOM 2287 O O . ALA A 1 291 ? 0.461 -21.424 -23.556 1.00 86.25 291 ALA A O 1
ATOM 2288 N N . GLY A 1 292 ? -0.920 -21.236 -21.785 1.00 88.25 292 GLY A N 1
ATOM 2289 C CA . GLY A 1 292 ? 0.109 -21.361 -20.754 1.00 88.25 292 GLY A CA 1
ATOM 2290 C C . GLY A 1 292 ? 1.096 -20.196 -20.772 1.00 88.25 292 GLY A C 1
ATOM 2291 O O . GLY A 1 292 ? 2.286 -20.402 -20.564 1.00 88.25 292 GLY A O 1
ATOM 2292 N N . ARG A 1 293 ? 0.649 -18.980 -21.105 1.00 85.88 293 ARG A N 1
ATOM 2293 C CA . ARG A 1 293 ? 1.521 -17.801 -21.196 1.00 85.88 293 ARG A CA 1
ATOM 2294 C C . ARG A 1 293 ? 0.732 -16.513 -20.960 1.00 85.88 293 ARG A C 1
ATOM 2296 O O . ARG A 1 293 ? 0.264 -15.891 -21.917 1.00 85.88 293 ARG A O 1
ATOM 2303 N N . LEU A 1 294 ? 0.618 -16.110 -19.693 1.00 82.56 294 LEU A N 1
ATOM 2304 C CA . LEU A 1 294 ? 0.123 -14.782 -19.310 1.00 82.56 294 LEU A CA 1
ATOM 2305 C C . LEU A 1 294 ? 1.122 -13.729 -19.787 1.00 82.56 294 LEU A C 1
ATOM 2307 O O . LEU A 1 294 ? 2.291 -13.811 -19.440 1.00 82.56 294 LEU A O 1
ATOM 2311 N N . GLN A 1 295 ? 0.708 -12.753 -20.589 1.00 79.00 295 GLN A N 1
ATOM 2312 C CA . GLN A 1 295 ? 1.624 -11.790 -21.214 1.00 79.00 295 GLN A CA 1
ATOM 2313 C C . GLN A 1 295 ? 1.913 -10.596 -20.298 1.00 79.00 295 GLN A C 1
ATOM 2315 O O . GLN A 1 295 ? 1.894 -9.451 -20.740 1.00 79.00 295 GLN A O 1
ATOM 2320 N N . ILE A 1 296 ? 2.168 -10.850 -19.019 1.00 84.62 296 ILE A N 1
ATOM 2321 C CA . ILE A 1 296 ? 2.722 -9.835 -18.125 1.00 84.62 296 ILE A CA 1
ATOM 2322 C C . ILE A 1 296 ? 4.229 -9.745 -18.418 1.00 84.62 296 ILE A C 1
ATOM 2324 O O . ILE A 1 296 ? 4.882 -10.790 -18.426 1.00 84.62 296 ILE A O 1
ATOM 2328 N N . PRO A 1 297 ? 4.794 -8.562 -18.726 1.00 87.50 297 PRO A N 1
ATOM 2329 C CA . PRO A 1 297 ? 6.170 -8.459 -19.194 1.00 87.50 297 PRO A CA 1
ATOM 2330 C C . PRO A 1 297 ? 7.182 -8.937 -18.164 1.00 87.50 297 PRO A C 1
ATOM 2332 O O . PRO A 1 297 ? 7.023 -8.707 -16.968 1.00 87.50 297 PRO A O 1
ATOM 2335 N N . VAL A 1 298 ? 8.275 -9.509 -18.661 1.00 91.00 298 VAL A N 1
ATOM 2336 C CA . VAL A 1 298 ? 9.454 -9.889 -17.860 1.00 91.00 298 VAL A CA 1
ATOM 2337 C C . VAL A 1 298 ? 10.651 -8.972 -18.118 1.00 91.00 298 VAL A C 1
ATOM 2339 O O . VAL A 1 298 ? 11.745 -9.200 -17.615 1.00 91.00 298 VAL A O 1
ATOM 2342 N N . GLY A 1 299 ? 10.454 -7.921 -18.910 1.00 92.94 299 GLY A N 1
ATOM 2343 C CA . GLY A 1 299 ? 11.469 -6.926 -19.219 1.00 92.94 299 GLY A CA 1
ATOM 2344 C C . GLY A 1 299 ? 10.993 -5.919 -20.259 1.00 92.94 299 GLY A C 1
ATOM 2345 O O . GLY A 1 299 ? 9.889 -6.032 -20.807 1.00 92.94 299 GLY A O 1
ATOM 2346 N N . LEU A 1 300 ? 11.837 -4.932 -20.542 1.00 92.69 300 LEU A N 1
ATOM 2347 C CA . LEU A 1 300 ? 11.644 -3.978 -21.626 1.00 92.69 300 LEU A CA 1
ATOM 2348 C C . LEU A 1 300 ? 12.954 -3.690 -22.359 1.00 92.69 300 LEU A C 1
ATOM 2350 O O . LEU A 1 300 ? 14.039 -3.758 -21.784 1.00 92.69 300 LEU A O 1
ATOM 2354 N N . THR A 1 301 ? 12.844 -3.321 -23.632 1.00 92.69 301 THR A N 1
ATOM 2355 C CA . THR A 1 301 ? 13.915 -2.700 -24.418 1.00 92.69 301 THR A CA 1
ATOM 2356 C C . THR A 1 301 ? 13.479 -1.305 -24.826 1.00 92.69 301 THR A C 1
ATOM 2358 O O . THR A 1 301 ? 12.415 -1.153 -25.425 1.00 92.69 301 THR A O 1
ATOM 2361 N N . TRP A 1 302 ? 14.281 -0.284 -24.541 1.00 90.44 302 TRP A N 1
ATOM 2362 C CA . TRP A 1 302 ? 13.955 1.105 -24.851 1.00 90.44 302 TRP A CA 1
ATOM 2363 C C . TRP A 1 302 ? 14.781 1.664 -26.011 1.00 90.44 302 TRP A C 1
ATOM 2365 O O . TRP A 1 302 ? 15.900 1.237 -26.288 1.00 90.44 302 TRP A O 1
ATOM 2375 N N . ASN A 1 303 ? 14.232 2.666 -26.694 1.00 88.88 303 ASN A N 1
ATOM 2376 C CA . ASN A 1 303 ? 14.872 3.327 -27.818 1.00 88.88 303 ASN A CA 1
ATOM 2377 C C . ASN A 1 303 ? 16.007 4.231 -27.323 1.00 88.88 303 ASN A C 1
ATOM 2379 O O . ASN A 1 303 ? 15.793 5.369 -26.901 1.00 88.88 303 ASN A O 1
ATOM 2383 N N . MET A 1 304 ? 17.235 3.728 -27.419 1.00 87.94 304 MET A N 1
ATOM 2384 C CA . MET A 1 304 ? 18.454 4.429 -27.013 1.00 87.94 304 MET A CA 1
ATOM 2385 C C . MET A 1 304 ? 18.781 5.688 -27.827 1.00 87.94 304 MET A C 1
ATOM 2387 O O . MET A 1 304 ? 19.656 6.460 -27.418 1.00 87.94 304 MET A O 1
ATOM 2391 N N . SER A 1 305 ? 18.126 5.883 -28.970 1.00 87.44 305 SER A N 1
ATOM 2392 C CA . SER A 1 305 ? 18.257 7.087 -29.793 1.00 87.44 305 SER A CA 1
ATOM 2393 C C . SER A 1 305 ? 17.254 8.173 -29.396 1.00 87.44 305 SER A C 1
ATOM 2395 O O . SER A 1 305 ? 17.419 9.316 -29.809 1.00 87.44 305 SER A O 1
ATOM 2397 N N . SER A 1 306 ? 16.244 7.846 -28.577 1.00 86.38 306 SER A N 1
ATOM 2398 C CA . SER A 1 306 ? 15.264 8.814 -28.080 1.00 86.38 306 SER A CA 1
ATOM 2399 C C . SER A 1 306 ? 15.932 9.855 -27.185 1.00 86.38 306 SER A C 1
ATOM 2401 O O . SER A 1 306 ? 16.570 9.497 -26.193 1.00 86.38 306 SER A O 1
ATOM 2403 N N . ASP A 1 307 ? 15.736 11.141 -27.481 1.00 86.94 307 ASP A N 1
ATOM 2404 C CA . ASP A 1 307 ? 16.294 12.246 -26.693 1.00 86.94 307 ASP A CA 1
ATOM 2405 C C . ASP A 1 307 ? 15.888 12.180 -25.218 1.00 86.94 307 ASP A C 1
ATOM 2407 O O . ASP A 1 307 ? 16.733 12.349 -24.337 1.00 86.94 307 ASP A O 1
ATOM 2411 N N . SER A 1 308 ? 14.627 11.831 -24.946 1.00 85.06 308 SER A N 1
ATOM 2412 C CA . SER A 1 308 ? 14.106 11.646 -23.587 1.00 85.06 308 SER A CA 1
ATOM 2413 C C . SER A 1 308 ? 14.781 10.499 -22.831 1.00 85.06 308 SER A C 1
ATOM 2415 O O . SER A 1 308 ? 14.813 10.508 -21.609 1.00 85.06 308 SER A O 1
ATOM 2417 N N . LEU A 1 309 ? 15.371 9.522 -23.525 1.00 88.94 309 LEU A N 1
ATOM 2418 C CA . LEU A 1 309 ? 15.982 8.346 -22.899 1.00 88.94 309 LEU A CA 1
ATOM 2419 C C . LEU A 1 309 ? 17.509 8.365 -22.919 1.00 88.94 309 LEU A C 1
ATOM 2421 O O . LEU A 1 309 ? 18.140 7.477 -22.348 1.00 88.94 309 LEU A O 1
ATOM 2425 N N . LYS A 1 310 ? 18.139 9.385 -23.517 1.00 84.62 310 LYS A N 1
ATOM 2426 C CA . LYS A 1 310 ? 19.606 9.517 -23.526 1.00 84.62 310 LYS A CA 1
ATOM 2427 C C . LYS A 1 310 ? 20.194 9.502 -22.114 1.00 84.62 310 LYS A C 1
ATOM 2429 O O . LYS A 1 310 ? 21.294 8.987 -21.927 1.00 84.62 310 LYS A O 1
ATOM 2434 N N . ARG A 1 311 ? 19.467 10.036 -21.123 1.00 88.56 311 ARG A N 1
ATOM 2435 C CA . ARG A 1 311 ? 19.928 10.070 -19.727 1.00 88.56 311 ARG A CA 1
ATOM 2436 C C . ARG A 1 311 ? 19.966 8.699 -19.048 1.00 88.56 311 ARG A C 1
ATOM 2438 O O . ARG A 1 311 ? 20.868 8.490 -18.248 1.00 88.56 311 ARG A O 1
ATOM 2445 N N . LEU A 1 312 ? 19.111 7.750 -19.440 1.00 90.69 312 LEU A N 1
ATOM 2446 C CA . LEU A 1 312 ? 19.082 6.392 -18.873 1.00 90.69 312 LEU A CA 1
ATOM 2447 C C . LEU A 1 312 ? 20.414 5.653 -19.075 1.00 90.69 312 LEU A C 1
ATOM 2449 O O . LEU A 1 312 ? 20.786 4.801 -18.277 1.00 90.69 312 LEU A O 1
ATOM 2453 N N . LYS A 1 313 ? 21.192 6.024 -20.102 1.00 86.00 313 LYS A N 1
ATOM 2454 C CA . LYS A 1 313 ? 22.545 5.487 -20.338 1.00 86.00 313 LYS A CA 1
ATOM 2455 C C . LYS A 1 313 ? 23.543 5.836 -19.229 1.00 86.00 313 LYS A C 1
ATOM 2457 O O . LYS A 1 313 ? 24.608 5.234 -19.161 1.00 86.00 313 LYS A O 1
ATOM 2462 N N . LYS A 1 314 ? 23.234 6.834 -18.396 1.00 88.69 314 LYS A N 1
ATOM 2463 C CA . LYS A 1 314 ? 24.077 7.264 -17.273 1.00 88.69 314 LYS A CA 1
ATOM 2464 C C . LYS A 1 314 ? 23.825 6.450 -16.005 1.00 88.69 314 LYS A C 1
ATOM 2466 O O . LYS A 1 314 ? 24.589 6.593 -15.055 1.00 88.69 314 LYS A O 1
ATOM 2471 N N . TRP A 1 315 ? 22.780 5.621 -15.978 1.00 93.69 315 TRP A N 1
ATOM 2472 C CA . TRP A 1 315 ? 22.464 4.780 -14.830 1.00 93.69 315 TRP A CA 1
ATOM 2473 C C . TRP A 1 315 ? 23.567 3.758 -14.616 1.00 93.69 315 TRP A C 1
ATOM 2475 O O . TRP A 1 315 ? 23.786 2.870 -15.442 1.00 93.69 315 TRP A O 1
ATOM 2485 N N . ARG A 1 316 ? 24.270 3.887 -13.490 1.00 92.69 316 ARG A N 1
ATOM 2486 C CA . ARG A 1 316 ? 25.343 2.952 -13.139 1.00 92.69 316 ARG A CA 1
ATOM 2487 C C . ARG A 1 316 ? 24.786 1.652 -12.586 1.00 92.69 316 ARG A C 1
ATOM 2489 O O . ARG A 1 316 ? 25.361 0.596 -12.832 1.00 92.69 316 ARG A O 1
ATOM 2496 N N . ASN A 1 317 ? 23.684 1.740 -11.844 1.00 92.81 317 ASN A N 1
ATOM 2497 C CA . ASN A 1 317 ? 23.051 0.600 -11.202 1.00 92.81 317 ASN A CA 1
ATOM 2498 C C . ASN A 1 317 ? 21.539 0.838 -11.006 1.00 92.81 317 ASN A C 1
ATOM 2500 O O . ASN A 1 317 ? 21.147 1.385 -9.975 1.00 92.81 317 ASN A O 1
ATOM 2504 N N . PRO A 1 318 ? 20.693 0.443 -11.972 1.00 93.88 318 PRO A N 1
ATOM 2505 C CA . PRO A 1 318 ? 19.239 0.488 -11.848 1.00 93.88 318 PRO A CA 1
ATOM 2506 C C . PRO A 1 318 ? 18.641 -0.744 -11.136 1.00 93.88 318 PRO A C 1
ATOM 2508 O O . PRO A 1 318 ? 17.446 -0.990 -11.274 1.00 93.88 318 PRO A O 1
ATOM 2511 N N . LEU A 1 319 ? 19.420 -1.555 -10.407 1.00 93.56 319 LEU A N 1
ATOM 2512 C CA . LEU A 1 319 ? 18.853 -2.673 -9.638 1.00 93.56 319 LEU A CA 1
ATOM 2513 C C . LEU A 1 319 ? 17.877 -2.165 -8.571 1.00 93.56 319 LEU A C 1
ATOM 2515 O O . LEU A 1 319 ? 18.189 -1.234 -7.828 1.00 93.56 319 LEU A O 1
ATOM 2519 N N . GLY A 1 320 ? 16.703 -2.794 -8.494 1.00 91.88 320 GLY A N 1
ATOM 2520 C CA . GLY A 1 320 ? 15.603 -2.360 -7.633 1.00 91.88 320 GLY A CA 1
ATOM 2521 C C . GLY A 1 320 ? 14.871 -1.114 -8.142 1.00 91.88 320 GLY A C 1
ATOM 2522 O O . GLY A 1 320 ? 13.998 -0.599 -7.441 1.00 91.88 320 GLY A O 1
ATOM 2523 N N . ALA A 1 321 ? 15.206 -0.599 -9.333 1.00 94.88 321 ALA A N 1
ATOM 2524 C CA . ALA A 1 321 ? 14.408 0.433 -9.984 1.00 94.88 321 ALA A CA 1
ATOM 2525 C C . ALA A 1 321 ? 12.981 -0.075 -10.211 1.00 94.88 321 ALA A C 1
ATOM 2527 O O . ALA A 1 321 ? 12.776 -1.255 -10.481 1.00 94.88 321 ALA A O 1
ATOM 2528 N N . ILE A 1 322 ? 11.994 0.811 -10.130 1.00 94.00 322 ILE A N 1
ATOM 2529 C CA . ILE A 1 322 ? 10.589 0.452 -10.335 1.00 94.00 322 ILE A CA 1
ATOM 2530 C C . ILE A 1 322 ? 10.129 1.108 -11.625 1.00 94.00 322 ILE A C 1
ATOM 2532 O O . ILE A 1 322 ? 10.031 2.332 -11.703 1.00 94.00 322 ILE A O 1
ATOM 2536 N N . VAL A 1 323 ? 9.840 0.298 -12.639 1.00 93.81 323 VAL A N 1
ATOM 2537 C CA . VAL A 1 323 ? 9.198 0.755 -13.868 1.00 93.81 323 VAL A CA 1
ATOM 2538 C C . VAL A 1 323 ? 7.699 0.832 -13.624 1.00 93.81 323 VAL A C 1
ATOM 2540 O O . VAL A 1 323 ? 7.038 -0.184 -13.425 1.00 93.81 323 VAL A O 1
ATOM 2543 N N . HIS A 1 324 ? 7.157 2.042 -13.676 1.00 90.31 324 HIS A N 1
ATOM 2544 C CA . HIS A 1 324 ? 5.724 2.305 -13.644 1.00 90.31 324 HIS A CA 1
ATOM 2545 C C . HIS A 1 324 ? 5.230 2.416 -15.072 1.00 90.31 324 HIS A C 1
ATOM 2547 O O . HIS A 1 324 ? 5.581 3.359 -15.775 1.00 90.31 324 HIS A O 1
ATOM 2553 N N . ALA A 1 325 ? 4.427 1.468 -15.523 1.00 86.75 325 ALA A N 1
ATOM 2554 C CA . ALA A 1 325 ? 3.933 1.430 -16.884 1.00 86.75 325 ALA A CA 1
ATOM 2555 C C . ALA A 1 325 ? 2.409 1.532 -16.873 1.00 86.75 325 ALA A C 1
ATOM 2557 O O . ALA A 1 325 ? 1.721 0.762 -16.205 1.00 86.75 325 ALA A O 1
ATOM 2558 N N . TRP A 1 326 ? 1.864 2.498 -17.605 1.00 81.38 326 TRP A N 1
ATOM 2559 C CA . TRP A 1 326 ? 0.424 2.682 -17.709 1.00 81.38 326 TRP A CA 1
ATOM 2560 C C . TRP A 1 326 ? -0.162 1.777 -18.765 1.00 81.38 326 TRP A C 1
ATOM 2562 O O . TRP A 1 326 ? 0.440 1.537 -19.810 1.00 81.38 326 TRP A O 1
ATOM 2572 N N . HIS A 1 327 ? -1.387 1.338 -18.534 1.00 78.81 327 HIS A N 1
ATOM 2573 C CA . HIS A 1 327 ? -2.199 0.832 -19.616 1.00 78.81 327 HIS A CA 1
ATOM 2574 C C . HIS A 1 327 ? -2.464 1.972 -20.619 1.00 78.81 327 HIS A C 1
ATOM 2576 O O . HIS A 1 327 ? -2.672 3.119 -20.219 1.00 78.81 327 HIS A O 1
ATOM 2582 N N . SER A 1 328 ? -2.484 1.694 -21.924 1.00 71.81 328 SER A N 1
ATOM 2583 C CA . SER A 1 328 ? -2.704 2.719 -22.972 1.00 71.81 328 SER A CA 1
ATOM 2584 C C . SER A 1 328 ? -4.010 3.511 -22.838 1.00 71.81 328 SER A C 1
ATOM 2586 O O . SER A 1 328 ? -4.097 4.643 -23.305 1.00 71.81 328 SER A O 1
ATOM 2588 N N . GLN A 1 329 ? -5.015 2.943 -22.171 1.00 69.81 329 GLN A N 1
ATOM 2589 C CA . GLN A 1 329 ? -6.283 3.611 -21.843 1.00 69.81 329 GLN A CA 1
ATOM 2590 C C . GLN A 1 329 ? -6.270 4.311 -20.465 1.00 69.81 329 GLN A C 1
ATOM 2592 O O . GLN A 1 329 ? -7.295 4.820 -20.024 1.00 69.81 329 GLN A O 1
ATOM 2597 N N . SER A 1 330 ? -5.130 4.311 -19.770 1.00 71.50 330 SER A N 1
ATOM 2598 C CA . SER A 1 330 ? -4.870 4.984 -18.487 1.00 71.50 330 SER A CA 1
ATOM 2599 C C . SER A 1 330 ? -5.741 4.566 -17.292 1.00 71.50 330 SER A C 1
ATOM 2601 O O . SER A 1 330 ? -5.710 5.241 -16.270 1.00 71.50 330 SER A O 1
ATOM 2603 N N . TRP A 1 331 ? -6.497 3.465 -17.378 1.00 74.19 331 TRP A N 1
ATOM 2604 C CA . TRP A 1 331 ? -7.343 2.977 -16.275 1.00 74.19 331 TRP A CA 1
ATOM 2605 C C . TRP A 1 331 ? -6.595 2.090 -15.261 1.00 74.19 331 TRP A C 1
ATOM 2607 O O . TRP A 1 331 ? -7.130 1.816 -14.189 1.00 74.19 331 TRP A O 1
ATOM 2617 N N . ALA A 1 332 ? -5.369 1.658 -15.580 1.00 78.31 332 ALA A N 1
ATOM 2618 C CA . ALA A 1 332 ? -4.481 0.924 -14.678 1.00 78.31 332 ALA A CA 1
ATOM 2619 C C . ALA A 1 332 ? -3.010 1.278 -14.911 1.00 78.31 332 ALA A C 1
ATOM 2621 O O . ALA A 1 332 ? -2.618 1.705 -16.002 1.00 78.31 332 ALA A O 1
ATOM 2622 N N . MET A 1 333 ? -2.206 1.046 -13.875 1.00 82.62 333 MET A N 1
ATOM 2623 C CA . MET A 1 333 ? -0.754 1.159 -13.879 1.00 82.62 333 MET A CA 1
ATOM 2624 C C . MET A 1 333 ? -0.158 -0.109 -13.273 1.00 82.62 333 MET A C 1
ATOM 2626 O O . MET A 1 333 ? -0.666 -0.626 -12.280 1.00 82.62 333 MET A O 1
ATOM 2630 N N . HIS A 1 334 ? 0.902 -0.601 -13.898 1.00 85.88 334 HIS A N 1
ATOM 2631 C CA . HIS A 1 334 ? 1.641 -1.781 -13.487 1.00 85.88 334 HIS A CA 1
ATOM 2632 C C . HIS A 1 334 ? 3.031 -1.345 -13.053 1.00 85.88 334 HIS A C 1
ATOM 2634 O O . HIS A 1 334 ? 3.677 -0.539 -13.723 1.00 85.88 334 HIS A O 1
ATOM 2640 N N . MET A 1 335 ? 3.478 -1.880 -11.927 1.00 89.38 335 MET A N 1
ATOM 2641 C CA . MET A 1 335 ? 4.797 -1.607 -11.373 1.00 89.38 335 MET A CA 1
ATOM 2642 C C . MET A 1 335 ? 5.646 -2.861 -11.516 1.00 89.38 335 MET A C 1
ATOM 2644 O O . MET A 1 335 ? 5.189 -3.941 -11.131 1.00 89.38 335 MET A O 1
ATOM 2648 N N . PHE A 1 336 ? 6.847 -2.703 -12.066 1.00 91.12 336 PHE A N 1
ATOM 2649 C CA . PHE A 1 336 ? 7.810 -3.777 -12.284 1.00 91.12 336 PHE A CA 1
ATOM 2650 C C . PHE A 1 336 ? 9.145 -3.423 -11.637 1.00 91.12 336 PHE A C 1
ATOM 2652 O O . PHE A 1 336 ? 9.787 -2.450 -12.035 1.00 91.12 336 PHE A O 1
ATOM 2659 N N . GLU A 1 337 ? 9.570 -4.210 -10.655 1.00 93.44 337 GLU A N 1
ATOM 2660 C CA . GLU A 1 337 ? 10.914 -4.093 -10.086 1.00 93.44 337 GLU A CA 1
ATOM 2661 C C . GLU A 1 337 ? 11.965 -4.627 -11.075 1.00 93.44 337 GLU A C 1
ATOM 2663 O O . GLU A 1 337 ? 11.788 -5.693 -11.661 1.00 93.44 337 GLU A O 1
ATOM 2668 N N . VAL A 1 338 ? 13.069 -3.905 -11.260 1.00 94.56 338 VAL A N 1
ATOM 2669 C CA . VAL A 1 338 ? 14.207 -4.305 -12.099 1.00 94.56 338 VAL A CA 1
ATOM 2670 C C . VAL A 1 338 ? 15.141 -5.234 -11.320 1.00 94.56 338 VAL A C 1
ATOM 2672 O O . VAL A 1 338 ? 15.739 -4.834 -10.322 1.00 94.56 338 VAL A O 1
ATOM 2675 N N . GLU A 1 339 ? 15.319 -6.456 -11.823 1.00 94.06 339 GLU A N 1
ATOM 2676 C CA . GLU A 1 339 ? 16.197 -7.489 -11.250 1.00 94.06 339 GLU A CA 1
ATOM 2677 C C . GLU A 1 339 ? 17.557 -7.562 -11.953 1.00 94.06 339 GLU A C 1
ATOM 2679 O O . GLU A 1 339 ? 18.571 -7.877 -11.333 1.00 94.06 339 GLU A O 1
ATOM 2684 N N . SER A 1 340 ? 17.606 -7.261 -13.251 1.00 95.25 340 SER A N 1
ATOM 2685 C CA . SER A 1 340 ? 18.862 -7.144 -13.995 1.00 95.25 340 SER A CA 1
ATOM 2686 C C . SER A 1 340 ? 18.721 -6.185 -15.175 1.00 95.25 340 SER A C 1
ATOM 2688 O O . SER A 1 340 ? 17.621 -5.758 -15.530 1.00 95.25 340 SER A O 1
ATOM 2690 N N . TYR A 1 341 ? 19.844 -5.775 -15.762 1.00 95.56 341 TYR A N 1
ATOM 2691 C CA . TYR A 1 341 ? 19.863 -4.744 -16.794 1.00 95.56 341 TYR A CA 1
ATOM 2692 C C . TYR A 1 341 ? 21.039 -4.916 -17.754 1.00 95.56 341 TYR A C 1
ATOM 2694 O O . TYR A 1 341 ? 22.088 -5.447 -17.401 1.00 95.56 341 TYR A O 1
ATOM 2702 N N . ASP A 1 342 ? 20.860 -4.392 -18.961 1.00 93.12 342 ASP A N 1
ATOM 2703 C CA . ASP A 1 342 ? 21.902 -4.181 -19.959 1.00 93.12 342 ASP A CA 1
ATOM 2704 C C . ASP A 1 342 ? 21.687 -2.785 -20.551 1.00 93.12 342 ASP A C 1
ATOM 2706 O O . ASP A 1 342 ? 21.007 -2.589 -21.562 1.00 93.12 342 ASP A O 1
ATOM 2710 N N . THR A 1 343 ? 22.222 -1.777 -19.863 1.00 85.19 343 THR A N 1
ATOM 2711 C CA . THR A 1 343 ? 22.067 -0.370 -20.253 1.00 85.19 343 THR A CA 1
ATOM 2712 C C . THR A 1 343 ? 22.820 -0.027 -21.537 1.00 85.19 343 THR A C 1
ATOM 2714 O O . THR A 1 343 ? 22.471 0.962 -22.181 1.00 85.19 343 THR A O 1
ATOM 2717 N N . LEU A 1 344 ? 23.795 -0.848 -21.950 1.00 85.56 344 LEU A N 1
ATOM 2718 C CA . LEU A 1 344 ? 24.512 -0.688 -23.218 1.00 85.56 344 LEU A CA 1
ATOM 2719 C C . LEU A 1 344 ? 23.622 -1.022 -24.417 1.00 85.56 344 LEU A C 1
ATOM 2721 O O . LEU A 1 344 ? 23.741 -0.374 -25.454 1.00 85.56 344 LEU A O 1
ATOM 2725 N N . ASN A 1 345 ? 22.712 -1.988 -24.259 1.00 90.44 345 ASN A N 1
ATOM 2726 C CA . ASN A 1 345 ? 21.730 -2.365 -25.279 1.00 90.44 345 ASN A CA 1
ATOM 2727 C C . ASN A 1 345 ? 20.308 -1.872 -24.980 1.00 90.44 345 ASN A C 1
ATOM 2729 O O . ASN A 1 345 ? 19.364 -2.228 -25.687 1.00 90.44 345 ASN A O 1
ATOM 2733 N N . GLY A 1 346 ? 20.146 -1.047 -23.947 1.00 91.75 346 GLY A N 1
ATOM 2734 C CA . GLY A 1 346 ? 18.870 -0.446 -23.595 1.00 91.75 346 GLY A CA 1
ATOM 2735 C C . GLY A 1 346 ? 17.840 -1.449 -23.085 1.00 91.75 346 GLY A C 1
ATOM 2736 O O . GLY A 1 346 ? 16.681 -1.359 -23.484 1.00 91.75 346 GLY A O 1
ATOM 2737 N N . LYS A 1 347 ? 18.240 -2.415 -22.250 1.00 95.19 347 LYS A N 1
ATOM 2738 C CA . LYS A 1 347 ? 17.356 -3.459 -21.709 1.00 95.19 347 LYS A CA 1
ATOM 2739 C C . LYS A 1 347 ? 17.265 -3.417 -20.186 1.00 95.19 347 LYS A C 1
ATOM 2741 O O . LYS A 1 347 ? 18.277 -3.258 -19.504 1.00 95.19 347 LYS A O 1
ATOM 2746 N N . LEU A 1 348 ? 16.056 -3.617 -19.667 1.00 95.88 348 LEU A N 1
ATOM 2747 C CA . LEU A 1 348 ? 15.777 -3.921 -18.260 1.00 95.88 348 LEU A CA 1
ATOM 2748 C C . LEU A 1 348 ? 15.048 -5.261 -18.195 1.00 95.88 348 LEU A C 1
ATOM 2750 O O . LEU A 1 348 ? 14.167 -5.511 -19.016 1.00 95.88 348 LEU A O 1
ATOM 2754 N N . PHE A 1 349 ? 15.371 -6.080 -17.205 1.00 95.69 349 PHE A N 1
ATOM 2755 C CA . PHE A 1 349 ? 14.690 -7.337 -16.916 1.00 95.69 349 PHE A CA 1
ATOM 2756 C C . PHE A 1 349 ? 14.042 -7.242 -15.540 1.00 95.69 349 PHE A C 1
ATOM 2758 O O . PHE A 1 349 ? 14.644 -6.729 -14.592 1.00 95.69 349 PHE A O 1
ATOM 2765 N N . PHE A 1 350 ? 12.800 -7.699 -15.447 1.00 93.44 350 PHE A N 1
ATOM 2766 C CA . PHE A 1 350 ? 11.975 -7.527 -14.261 1.00 93.44 350 PHE A CA 1
ATOM 2767 C C . PHE A 1 350 ? 12.023 -8.738 -13.348 1.00 93.44 350 PHE A C 1
ATOM 2769 O O . PHE A 1 350 ? 12.129 -9.872 -13.808 1.00 93.44 350 PHE A O 1
ATOM 2776 N N . ASN A 1 351 ? 11.869 -8.475 -12.055 1.00 90.38 351 ASN A N 1
ATOM 2777 C CA . ASN A 1 351 ? 11.766 -9.497 -11.036 1.00 90.38 351 ASN A CA 1
ATOM 2778 C C . ASN A 1 351 ? 10.481 -10.307 -11.240 1.00 90.38 351 ASN A C 1
ATOM 2780 O O . ASN A 1 351 ? 9.369 -9.795 -11.092 1.00 90.38 351 ASN A O 1
ATOM 2784 N N . THR A 1 352 ? 10.631 -11.586 -11.580 1.00 83.44 352 THR A N 1
ATOM 2785 C CA . THR A 1 352 ? 9.497 -12.500 -11.814 1.00 83.44 352 THR A CA 1
ATOM 2786 C C . THR A 1 352 ? 9.134 -13.332 -10.583 1.00 83.44 352 THR A C 1
ATOM 2788 O O . THR A 1 352 ? 8.160 -14.098 -10.605 1.00 83.44 352 THR A O 1
ATOM 2791 N N . THR A 1 353 ? 9.873 -13.154 -9.485 1.00 81.44 353 THR A N 1
ATOM 2792 C CA . THR A 1 353 ? 9.688 -13.896 -8.239 1.00 81.44 353 THR A CA 1
ATOM 2793 C C . THR A 1 353 ? 8.274 -13.721 -7.683 1.00 81.44 353 THR A C 1
ATOM 2795 O O . THR A 1 353 ? 7.605 -12.697 -7.833 1.00 81.44 353 THR A O 1
ATOM 2798 N N . TYR A 1 354 ? 7.766 -14.769 -7.040 1.00 72.12 354 TYR A N 1
ATOM 2799 C CA . TYR A 1 354 ? 6.482 -14.702 -6.357 1.00 72.12 354 TYR A CA 1
ATOM 2800 C C . TYR A 1 354 ? 6.469 -13.611 -5.275 1.00 72.12 354 TYR A C 1
ATOM 2802 O O . TYR A 1 354 ? 7.277 -13.642 -4.351 1.00 72.12 354 TYR A O 1
ATOM 2810 N N . GLY A 1 355 ? 5.526 -12.668 -5.389 1.00 68.25 355 GLY A N 1
ATOM 2811 C CA . GLY A 1 355 ? 5.301 -11.604 -4.406 1.00 68.25 355 GLY A CA 1
ATOM 2812 C C . GLY A 1 355 ? 6.158 -10.341 -4.565 1.00 68.25 355 GLY A C 1
ATOM 2813 O O . GLY A 1 355 ? 6.096 -9.491 -3.683 1.00 68.25 355 GLY A O 1
ATOM 2814 N N . SER A 1 356 ? 6.920 -10.180 -5.655 1.00 65.38 356 SER A N 1
ATOM 2815 C CA . SER A 1 356 ? 7.921 -9.107 -5.816 1.00 65.38 356 SER A CA 1
ATOM 2816 C C . SER A 1 356 ? 7.503 -7.906 -6.685 1.00 65.38 356 SER A C 1
ATOM 2818 O O . SER A 1 356 ? 8.357 -7.261 -7.276 1.00 65.38 356 SER A O 1
ATOM 2820 N N . GLY A 1 357 ? 6.209 -7.588 -6.821 1.00 64.44 357 GLY A N 1
ATOM 2821 C CA . GLY A 1 357 ? 5.794 -6.416 -7.617 1.00 64.44 357 GLY A CA 1
ATOM 2822 C C . GLY A 1 357 ? 6.092 -6.544 -9.112 1.00 64.44 357 GLY A C 1
ATOM 2823 O O . GLY A 1 357 ? 6.931 -5.841 -9.666 1.00 64.44 357 GLY A O 1
ATOM 2824 N N . ARG A 1 358 ? 5.376 -7.461 -9.764 1.00 76.31 358 ARG A N 1
ATOM 2825 C CA . ARG A 1 358 ? 5.579 -7.882 -11.161 1.00 76.31 358 ARG A CA 1
ATOM 2826 C C . ARG A 1 358 ? 4.405 -7.515 -12.070 1.00 76.31 358 ARG A C 1
ATOM 2828 O O . ARG A 1 358 ? 3.989 -8.308 -12.904 1.00 76.31 358 ARG A O 1
ATOM 2835 N N . GLY A 1 359 ? 3.795 -6.352 -11.850 1.00 78.75 359 GLY A N 1
ATOM 2836 C CA . GLY A 1 359 ? 2.632 -5.919 -12.627 1.00 78.75 359 GLY A CA 1
ATOM 2837 C C . GLY A 1 359 ? 1.349 -6.720 -12.367 1.00 78.75 359 GLY A C 1
ATOM 2838 O O . GLY A 1 359 ? 0.517 -6.826 -13.262 1.00 78.75 359 GLY A O 1
ATOM 2839 N N . SER A 1 360 ? 1.170 -7.301 -11.176 1.00 78.75 360 SER A N 1
ATOM 2840 C CA . SER A 1 360 ? 0.009 -8.149 -10.846 1.00 78.75 360 SER A CA 1
ATOM 2841 C C . SER A 1 360 ? -1.301 -7.379 -10.593 1.00 78.75 360 SER A C 1
ATOM 2843 O O . SER A 1 360 ? -2.318 -8.009 -10.304 1.00 78.75 360 SER A O 1
ATOM 2845 N N . GLN A 1 361 ? -1.289 -6.040 -10.648 1.00 79.38 361 GLN A N 1
ATOM 2846 C CA . GLN A 1 361 ? -2.401 -5.180 -10.213 1.00 79.38 361 GLN A CA 1
ATOM 2847 C C . GLN A 1 361 ? -3.570 -5.140 -11.203 1.00 79.38 361 GLN A C 1
ATOM 2849 O O . GLN A 1 361 ? -4.729 -4.987 -10.812 1.00 79.38 361 GLN A O 1
ATOM 2854 N N . GLY A 1 362 ? -3.260 -5.296 -12.485 1.00 70.50 362 GLY A N 1
ATOM 2855 C CA . GLY A 1 362 ? -4.230 -5.425 -13.559 1.00 70.50 362 GLY A CA 1
ATOM 2856 C C . GLY A 1 362 ? -4.139 -6.805 -14.190 1.00 70.50 362 GLY A C 1
ATOM 2857 O O . GLY A 1 362 ? -3.062 -7.388 -14.313 1.00 70.50 362 GLY A O 1
ATOM 2858 N N . GLY A 1 363 ? -5.280 -7.324 -14.605 1.00 63.00 363 GLY A N 1
ATOM 2859 C CA . GLY A 1 363 ? -5.371 -8.444 -15.523 1.00 63.00 363 GLY A CA 1
ATOM 2860 C C . GLY A 1 363 ? -5.518 -7.803 -16.854 1.00 63.00 363 GLY A C 1
ATOM 2861 O O . GLY A 1 363 ? -6.520 -7.132 -17.058 1.00 63.00 363 GLY A O 1
ATOM 2862 N N . ARG A 1 364 ? -4.458 -7.867 -17.648 1.00 68.44 364 ARG A N 1
ATOM 2863 C CA . ARG A 1 364 ? -4.486 -7.754 -19.098 1.00 68.44 364 ARG A CA 1
ATOM 2864 C C . ARG A 1 364 ? -3.067 -7.857 -19.603 1.00 68.44 364 ARG A C 1
ATOM 2866 O O . ARG A 1 364 ? -2.157 -7.162 -19.154 1.00 68.44 364 ARG A O 1
ATOM 2873 N N . ASN A 1 365 ? -2.924 -8.742 -20.568 1.00 66.94 365 ASN A N 1
ATOM 2874 C CA . ASN A 1 365 ? -1.745 -8.912 -21.393 1.00 66.94 365 ASN A CA 1
ATOM 2875 C C . ASN A 1 365 ? -1.134 -7.583 -21.862 1.00 66.94 365 ASN A C 1
ATOM 2877 O O . ASN A 1 365 ? -1.839 -6.643 -22.227 1.00 66.94 365 ASN A O 1
ATOM 2881 N N . TRP A 1 366 ? 0.192 -7.541 -21.902 1.00 72.69 366 TRP A N 1
ATOM 2882 C CA . TRP A 1 366 ? 0.979 -6.364 -22.221 1.00 72.69 366 TRP A CA 1
ATOM 2883 C C . TRP A 1 366 ? 1.849 -6.631 -23.441 1.00 72.69 366 TRP A C 1
ATOM 2885 O O . TRP A 1 366 ? 2.644 -7.572 -23.483 1.00 72.69 366 TRP A O 1
ATOM 2895 N N . CYS A 1 367 ? 1.724 -5.788 -24.455 1.00 63.56 367 CYS A N 1
ATOM 2896 C CA . CYS A 1 367 ? 2.565 -5.873 -25.638 1.00 63.56 367 CYS A CA 1
ATOM 2897 C C . CYS A 1 367 ? 2.638 -4.521 -26.351 1.00 63.56 367 CYS A C 1
ATOM 2899 O O . CYS A 1 367 ? 1.882 -3.592 -26.053 1.00 63.56 367 CYS A O 1
ATOM 2901 N N . ARG A 1 368 ? 3.586 -4.388 -27.286 1.00 64.12 368 ARG A N 1
ATOM 2902 C CA . ARG A 1 368 ? 3.518 -3.351 -28.324 1.00 64.12 368 ARG A CA 1
ATOM 2903 C C . ARG A 1 368 ? 2.419 -3.733 -29.324 1.00 64.12 368 ARG A C 1
ATOM 2905 O O . ARG A 1 368 ? 2.161 -4.916 -29.528 1.00 64.12 368 ARG A O 1
ATOM 2912 N N . CYS A 1 369 ? 1.787 -2.745 -29.956 1.00 56.31 369 CYS A N 1
ATOM 2913 C CA . CYS A 1 369 ? 0.716 -2.928 -30.950 1.00 56.31 369 CYS A CA 1
ATOM 2914 C C . CYS A 1 369 ? 0.967 -4.068 -31.950 1.00 56.31 369 CYS A C 1
ATOM 2916 O O . CYS A 1 369 ? 0.184 -5.002 -32.067 1.00 56.31 369 CYS A O 1
ATOM 2918 N N . ASP A 1 370 ? 2.097 -4.021 -32.633 1.00 54.66 370 ASP A N 1
ATOM 2919 C CA . ASP A 1 370 ? 2.534 -5.004 -33.626 1.00 54.66 370 ASP A CA 1
ATOM 2920 C C . ASP A 1 370 ? 3.030 -6.337 -33.030 1.00 54.66 370 ASP A C 1
ATOM 2922 O O . ASP A 1 370 ? 3.324 -7.275 -33.764 1.00 54.66 370 ASP A O 1
ATOM 2926 N N . GLN A 1 371 ? 3.107 -6.450 -31.703 1.00 58.25 371 GLN A N 1
ATOM 2927 C CA . GLN A 1 371 ? 3.467 -7.674 -30.983 1.00 58.25 371 GLN A CA 1
ATOM 2928 C C . GLN A 1 371 ? 2.243 -8.418 -30.426 1.00 58.25 371 GLN A C 1
ATOM 2930 O O . GLN A 1 371 ? 2.384 -9.561 -29.972 1.00 58.25 371 GLN A O 1
ATOM 2935 N N . CYS A 1 372 ? 1.061 -7.800 -30.422 1.00 60.22 372 CYS A N 1
ATOM 2936 C CA . CYS A 1 372 ? -0.167 -8.383 -29.888 1.00 60.22 372 CYS A CA 1
ATOM 2937 C C . CYS A 1 372 ? -0.937 -9.118 -30.996 1.00 60.22 372 CYS A C 1
ATOM 2939 O O . CYS A 1 372 ? -1.621 -8.481 -31.784 1.00 60.22 372 CYS A O 1
ATOM 2941 N N . SER A 1 373 ? -0.916 -10.453 -31.054 1.00 53.03 373 SER A N 1
ATOM 2942 C CA . SER A 1 373 ? -1.652 -11.219 -32.085 1.00 53.03 373 SER A CA 1
ATOM 2943 C C . SER A 1 373 ? -3.178 -11.022 -32.044 1.00 53.03 373 SER A C 1
ATOM 2945 O O . SER A 1 373 ? -3.832 -11.066 -33.086 1.00 53.03 373 SER A O 1
ATOM 2947 N N . TYR A 1 374 ? -3.747 -10.754 -30.863 1.00 53.19 374 TYR A N 1
ATOM 2948 C CA . TYR A 1 374 ? -5.173 -10.446 -30.698 1.00 53.19 374 TYR A CA 1
ATOM 2949 C C . TYR A 1 374 ? -5.521 -8.995 -31.091 1.00 53.19 374 TYR A C 1
ATOM 2951 O O . TYR A 1 374 ? -6.627 -8.752 -31.565 1.00 53.19 374 TYR A O 1
ATOM 2959 N N . ALA A 1 375 ? -4.582 -8.044 -30.970 1.00 47.91 375 ALA A N 1
ATOM 2960 C CA . ALA A 1 375 ? -4.754 -6.667 -31.461 1.00 47.91 375 ALA A CA 1
ATOM 2961 C C . ALA A 1 375 ? -4.368 -6.524 -32.951 1.00 47.91 375 ALA A C 1
ATOM 2963 O O . ALA A 1 375 ? -4.894 -5.670 -33.661 1.00 47.91 375 ALA A O 1
ATOM 2964 N N . ALA A 1 376 ? -3.508 -7.409 -33.458 1.00 43.56 376 ALA A N 1
ATOM 2965 C CA . ALA A 1 376 ? -3.070 -7.481 -34.851 1.00 43.56 376 ALA A CA 1
ATOM 2966 C C . ALA A 1 376 ? -4.047 -8.251 -35.767 1.00 43.56 376 ALA A C 1
ATOM 2968 O O . ALA A 1 376 ? -3.826 -8.316 -36.972 1.00 43.56 376 ALA A O 1
ATOM 2969 N N . GLY A 1 377 ? -5.156 -8.783 -35.234 1.00 44.66 377 GLY A N 1
ATOM 2970 C CA . GLY A 1 377 ? -6.293 -9.236 -36.045 1.00 44.66 377 GLY A CA 1
ATOM 2971 C C . GLY A 1 377 ? -6.342 -10.721 -36.417 1.00 44.66 377 GLY A C 1
ATOM 2972 O O . GLY A 1 377 ? -7.086 -11.066 -37.325 1.00 44.66 377 GLY A O 1
ATOM 2973 N N . LEU A 1 378 ? -5.641 -11.626 -35.723 1.00 41.16 378 LEU A N 1
ATOM 2974 C CA . LEU A 1 378 ? -5.718 -13.066 -36.046 1.00 41.16 378 LEU A CA 1
ATOM 2975 C C . LEU A 1 378 ? -6.992 -13.778 -35.537 1.00 41.16 378 LEU A C 1
ATOM 2977 O O . LEU A 1 378 ? -7.229 -14.922 -35.911 1.00 41.16 378 LEU A O 1
ATOM 2981 N N . TRP A 1 379 ? -7.823 -13.122 -34.717 1.00 38.44 379 TRP A N 1
ATOM 2982 C CA . TRP A 1 379 ? -9.072 -13.684 -34.158 1.00 38.44 379 TRP A CA 1
ATOM 2983 C C . TRP A 1 379 ? -10.341 -12.878 -34.476 1.00 38.44 379 TRP A C 1
ATOM 2985 O O . TRP A 1 379 ? -11.442 -13.294 -34.130 1.00 38.44 379 TRP A O 1
ATOM 2995 N N . SER A 1 380 ? -10.217 -11.738 -35.158 1.00 39.81 380 SER A N 1
ATOM 2996 C CA . SER A 1 380 ? -11.365 -10.933 -35.581 1.00 39.81 380 SER A CA 1
ATOM 2997 C C . SER A 1 380 ? -11.309 -10.732 -37.087 1.00 39.81 380 SER A C 1
ATOM 2999 O O . SER A 1 380 ? -10.339 -10.151 -37.566 1.00 39.81 380 SER A O 1
ATOM 3001 N N . ASN A 1 381 ? -12.371 -11.087 -37.815 1.00 40.81 381 ASN A N 1
ATOM 3002 C CA . ASN A 1 381 ? -12.544 -10.803 -39.252 1.00 40.81 381 ASN A CA 1
ATOM 3003 C C . ASN A 1 381 ? -12.549 -9.292 -39.619 1.00 40.81 381 ASN A C 1
ATOM 3005 O O . ASN A 1 381 ? -12.863 -8.933 -40.746 1.00 40.81 381 ASN A O 1
ATOM 3009 N N . ASN A 1 382 ? -12.173 -8.406 -38.688 1.00 42.16 382 ASN A N 1
ATOM 3010 C CA . ASN A 1 382 ? -12.063 -6.953 -38.825 1.00 42.16 382 ASN A CA 1
ATOM 3011 C C . ASN A 1 382 ? -10.618 -6.498 -38.538 1.00 42.16 382 ASN A C 1
ATOM 3013 O O . ASN A 1 382 ? -10.366 -5.785 -37.570 1.00 42.16 382 ASN A O 1
ATOM 3017 N N . GLY A 1 383 ? -9.661 -6.975 -39.338 1.00 44.38 383 GLY A N 1
ATOM 3018 C CA . GLY A 1 383 ? -8.230 -6.689 -39.190 1.00 44.38 383 GLY A CA 1
ATOM 3019 C C . GLY A 1 383 ? -7.861 -5.196 -39.079 1.00 44.38 383 GLY A C 1
ATOM 3020 O O . GLY A 1 383 ? -8.553 -4.321 -39.597 1.00 44.38 383 GLY A O 1
ATOM 3021 N N . ASN A 1 384 ? -6.709 -4.947 -38.440 1.00 47.72 384 ASN A N 1
ATOM 3022 C CA . ASN A 1 384 ? -6.027 -3.661 -38.203 1.00 47.72 384 ASN A CA 1
ATOM 3023 C C . ASN A 1 384 ? -6.625 -2.728 -37.132 1.00 47.72 384 ASN A C 1
ATOM 3025 O O . ASN A 1 384 ? -7.131 -1.644 -37.428 1.00 47.72 384 ASN A O 1
ATOM 3029 N N . TRP A 1 385 ? -6.453 -3.107 -35.861 1.00 49.28 385 TRP A N 1
ATOM 3030 C CA . TRP A 1 385 ? -6.735 -2.254 -34.695 1.00 49.28 385 TRP A CA 1
ATOM 3031 C C . TRP A 1 385 ? -5.550 -1.350 -34.314 1.00 49.28 385 TRP A C 1
ATOM 3033 O O . TRP A 1 385 ? -5.716 -0.240 -33.814 1.00 49.28 385 TRP A O 1
ATOM 3043 N N . CYS A 1 386 ? -4.329 -1.782 -34.621 1.00 47.47 386 CYS A N 1
ATOM 3044 C CA . CYS A 1 386 ? -3.119 -1.005 -34.403 1.00 47.47 386 CYS A CA 1
ATOM 3045 C C . CYS A 1 386 ? -2.930 0.040 -35.517 1.00 47.47 386 CYS A C 1
ATOM 3047 O O . CYS A 1 386 ? -2.723 -0.321 -36.672 1.00 47.47 386 CYS A O 1
ATOM 3049 N N . GLY A 1 387 ? -2.957 1.337 -35.179 1.00 42.12 387 GLY A N 1
ATOM 3050 C CA . GLY A 1 387 ? -2.521 2.403 -36.097 1.00 42.12 387 GLY A CA 1
ATOM 3051 C C . GLY A 1 387 ? -3.589 3.360 -36.638 1.00 42.12 387 GLY A C 1
ATOM 3052 O O . GLY A 1 387 ? -3.275 4.161 -37.521 1.00 42.12 387 GLY A O 1
ATOM 3053 N N . ARG A 1 388 ? -4.818 3.393 -36.100 1.00 39.62 388 ARG A N 1
ATOM 3054 C CA . ARG A 1 388 ? -5.685 4.566 -36.323 1.00 39.62 388 ARG A CA 1
ATOM 3055 C C . ARG A 1 388 ? -5.175 5.726 -35.468 1.00 39.62 388 ARG A C 1
ATOM 3057 O O . ARG A 1 388 ? -5.338 5.747 -34.256 1.00 39.62 388 ARG A O 1
ATOM 3064 N N . ARG A 1 389 ? -4.454 6.612 -36.160 1.00 36.22 389 ARG A N 1
ATOM 3065 C CA . ARG A 1 389 ? -3.851 7.889 -35.755 1.00 36.22 389 ARG A CA 1
ATOM 3066 C C . ARG A 1 389 ? -4.342 8.450 -34.418 1.00 36.22 389 ARG A C 1
ATOM 3068 O O . ARG A 1 389 ? -5.536 8.585 -34.184 1.00 36.22 389 ARG A O 1
ATOM 3075 N N . GLN A 1 390 ? -3.372 8.938 -33.647 1.00 42.50 390 GLN A N 1
ATOM 3076 C CA . GLN A 1 390 ? -3.463 9.829 -32.482 1.00 42.50 390 GLN A CA 1
ATOM 3077 C C . GLN A 1 390 ? -4.243 11.154 -32.720 1.00 42.50 390 GLN A C 1
ATOM 3079 O O . GLN A 1 390 ? -4.039 12.126 -32.000 1.00 42.50 390 GLN A O 1
ATOM 3084 N N . SER A 1 391 ? -5.153 11.230 -33.694 1.00 38.28 391 SER A N 1
ATOM 3085 C CA . SER A 1 391 ? -6.063 12.357 -33.892 1.00 38.28 391 SER A CA 1
ATOM 3086 C C . SER A 1 391 ? -7.478 11.990 -33.437 1.00 38.28 391 SER A C 1
ATOM 3088 O O . SER A 1 391 ? -8.154 11.183 -34.064 1.00 38.28 391 SER A O 1
ATOM 3090 N N . GLN A 1 392 ? -7.858 12.615 -32.325 1.00 45.78 392 GLN A N 1
ATOM 3091 C CA . GLN A 1 392 ? -9.183 12.902 -31.767 1.00 45.78 392 GLN A CA 1
ATOM 3092 C C . GLN A 1 392 ? -10.456 12.281 -32.393 1.00 45.78 392 GLN A C 1
ATOM 3094 O O . GLN A 1 392 ? -10.720 12.385 -33.585 1.00 45.78 392 GLN A O 1
ATOM 3099 N N . LYS A 1 393 ? -11.336 11.858 -31.466 1.00 36.00 393 LYS A N 1
ATOM 3100 C CA . LYS A 1 393 ? -12.753 11.451 -31.588 1.00 36.00 393 LYS A CA 1
ATOM 3101 C C . LYS A 1 393 ? -13.014 10.036 -32.113 1.00 36.00 393 LYS A C 1
ATOM 3103 O O . LYS A 1 393 ? -13.329 9.820 -33.275 1.00 36.00 393 LYS A O 1
ATOM 3108 N N . GLY A 1 394 ? -13.030 9.095 -31.172 1.00 37.75 394 GLY A N 1
ATOM 3109 C CA . GLY A 1 394 ? -13.586 7.753 -31.335 1.00 37.75 394 GLY A CA 1
ATOM 3110 C C . GLY A 1 394 ? -12.903 6.795 -30.371 1.00 37.75 394 GLY A C 1
ATOM 3111 O O . GLY A 1 394 ? -11.700 6.592 -30.469 1.00 37.75 394 GLY A O 1
ATOM 3112 N N . HIS A 1 395 ? -13.642 6.287 -29.390 1.00 40.03 395 HIS A N 1
ATOM 3113 C CA . HIS A 1 395 ? -13.119 5.374 -28.382 1.00 40.03 395 HIS A CA 1
ATOM 3114 C C . HIS A 1 395 ? -12.789 3.990 -28.963 1.00 40.03 395 HIS A C 1
ATOM 3116 O O . HIS A 1 395 ? -13.508 3.487 -29.822 1.00 40.03 395 HIS A O 1
ATOM 3122 N N . ASP A 1 396 ? -11.761 3.403 -28.342 1.00 48.06 396 ASP A N 1
ATOM 3123 C CA . ASP A 1 396 ? -11.355 1.994 -28.290 1.00 48.06 396 ASP A CA 1
ATOM 3124 C C . ASP A 1 396 ? -10.495 1.424 -29.442 1.00 48.06 396 ASP A C 1
ATOM 3126 O O . ASP A 1 396 ? -10.827 1.632 -30.607 1.00 48.06 396 ASP A O 1
ATOM 3130 N N . THR A 1 397 ? -9.403 0.692 -29.085 1.00 40.72 397 THR A N 1
ATOM 3131 C CA . THR A 1 397 ? -8.962 -0.640 -29.620 1.00 40.72 397 THR A CA 1
ATOM 3132 C C . THR A 1 397 ? -7.439 -0.976 -29.583 1.00 40.72 397 THR A C 1
ATOM 3134 O O . THR A 1 397 ? -6.722 -0.636 -30.511 1.00 40.72 397 THR A O 1
ATOM 3137 N N . ARG A 1 398 ? -6.808 -1.761 -28.683 1.00 51.00 398 ARG A N 1
ATOM 3138 C CA . ARG A 1 398 ? -7.033 -2.347 -27.333 1.00 51.00 398 ARG A CA 1
ATOM 3139 C C . ARG A 1 398 ? -5.695 -2.981 -26.842 1.00 51.00 398 ARG A C 1
ATOM 3141 O O . ARG A 1 398 ? -4.989 -3.567 -27.655 1.00 51.00 398 ARG A O 1
ATOM 3148 N N . LEU A 1 399 ? -5.411 -2.879 -25.530 1.00 52.09 399 LEU A N 1
ATOM 3149 C CA . LEU A 1 399 ? -4.402 -3.572 -24.681 1.00 52.09 399 LEU A CA 1
ATOM 3150 C C . LEU A 1 399 ? -2.904 -3.522 -25.063 1.00 52.09 399 LEU A C 1
ATOM 3152 O O . LEU A 1 399 ? -2.218 -4.536 -25.175 1.00 52.09 399 LEU A O 1
ATOM 3156 N N . ILE A 1 400 ? -2.363 -2.315 -25.200 1.00 64.62 400 ILE A N 1
ATOM 3157 C CA . ILE A 1 400 ? -0.911 -2.113 -25.312 1.00 64.62 400 ILE A CA 1
ATOM 3158 C C . ILE A 1 400 ? -0.382 -1.192 -24.220 1.00 64.62 400 ILE A C 1
ATOM 3160 O O . ILE A 1 400 ? -1.146 -0.454 -23.588 1.00 64.62 400 ILE A O 1
ATOM 3164 N N . SER A 1 401 ? 0.932 -1.219 -24.027 1.00 72.62 401 SER A N 1
ATOM 3165 C CA . SER A 1 401 ? 1.633 -0.299 -23.134 1.00 72.62 401 SER A CA 1
ATOM 3166 C C . SER A 1 401 ? 1.345 1.170 -23.462 1.00 72.62 401 SER A C 1
ATOM 3168 O O . SER A 1 401 ? 1.419 1.596 -24.617 1.00 72.62 401 SER A O 1
ATOM 3170 N N . GLY A 1 402 ? 1.009 1.939 -22.433 1.00 75.38 402 GLY A N 1
ATOM 3171 C CA . GLY A 1 402 ? 0.911 3.394 -22.436 1.00 75.38 402 GLY A CA 1
ATOM 3172 C C . GLY A 1 402 ? 2.209 4.058 -21.977 1.00 75.38 402 GLY A C 1
ATOM 3173 O O . GLY A 1 402 ? 3.292 3.481 -22.075 1.00 75.38 402 GLY A O 1
ATOM 3174 N N . SER A 1 403 ? 2.105 5.305 -21.517 1.00 83.06 403 SER A N 1
ATOM 3175 C CA . SER A 1 403 ? 3.258 6.033 -20.983 1.00 83.06 403 SER A CA 1
ATOM 3176 C C . SER A 1 403 ? 3.884 5.295 -19.800 1.00 83.06 403 SER A C 1
ATOM 3178 O O . SER A 1 403 ? 3.207 4.546 -19.095 1.00 83.06 403 SER A O 1
ATOM 3180 N N . TRP A 1 404 ? 5.167 5.523 -19.553 1.00 87.94 404 TRP A N 1
ATOM 3181 C CA . TRP A 1 404 ? 5.891 4.852 -18.475 1.00 87.94 404 TRP A CA 1
ATOM 3182 C C . TRP A 1 404 ? 6.847 5.798 -17.749 1.00 87.94 404 TRP A C 1
ATOM 3184 O O . TRP A 1 404 ? 7.209 6.845 -18.267 1.00 87.94 404 TRP A O 1
ATOM 3194 N N . ALA A 1 405 ? 7.241 5.458 -16.534 1.00 91.88 405 ALA A N 1
ATOM 3195 C CA . ALA A 1 405 ? 8.199 6.198 -15.724 1.00 91.88 405 ALA A CA 1
ATOM 3196 C C . ALA A 1 405 ? 9.086 5.212 -14.964 1.00 91.88 405 ALA A C 1
ATOM 3198 O O . ALA A 1 405 ? 8.771 4.024 -14.880 1.00 91.88 405 ALA A O 1
ATOM 3199 N N . VAL A 1 406 ? 10.186 5.705 -14.406 1.00 94.69 406 VAL A N 1
ATOM 3200 C CA . VAL A 1 406 ? 11.064 4.911 -13.544 1.00 94.69 406 VAL A CA 1
ATOM 3201 C C . VAL A 1 406 ? 11.292 5.634 -12.232 1.00 94.69 406 VAL A C 1
ATOM 3203 O O . VAL A 1 406 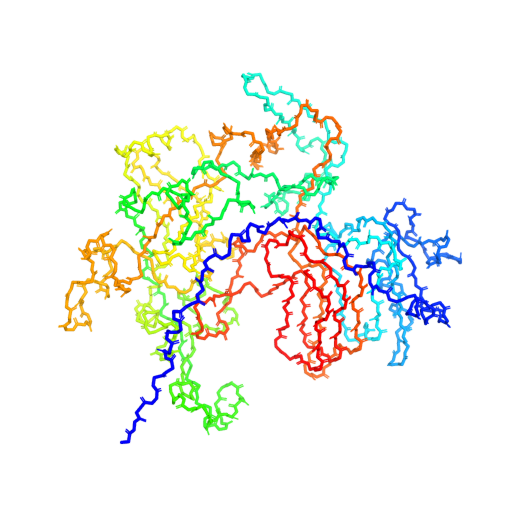? 11.511 6.839 -12.227 1.00 94.69 406 VAL A O 1
ATOM 3206 N N . GLU A 1 407 ? 11.261 4.895 -11.130 1.00 95.06 407 GLU A N 1
ATOM 3207 C CA . GLU A 1 407 ? 11.655 5.371 -9.806 1.00 95.06 407 GLU A CA 1
ATOM 3208 C C . GLU A 1 407 ? 12.807 4.530 -9.246 1.00 95.06 407 GLU A C 1
ATOM 3210 O O . GLU A 1 407 ? 13.100 3.441 -9.741 1.00 95.06 407 GLU A O 1
ATOM 3215 N N . ASN A 1 408 ? 13.399 5.000 -8.148 1.00 95.69 408 ASN A N 1
ATOM 3216 C CA . ASN A 1 408 ? 14.402 4.281 -7.364 1.00 95.69 408 ASN A CA 1
ATOM 3217 C C . ASN A 1 408 ? 15.756 4.099 -8.073 1.00 95.69 408 ASN A C 1
ATOM 3219 O O . ASN A 1 408 ? 16.373 3.041 -7.982 1.00 95.69 408 ASN A O 1
ATOM 3223 N N . VAL A 1 409 ? 16.242 5.147 -8.742 1.00 96.50 409 VAL A N 1
ATOM 3224 C CA . VAL A 1 409 ? 17.586 5.191 -9.339 1.00 96.50 409 VAL A CA 1
ATOM 3225 C C . VAL A 1 409 ? 18.350 6.376 -8.755 1.00 96.50 409 VAL A C 1
ATOM 3227 O O . VAL A 1 409 ? 17.824 7.484 -8.718 1.00 96.50 409 VAL A O 1
ATOM 3230 N N . PHE A 1 410 ? 19.588 6.164 -8.292 1.00 95.94 410 PHE A N 1
ATOM 3231 C CA . PHE A 1 410 ? 20.364 7.216 -7.620 1.00 95.94 410 PHE A CA 1
ATOM 3232 C C . PHE A 1 410 ? 20.618 8.428 -8.519 1.00 95.94 410 PHE A C 1
ATOM 3234 O O . PHE A 1 410 ? 20.564 9.560 -8.053 1.00 95.94 410 PHE A O 1
ATOM 3241 N N . GLU A 1 411 ? 20.897 8.198 -9.803 1.00 95.31 411 GLU A N 1
ATOM 3242 C CA . GLU A 1 411 ? 21.119 9.266 -10.780 1.00 95.31 411 GLU A CA 1
ATOM 3243 C C . GLU A 1 411 ? 19.886 10.150 -11.030 1.00 95.31 411 GLU A C 1
ATOM 3245 O O . GLU A 1 411 ? 20.062 11.263 -11.516 1.00 95.31 411 GLU A O 1
ATOM 3250 N N . GLU A 1 412 ? 18.681 9.691 -10.677 1.00 96.19 412 GLU A N 1
ATOM 3251 C CA . GLU A 1 412 ? 17.441 10.478 -10.760 1.00 96.19 412 GLU A CA 1
ATOM 3252 C C . GLU A 1 412 ? 17.073 11.125 -9.412 1.00 96.19 412 GLU A C 1
ATOM 3254 O O . GLU A 1 412 ? 15.953 11.577 -9.241 1.00 96.19 412 GLU A O 1
ATOM 3259 N N . LEU A 1 413 ? 17.990 11.163 -8.431 1.00 96.38 413 LEU A N 1
ATOM 3260 C CA . LEU A 1 413 ? 17.904 12.086 -7.293 1.00 96.38 413 LEU A CA 1
ATOM 3261 C C . LEU A 1 413 ? 18.395 13.462 -7.767 1.00 96.38 413 LEU A C 1
ATOM 3263 O O . LEU A 1 413 ? 19.513 13.883 -7.448 1.00 96.38 413 LEU A O 1
ATOM 3267 N N . ASP A 1 414 ? 17.598 14.119 -8.606 1.00 94.44 414 ASP A N 1
ATOM 3268 C CA . ASP A 1 414 ? 17.993 15.323 -9.345 1.00 94.44 414 ASP A CA 1
ATOM 3269 C C . ASP A 1 414 ? 17.027 16.512 -9.162 1.00 94.44 414 ASP A C 1
ATOM 3271 O O . ASP A 1 414 ? 17.273 17.592 -9.710 1.00 94.44 414 ASP A O 1
ATOM 3275 N N . SER A 1 415 ? 15.992 16.356 -8.327 1.00 94.06 415 SER A N 1
ATOM 3276 C CA . SER A 1 415 ? 15.010 17.391 -8.000 1.00 94.06 415 SER A CA 1
ATOM 3277 C C . SER A 1 415 ? 14.809 17.574 -6.482 1.00 94.06 415 SER A C 1
ATOM 3279 O O . SER A 1 415 ? 14.974 16.635 -5.699 1.00 94.06 415 SER A O 1
ATOM 3281 N N . PRO A 1 416 ? 14.411 18.778 -6.015 1.00 92.88 416 PRO A N 1
ATOM 3282 C CA . PRO A 1 416 ? 13.955 18.970 -4.641 1.00 92.88 416 PRO A CA 1
ATOM 3283 C C . PRO A 1 416 ? 12.801 18.039 -4.257 1.00 92.88 416 PRO A C 1
ATOM 3285 O O . PRO A 1 416 ? 11.965 17.687 -5.089 1.00 92.88 416 PRO A O 1
ATOM 3288 N N . ASN A 1 417 ? 12.720 17.724 -2.962 1.00 92.81 417 ASN A N 1
ATOM 3289 C CA . ASN A 1 417 ? 11.751 16.807 -2.355 1.00 92.81 417 ASN A CA 1
ATOM 3290 C C . ASN A 1 417 ? 11.901 15.334 -2.769 1.00 92.81 417 ASN A C 1
ATOM 3292 O O . ASN A 1 417 ? 10.936 14.577 -2.670 1.00 92.81 417 ASN A O 1
ATOM 3296 N N . GLU A 1 418 ? 13.091 14.911 -3.191 1.00 96.12 418 GLU A N 1
ATOM 3297 C CA . GLU A 1 418 ? 13.357 13.522 -3.560 1.00 96.12 418 GLU A CA 1
ATOM 3298 C C . GLU A 1 418 ? 14.199 12.761 -2.527 1.00 96.12 418 GLU A C 1
ATOM 3300 O O . GLU A 1 418 ? 14.981 13.345 -1.773 1.00 96.12 418 GLU A O 1
ATOM 3305 N N . TYR A 1 419 ? 14.066 11.435 -2.494 1.00 97.50 419 TYR A N 1
ATOM 3306 C CA . TYR A 1 419 ? 14.932 10.547 -1.717 1.00 97.50 419 TYR A CA 1
ATOM 3307 C C . TYR A 1 419 ? 15.388 9.328 -2.524 1.00 97.50 419 TYR A C 1
ATOM 3309 O O . TYR A 1 419 ? 14.691 8.852 -3.421 1.00 97.50 419 TYR A O 1
ATOM 3317 N N . PHE A 1 420 ? 16.542 8.777 -2.147 1.00 97.69 420 PHE A N 1
ATOM 3318 C CA . PHE A 1 420 ? 17.039 7.495 -2.644 1.00 97.69 420 PHE A CA 1
ATOM 3319 C C . PHE A 1 420 ? 17.652 6.686 -1.501 1.00 97.69 420 PHE A C 1
ATOM 3321 O O . PHE A 1 420 ? 18.435 7.209 -0.707 1.00 97.69 420 PHE A O 1
ATOM 3328 N N . TYR A 1 421 ? 17.336 5.394 -1.427 1.00 96.75 421 TYR A N 1
ATOM 3329 C CA . TYR A 1 421 ? 17.909 4.490 -0.434 1.00 96.75 421 TYR A CA 1
ATOM 3330 C C . TYR A 1 421 ? 18.786 3.434 -1.097 1.00 96.75 421 TYR A C 1
ATOM 3332 O O . TYR A 1 421 ? 18.305 2.574 -1.830 1.00 96.75 421 TYR A O 1
ATOM 3340 N N . ASN A 1 422 ? 20.078 3.455 -0.778 1.00 94.88 422 ASN A N 1
ATOM 3341 C CA . ASN A 1 422 ? 20.992 2.404 -1.191 1.00 94.88 422 ASN A CA 1
ATOM 3342 C C . ASN A 1 422 ? 20.951 1.259 -0.167 1.00 94.88 422 ASN A C 1
ATOM 3344 O O . ASN A 1 422 ? 21.606 1.325 0.878 1.00 94.88 422 ASN A O 1
ATOM 3348 N N . ALA A 1 423 ? 20.198 0.201 -0.472 1.00 90.31 423 ALA A N 1
ATOM 3349 C CA . ALA A 1 423 ? 20.043 -0.953 0.415 1.00 90.31 423 ALA A CA 1
ATOM 3350 C C . ALA A 1 423 ? 21.365 -1.706 0.675 1.00 90.31 423 ALA A C 1
ATOM 3352 O O . ALA A 1 423 ? 21.590 -2.193 1.784 1.00 90.31 423 ALA A O 1
ATOM 3353 N N . THR A 1 424 ? 22.280 -1.753 -0.302 1.00 90.06 424 THR A N 1
ATOM 3354 C CA . THR A 1 424 ? 23.588 -2.419 -0.173 1.00 90.06 424 THR A CA 1
ATOM 3355 C C . THR A 1 424 ? 24.483 -1.706 0.843 1.00 90.06 424 THR A C 1
ATOM 3357 O O . THR A 1 424 ? 25.063 -2.319 1.750 1.00 90.06 424 THR A O 1
ATOM 3360 N N . THR A 1 425 ? 24.594 -0.381 0.730 1.00 93.88 425 THR A N 1
ATOM 3361 C CA . THR A 1 425 ? 25.447 0.411 1.626 1.00 93.88 425 THR A CA 1
ATOM 3362 C C . THR A 1 425 ? 24.742 0.764 2.933 1.00 93.88 425 THR A C 1
ATOM 3364 O O . THR A 1 425 ? 25.423 0.937 3.946 1.00 93.88 425 THR A O 1
ATOM 3367 N N . GLY A 1 426 ? 23.407 0.773 2.955 1.00 94.75 426 GLY A N 1
ATOM 3368 C CA . GLY A 1 426 ? 22.587 1.227 4.078 1.00 94.75 426 GLY A CA 1
ATOM 3369 C C . GLY A 1 426 ? 22.513 2.752 4.189 1.00 94.75 426 GLY A C 1
ATOM 3370 O O . GLY A 1 426 ? 22.240 3.264 5.275 1.00 94.75 426 GLY A O 1
ATOM 3371 N N . ILE A 1 427 ? 22.791 3.476 3.102 1.00 96.94 427 ILE A N 1
ATOM 3372 C CA . ILE A 1 427 ? 22.798 4.942 3.079 1.00 96.94 427 ILE A CA 1
ATOM 3373 C C . ILE A 1 427 ? 21.470 5.451 2.517 1.00 96.94 427 ILE A C 1
ATOM 3375 O O . ILE A 1 427 ? 21.068 5.069 1.418 1.00 96.94 427 ILE A O 1
ATOM 3379 N N . LEU A 1 428 ? 20.807 6.325 3.273 1.00 97.81 428 LEU A N 1
ATOM 3380 C CA . LEU A 1 428 ? 19.631 7.069 2.828 1.00 97.81 428 LEU A CA 1
ATOM 3381 C C . LEU A 1 428 ? 20.067 8.472 2.406 1.00 97.81 428 LEU A C 1
ATOM 3383 O O . LEU A 1 428 ? 20.693 9.178 3.196 1.00 97.81 428 LEU A O 1
ATOM 3387 N N . TYR A 1 429 ? 19.727 8.849 1.179 1.00 97.56 429 TYR A N 1
ATOM 3388 C CA . TYR A 1 429 ? 19.929 10.172 0.603 1.00 97.56 429 TYR A CA 1
ATOM 3389 C C . TYR A 1 429 ? 18.591 10.897 0.508 1.00 97.56 429 TYR A C 1
ATOM 3391 O O . TYR A 1 429 ? 17.574 10.286 0.180 1.00 97.56 429 TYR A O 1
ATOM 3399 N N . TRP A 1 430 ? 18.602 12.198 0.767 1.00 96.19 430 TRP A N 1
ATOM 3400 C CA . TRP A 1 430 ? 17.421 13.046 0.756 1.00 96.19 430 TRP A CA 1
ATOM 3401 C C . TRP A 1 430 ? 17.777 14.452 0.268 1.00 96.19 430 TRP A C 1
ATOM 3403 O O . TRP A 1 430 ? 18.730 15.064 0.750 1.00 96.19 430 TRP A O 1
ATOM 3413 N N . TRP A 1 431 ? 17.000 14.961 -0.684 1.00 94.88 431 TRP A N 1
ATOM 3414 C CA . TRP A 1 431 ? 17.021 16.348 -1.125 1.00 94.88 431 TRP A CA 1
ATOM 3415 C C . TRP A 1 431 ? 15.805 17.083 -0.519 1.00 94.88 431 TRP A C 1
ATOM 3417 O O . TRP A 1 431 ? 14.693 16.969 -1.038 1.00 94.88 431 TRP A O 1
ATOM 3427 N N . PRO A 1 432 ? 15.969 17.841 0.581 1.00 91.19 432 PRO A N 1
ATOM 3428 C CA . PRO A 1 432 ? 14.889 18.600 1.210 1.00 91.19 432 PRO A CA 1
ATOM 3429 C C . PRO A 1 432 ? 14.337 19.703 0.300 1.00 91.19 432 PRO A C 1
ATOM 3431 O O . PRO A 1 432 ? 15.071 20.331 -0.460 1.00 91.19 432 PRO A O 1
ATOM 3434 N N . ASN A 1 433 ? 13.040 19.986 0.432 1.00 82.12 433 ASN A N 1
ATOM 3435 C CA . ASN A 1 433 ? 12.434 21.202 -0.126 1.00 82.12 433 ASN A CA 1
ATOM 3436 C C . ASN A 1 433 ? 12.550 22.410 0.828 1.00 82.12 433 ASN A C 1
ATOM 3438 O O . ASN A 1 433 ? 12.234 23.535 0.458 1.00 82.12 433 ASN A O 1
ATOM 3442 N N . GLU A 1 434 ? 12.960 22.168 2.074 1.00 69.06 434 GLU A N 1
ATOM 3443 C CA . GLU A 1 434 ? 13.100 23.178 3.122 1.00 69.06 434 GLU A CA 1
ATOM 3444 C C . GLU A 1 434 ? 14.572 23.542 3.335 1.00 69.06 434 GLU A C 1
ATOM 3446 O O . GLU A 1 434 ? 15.476 22.736 3.115 1.00 69.06 434 GLU A O 1
ATOM 3451 N N . THR A 1 435 ? 14.814 24.763 3.806 1.00 65.31 435 THR A N 1
ATOM 3452 C CA . THR A 1 435 ? 16.164 25.278 4.068 1.00 65.31 435 THR A CA 1
ATOM 3453 C C . THR A 1 435 ? 16.806 24.669 5.325 1.00 65.31 435 THR A C 1
ATOM 3455 O O . THR A 1 435 ? 18.023 24.750 5.475 1.00 65.31 435 THR A O 1
ATOM 3458 N N . TYR A 1 436 ? 16.015 24.051 6.218 1.00 63.81 436 TYR A N 1
ATOM 3459 C CA . TYR A 1 436 ? 16.462 23.514 7.510 1.00 63.81 436 TYR A CA 1
ATOM 3460 C C . TYR A 1 436 ? 16.152 22.015 7.636 1.00 63.81 436 TYR A C 1
ATOM 3462 O O . TYR A 1 436 ? 15.001 21.600 7.583 1.00 63.81 436 TYR A O 1
ATOM 3470 N N . VAL A 1 437 ? 17.196 21.202 7.814 1.00 73.88 437 VAL A N 1
ATOM 3471 C CA . VAL A 1 437 ? 17.126 19.725 7.847 1.00 73.88 437 VAL A CA 1
ATOM 3472 C C . VAL A 1 437 ? 17.113 19.183 9.279 1.00 73.88 437 VAL A C 1
ATOM 3474 O O . VAL A 1 437 ? 16.508 18.143 9.531 1.00 73.88 437 VAL A O 1
ATOM 3477 N N . ASP A 1 438 ? 17.734 19.896 10.223 1.00 69.75 438 ASP A N 1
ATOM 3478 C CA . ASP A 1 438 ? 17.952 19.414 11.596 1.00 69.75 438 ASP A CA 1
ATOM 3479 C C . ASP A 1 438 ? 16.654 19.295 12.418 1.00 69.75 438 ASP A C 1
ATOM 3481 O O . ASP A 1 438 ? 16.570 18.466 13.322 1.00 69.75 438 ASP A O 1
ATOM 3485 N N . ASP A 1 439 ? 15.606 20.037 12.046 1.00 76.94 439 ASP A N 1
ATOM 3486 C CA . ASP A 1 439 ? 14.291 20.001 12.705 1.00 76.94 439 ASP A CA 1
ATOM 3487 C C . ASP A 1 439 ? 13.297 19.022 12.048 1.00 76.94 439 ASP A C 1
ATOM 3489 O O . ASP A 1 439 ? 12.121 18.946 12.430 1.00 76.94 439 ASP A O 1
ATOM 3493 N N . VAL A 1 440 ? 13.741 18.248 11.051 1.00 87.62 440 VAL A N 1
ATOM 3494 C CA . VAL A 1 440 ? 12.869 17.361 10.277 1.00 87.62 440 VAL A CA 1
ATOM 3495 C C . VAL A 1 440 ? 13.054 15.906 10.702 1.00 87.62 440 VAL A C 1
ATOM 3497 O O . VAL A 1 440 ? 14.042 15.247 10.389 1.00 87.62 440 VAL A O 1
ATOM 3500 N N . THR A 1 441 ? 12.037 15.352 11.366 1.00 93.62 441 THR A N 1
ATOM 3501 C CA . THR A 1 441 ? 11.927 13.897 11.557 1.00 93.62 441 THR A CA 1
ATOM 3502 C C . THR A 1 441 ? 11.231 13.266 10.358 1.00 93.62 441 THR A C 1
ATOM 3504 O O . THR A 1 441 ? 10.121 13.673 10.002 1.00 93.62 441 THR A O 1
ATOM 3507 N N . LEU A 1 442 ? 11.852 12.241 9.775 1.00 96.06 442 LEU A N 1
ATOM 3508 C CA . LEU A 1 442 ? 11.262 11.441 8.703 1.00 96.06 442 LEU A CA 1
ATOM 3509 C C . LEU A 1 442 ? 10.612 10.167 9.248 1.00 96.06 442 LEU A C 1
ATOM 3511 O O . LEU A 1 442 ? 11.003 9.661 10.297 1.00 96.06 442 LEU A O 1
ATOM 3515 N N . VAL A 1 443 ? 9.624 9.641 8.532 1.00 97.81 443 VAL A N 1
ATOM 3516 C CA . VAL A 1 443 ? 8.874 8.431 8.877 1.00 97.81 443 VAL A CA 1
ATOM 3517 C C . VAL A 1 443 ? 8.851 7.497 7.675 1.00 97.81 443 VAL A C 1
ATOM 3519 O O . VAL A 1 443 ? 8.474 7.906 6.576 1.00 97.81 443 VAL A O 1
ATOM 3522 N N . VAL A 1 444 ? 9.226 6.237 7.891 1.00 98.00 444 VAL A N 1
ATOM 3523 C CA . VAL A 1 444 ? 9.157 5.176 6.875 1.00 98.00 444 VAL A CA 1
ATOM 3524 C C . VAL A 1 444 ? 7.929 4.302 7.149 1.00 98.00 444 VAL A C 1
ATOM 3526 O O . VAL A 1 444 ? 7.869 3.720 8.230 1.00 98.00 444 VAL A O 1
ATOM 3529 N N . PRO A 1 445 ? 6.956 4.163 6.231 1.00 97.06 445 PRO A N 1
ATOM 3530 C CA . PRO A 1 445 ? 5.843 3.232 6.402 1.00 97.06 445 PRO A CA 1
ATOM 3531 C C . PRO A 1 445 ? 6.363 1.784 6.333 1.00 97.06 445 PRO A C 1
ATOM 3533 O O . PRO A 1 445 ? 6.999 1.410 5.353 1.00 97.06 445 PRO A O 1
ATOM 3536 N N . LEU A 1 446 ? 6.131 0.963 7.365 1.00 95.69 446 LEU A N 1
ATOM 3537 C CA . LEU A 1 446 ? 6.662 -0.412 7.424 1.00 95.69 446 LEU A CA 1
ATOM 3538 C C . LEU A 1 446 ? 5.612 -1.479 7.113 1.00 95.69 446 LEU A C 1
ATOM 3540 O O . LEU A 1 446 ? 5.897 -2.453 6.418 1.00 95.69 446 LEU A O 1
ATOM 3544 N N . ILE A 1 447 ? 4.405 -1.319 7.657 1.00 96.12 447 ILE A N 1
ATOM 3545 C CA . ILE A 1 447 ? 3.341 -2.326 7.571 1.00 96.12 447 ILE A CA 1
ATOM 3546 C C . ILE A 1 447 ? 2.154 -1.810 6.760 1.00 96.12 447 ILE A C 1
ATOM 3548 O O . ILE A 1 447 ? 1.875 -0.615 6.731 1.00 96.12 447 ILE A O 1
ATOM 3552 N N . ARG A 1 448 ? 1.457 -2.728 6.089 1.00 95.88 448 ARG A N 1
ATOM 3553 C CA . ARG A 1 448 ? 0.329 -2.438 5.181 1.00 95.88 448 ARG A CA 1
ATOM 3554 C C . ARG A 1 448 ? -1.018 -2.470 5.894 1.00 95.88 448 ARG A C 1
ATOM 3556 O O . ARG A 1 448 ? -1.901 -1.671 5.606 1.00 95.88 448 ARG A O 1
ATOM 3563 N N . THR A 1 449 ? -1.142 -3.390 6.843 1.00 97.69 449 THR A N 1
ATOM 3564 C CA . THR A 1 449 ? -2.328 -3.569 7.678 1.00 97.69 449 THR A CA 1
ATOM 3565 C C . THR A 1 449 ? -2.050 -2.984 9.051 1.00 97.69 449 THR A C 1
ATOM 3567 O O . THR A 1 449 ? -1.042 -3.326 9.666 1.00 97.69 449 THR A O 1
ATOM 3570 N N . LEU A 1 450 ? -2.922 -2.092 9.523 1.00 98.56 450 LEU A N 1
ATOM 3571 C CA . LEU A 1 450 ? -2.781 -1.426 10.820 1.00 98.56 450 LEU A CA 1
ATOM 3572 C C . LEU A 1 450 ? -3.658 -2.098 11.875 1.00 98.56 450 LEU A C 1
ATOM 3574 O O . LEU A 1 450 ? -3.193 -2.389 12.974 1.00 98.56 450 LEU A O 1
ATOM 3578 N N . ILE A 1 451 ? -4.906 -2.400 11.522 1.00 98.62 451 ILE A N 1
ATOM 3579 C CA . ILE A 1 451 ? -5.813 -3.223 12.323 1.00 98.62 451 ILE A CA 1
ATOM 3580 C C . ILE A 1 451 ? -6.318 -4.364 11.441 1.00 98.62 451 ILE A C 1
ATOM 3582 O O . ILE A 1 451 ? -6.815 -4.131 10.339 1.00 98.62 451 ILE A O 1
ATOM 3586 N N . GLU A 1 452 ? -6.203 -5.590 11.942 1.00 98.31 452 GLU A N 1
ATOM 3587 C CA . GLU A 1 452 ? -6.628 -6.805 11.252 1.00 98.31 452 GLU A CA 1
ATOM 3588 C C . GLU A 1 452 ? -7.653 -7.553 12.108 1.00 98.31 452 GLU A C 1
ATOM 3590 O O . GLU A 1 452 ? -7.348 -8.036 13.200 1.00 98.31 452 GLU A O 1
ATOM 3595 N N . VAL A 1 453 ? -8.884 -7.650 11.615 1.00 98.31 453 VAL A N 1
ATOM 3596 C CA . VAL A 1 453 ? -9.969 -8.386 12.265 1.00 98.31 453 VAL A CA 1
ATOM 3597 C C . VAL A 1 453 ? -10.073 -9.762 11.620 1.00 98.31 453 VAL A C 1
ATOM 3599 O O . VAL A 1 453 ? -10.351 -9.869 10.425 1.00 98.31 453 VAL A O 1
ATOM 3602 N N . LYS A 1 454 ? -9.865 -10.812 12.417 1.00 97.38 454 LYS A N 1
ATOM 3603 C CA . LYS A 1 454 ? -9.862 -12.214 11.981 1.00 97.38 454 LYS A CA 1
ATOM 3604 C C . LYS A 1 454 ? -10.931 -13.023 12.697 1.00 97.38 454 LYS A C 1
ATOM 3606 O O . LYS A 1 454 ? -10.726 -13.505 13.811 1.00 97.38 454 LYS A O 1
ATOM 3611 N N . GLY A 1 455 ? -12.057 -13.209 12.025 1.00 96.94 455 GLY A N 1
ATOM 3612 C CA . GLY A 1 455 ? -13.073 -14.191 12.384 1.00 96.94 455 GLY A CA 1
ATOM 3613 C C . GLY A 1 455 ? -13.357 -15.154 11.238 1.00 96.94 455 GLY A C 1
ATOM 3614 O O . GLY A 1 455 ? -12.637 -15.226 10.245 1.00 96.94 455 GLY A O 1
ATOM 3615 N N . SER A 1 456 ? -14.445 -15.900 11.370 1.00 95.31 456 SER A N 1
ATOM 3616 C CA . SER A 1 456 ? -14.967 -16.788 10.328 1.00 95.31 456 SER A CA 1
ATOM 3617 C C . SER A 1 456 ? -16.489 -16.842 10.398 1.00 95.31 456 SER A C 1
ATOM 3619 O O . SER A 1 456 ? -17.078 -16.393 11.376 1.00 95.31 456 SER A O 1
ATOM 3621 N N . LEU A 1 457 ? -17.137 -17.461 9.410 1.00 94.12 457 LEU A N 1
ATOM 3622 C CA . LEU A 1 457 ? -18.578 -17.730 9.478 1.00 94.12 457 LEU A CA 1
ATOM 3623 C C . LEU A 1 457 ? -18.966 -18.535 10.739 1.00 94.12 457 LEU A C 1
ATOM 3625 O O . LEU A 1 457 ? -20.011 -18.287 11.329 1.00 94.12 457 LEU A O 1
ATOM 3629 N N . LYS A 1 458 ? -18.114 -19.479 11.172 1.00 95.44 458 LYS A N 1
ATOM 3630 C CA . LYS A 1 458 ? -18.355 -20.326 12.357 1.00 95.44 458 LYS A CA 1
ATOM 3631 C C . LYS A 1 458 ? -18.064 -19.611 13.679 1.00 95.44 458 LYS A C 1
ATOM 3633 O O . LYS A 1 458 ? -18.698 -19.905 14.685 1.00 95.44 458 LYS A O 1
ATOM 3638 N N . SER A 1 459 ? -17.091 -18.703 13.684 1.00 95.50 459 SER A N 1
ATOM 3639 C CA . SER A 1 459 ? -16.665 -17.946 14.865 1.00 95.50 459 SER A CA 1
ATOM 3640 C C . SER A 1 459 ? -16.367 -16.497 14.470 1.00 95.50 459 SER A C 1
ATOM 3642 O O . SER A 1 459 ? -15.207 -16.136 14.241 1.00 95.50 459 SER A O 1
ATOM 3644 N N . PRO A 1 460 ? -17.414 -15.680 14.272 1.00 96.69 460 PRO A N 1
ATOM 3645 C CA . PRO A 1 460 ? -17.244 -14.303 13.827 1.00 96.69 460 PRO A CA 1
ATOM 3646 C C . PRO A 1 460 ? -16.819 -13.371 14.967 1.00 96.69 460 PRO A C 1
ATOM 3648 O O . PRO A 1 460 ? -17.204 -13.565 16.123 1.00 96.69 460 PRO A O 1
ATOM 3651 N N . VAL A 1 461 ? -16.079 -12.311 14.631 1.00 97.19 461 VAL A N 1
ATOM 3652 C CA . VAL A 1 461 ? -15.788 -11.205 15.562 1.00 97.19 461 VAL A CA 1
ATOM 3653 C C . VAL A 1 461 ? -16.990 -10.268 15.613 1.00 97.19 461 VAL A C 1
ATOM 3655 O O . VAL A 1 461 ? -17.440 -9.796 14.569 1.00 97.19 461 VAL A O 1
ATOM 3658 N N . LYS A 1 462 ? -17.529 -9.995 16.806 1.00 97.00 462 LYS A N 1
ATOM 3659 C CA . LYS A 1 462 ? -18.808 -9.286 16.954 1.00 97.00 462 LYS A CA 1
ATOM 3660 C C . LYS A 1 462 ? -18.675 -7.931 17.631 1.00 97.00 462 LYS A C 1
ATOM 3662 O O . LYS A 1 462 ? -17.916 -7.775 18.586 1.00 97.00 462 LYS A O 1
ATOM 3667 N N . ASN A 1 463 ? -19.526 -6.991 17.225 1.00 96.69 463 ASN A N 1
ATOM 3668 C CA . ASN A 1 463 ? -19.784 -5.741 17.947 1.00 96.69 463 ASN A CA 1
ATOM 3669 C C . ASN A 1 463 ? -18.519 -4.894 18.173 1.00 96.69 463 ASN A C 1
ATOM 3671 O O . ASN A 1 463 ? -18.285 -4.408 19.282 1.00 96.69 463 ASN A O 1
ATOM 3675 N N . ILE A 1 464 ? -17.690 -4.748 17.140 1.00 97.44 464 ILE A N 1
ATOM 3676 C CA . ILE A 1 464 ? -16.500 -3.892 17.191 1.00 97.44 464 ILE A CA 1
ATOM 3677 C C . ILE A 1 464 ? -16.846 -2.512 16.652 1.00 97.44 464 ILE A C 1
ATOM 3679 O O . ILE A 1 464 ? -17.583 -2.390 15.670 1.00 97.44 464 ILE A O 1
ATOM 3683 N N . ALA A 1 465 ? -16.273 -1.472 17.249 1.00 96.94 465 ALA A N 1
ATOM 3684 C CA . ALA A 1 465 ? -16.351 -0.141 16.674 1.00 96.94 465 ALA A CA 1
ATOM 3685 C C . ALA A 1 465 ? -15.016 0.610 16.715 1.00 96.94 465 ALA A C 1
ATOM 3687 O O . ALA A 1 465 ? -14.331 0.612 17.733 1.00 96.94 465 ALA A O 1
ATOM 3688 N N . ILE A 1 466 ? -14.689 1.286 15.616 1.00 97.75 466 ILE A N 1
ATOM 3689 C CA . ILE A 1 466 ? -13.537 2.176 15.462 1.00 97.75 466 ILE A CA 1
ATOM 3690 C C . ILE A 1 466 ? -14.059 3.593 15.230 1.00 97.75 466 ILE A C 1
ATOM 3692 O O . ILE A 1 466 ? -14.887 3.796 14.338 1.00 97.75 466 ILE A O 1
ATOM 3696 N N . GLN A 1 467 ? -13.663 4.550 16.074 1.00 94.88 467 GLN A N 1
ATOM 3697 C CA . GLN A 1 467 ? -14.388 5.821 16.181 1.00 94.88 467 GLN A CA 1
ATOM 3698 C C . GLN A 1 467 ? -13.475 7.032 16.381 1.00 94.88 467 GLN A C 1
ATOM 3700 O O . GLN A 1 467 ? -12.717 7.069 17.342 1.00 94.88 467 GLN A O 1
ATOM 3705 N N . GLY A 1 468 ? -13.549 8.049 15.521 1.00 94.38 468 GLY A N 1
ATOM 3706 C CA . GLY A 1 468 ? -12.769 9.282 15.726 1.00 94.38 468 GLY A CA 1
ATOM 3707 C C . GLY A 1 468 ? -11.254 9.130 15.509 1.00 94.38 468 GLY A C 1
ATOM 3708 O O . GLY A 1 468 ? -10.499 10.062 15.786 1.00 94.38 468 GLY A O 1
ATOM 3709 N N . VAL A 1 469 ? -10.791 7.953 15.074 1.00 96.38 469 VAL A N 1
ATOM 3710 C CA . VAL A 1 469 ? -9.366 7.612 14.932 1.00 96.38 469 VAL A CA 1
ATOM 3711 C C . VAL A 1 469 ? -8.873 7.927 13.521 1.00 96.38 469 VAL A C 1
ATOM 3713 O O . VAL A 1 469 ? -9.540 7.594 12.542 1.00 96.38 469 VAL A O 1
ATOM 3716 N N . GLY A 1 470 ? -7.684 8.519 13.417 1.00 97.31 470 GLY A N 1
ATOM 3717 C CA . GLY A 1 470 ? -6.963 8.671 12.157 1.00 97.31 470 GLY A CA 1
ATOM 3718 C C . GLY A 1 470 ? -6.085 7.457 11.833 1.00 97.31 470 GLY A C 1
ATOM 3719 O O . GLY A 1 470 ? -5.456 6.893 12.724 1.00 97.31 470 GLY A O 1
ATOM 3720 N N . PHE A 1 471 ? -5.980 7.087 10.562 1.00 98.62 471 PHE A N 1
ATOM 3721 C CA . PHE A 1 471 ? -5.080 6.057 10.036 1.00 98.62 471 PHE A CA 1
ATOM 3722 C C . PHE A 1 471 ? -4.100 6.696 9.057 1.00 98.62 471 PHE A C 1
ATOM 3724 O O . PHE A 1 471 ? -4.517 7.467 8.189 1.00 98.62 471 PHE A O 1
ATOM 3731 N N . ARG A 1 472 ? -2.805 6.382 9.180 1.00 97.81 472 ARG A N 1
ATOM 3732 C CA . ARG A 1 472 ? -1.774 6.917 8.279 1.00 97.81 472 ARG A CA 1
ATOM 3733 C C . ARG A 1 472 ? -0.559 6.011 8.112 1.00 97.81 472 ARG A C 1
ATOM 3735 O O . ARG A 1 472 ? -0.340 5.110 8.918 1.00 97.81 472 ARG A O 1
ATOM 3742 N N . GLU A 1 473 ? 0.253 6.303 7.097 1.00 97.12 473 GLU A N 1
ATOM 3743 C CA . GLU A 1 473 ? 1.583 5.706 6.896 1.00 97.12 473 GLU A CA 1
ATOM 3744 C C . GLU A 1 473 ? 1.528 4.164 6.794 1.00 97.12 473 GLU A C 1
ATOM 3746 O O . GLU A 1 473 ? 2.374 3.457 7.345 1.00 97.12 473 GLU A O 1
ATOM 3751 N N . ALA A 1 474 ? 0.516 3.633 6.094 1.00 97.00 474 ALA A N 1
ATOM 3752 C CA . ALA A 1 474 ? 0.504 2.234 5.667 1.00 97.00 474 ALA A CA 1
ATOM 3753 C C . ALA A 1 474 ? 1.365 2.071 4.407 1.00 97.00 474 ALA A C 1
ATOM 3755 O O . ALA A 1 474 ? 1.257 2.874 3.479 1.00 97.00 474 ALA A O 1
ATOM 3756 N N . ALA A 1 475 ? 2.219 1.048 4.392 1.00 95.44 475 ALA A N 1
ATOM 3757 C CA . ALA A 1 475 ? 3.177 0.805 3.315 1.00 95.44 475 ALA A CA 1
ATOM 3758 C C . ALA A 1 475 ? 2.502 0.492 1.971 1.00 95.44 475 ALA A C 1
ATOM 3760 O O . ALA A 1 475 ? 1.359 0.031 1.926 1.00 95.44 475 ALA A O 1
ATOM 3761 N N . ASN A 1 476 ? 3.249 0.713 0.885 1.00 91.31 476 ASN A N 1
ATOM 3762 C CA . ASN A 1 476 ? 2.776 0.475 -0.473 1.00 91.31 476 ASN A CA 1
ATOM 3763 C C . ASN A 1 476 ? 2.334 -0.983 -0.691 1.00 91.31 476 ASN A C 1
ATOM 3765 O O . ASN A 1 476 ? 2.837 -1.907 -0.053 1.00 91.31 476 ASN A O 1
ATOM 3769 N N . THR A 1 477 ? 1.385 -1.217 -1.594 1.00 90.12 477 THR A N 1
ATOM 3770 C CA . THR A 1 477 ? 0.867 -2.573 -1.882 1.00 90.12 477 THR A CA 1
ATOM 3771 C C . THR A 1 477 ? 1.242 -3.088 -3.268 1.00 90.12 477 THR A C 1
ATOM 3773 O O . THR A 1 477 ? 1.069 -4.271 -3.550 1.00 90.12 477 THR A O 1
ATOM 3776 N N . TYR A 1 478 ? 1.789 -2.244 -4.142 1.00 84.62 478 TYR A N 1
ATOM 3777 C CA . TYR A 1 478 ? 2.084 -2.636 -5.520 1.00 84.62 478 TYR A CA 1
ATOM 3778 C C . TYR A 1 478 ? 3.279 -3.603 -5.636 1.00 84.62 478 TYR A C 1
ATOM 3780 O O . TYR A 1 478 ? 3.344 -4.351 -6.604 1.00 84.62 478 TYR A O 1
ATOM 3788 N N . GLU A 1 479 ? 4.150 -3.680 -4.626 1.00 79.38 479 GLU A N 1
ATOM 3789 C CA . GLU A 1 479 ? 5.228 -4.677 -4.497 1.00 79.38 479 GLU A CA 1
ATOM 3790 C C . GLU A 1 479 ? 4.791 -5.873 -3.631 1.00 79.38 479 GLU A C 1
ATOM 3792 O O . GLU A 1 479 ? 5.461 -6.248 -2.670 1.00 79.38 479 GLU A O 1
ATOM 3797 N N . THR A 1 480 ? 3.601 -6.426 -3.889 1.00 84.94 480 THR A N 1
ATOM 3798 C CA . THR A 1 480 ? 3.071 -7.575 -3.131 1.00 84.94 480 THR A CA 1
ATOM 3799 C C . THR A 1 480 ? 2.363 -8.583 -4.028 1.00 84.94 480 THR A C 1
ATOM 3801 O O . THR A 1 480 ? 2.256 -8.393 -5.240 1.00 84.94 480 THR A O 1
ATOM 3804 N N . THR A 1 481 ? 1.859 -9.663 -3.430 1.00 84.81 481 THR A N 1
ATOM 3805 C CA . THR A 1 481 ? 0.923 -10.574 -4.085 1.00 84.81 481 THR A CA 1
ATOM 3806 C C . THR A 1 481 ? -0.465 -9.952 -4.192 1.00 84.81 481 THR A C 1
ATOM 3808 O O . THR A 1 481 ? -1.019 -9.452 -3.214 1.00 84.81 481 THR A O 1
ATOM 3811 N N . TRP A 1 482 ? -1.051 -10.065 -5.382 1.00 88.19 482 TRP A N 1
ATOM 3812 C CA . TRP A 1 482 ? -2.422 -9.663 -5.667 1.00 88.19 482 TRP A CA 1
ATOM 3813 C C . TRP A 1 482 ? -3.278 -10.883 -6.015 1.00 88.19 482 TRP A C 1
ATOM 3815 O O . TRP A 1 482 ? -2.788 -11.865 -6.578 1.00 88.19 482 TRP A O 1
ATOM 3825 N N . ALA A 1 483 ? -4.562 -10.803 -5.688 1.00 87.31 483 ALA A N 1
ATOM 3826 C CA . ALA A 1 483 ? -5.573 -11.806 -5.983 1.00 87.31 483 ALA A CA 1
ATOM 3827 C C . ALA A 1 483 ? -6.592 -11.278 -6.996 1.00 87.31 483 ALA A C 1
ATOM 3829 O O . ALA A 1 483 ? -6.828 -10.072 -7.082 1.00 87.31 483 ALA A O 1
ATOM 3830 N N . VAL A 1 484 ? -7.241 -12.192 -7.718 1.00 86.06 484 VAL A N 1
ATOM 3831 C CA . VAL A 1 484 ? -8.240 -11.881 -8.753 1.00 86.06 484 VAL A CA 1
ATOM 3832 C C . VAL A 1 484 ? -9.603 -12.431 -8.322 1.00 86.06 484 VAL A C 1
ATOM 3834 O O . VAL A 1 484 ? -10.021 -13.495 -8.784 1.00 86.06 484 VAL A O 1
ATOM 3837 N N . PRO A 1 485 ? -10.309 -11.745 -7.404 1.00 78.00 485 PRO A N 1
ATOM 3838 C CA . PRO A 1 485 ? -11.525 -12.288 -6.807 1.00 78.00 485 PRO A CA 1
ATOM 3839 C C . PRO A 1 485 ? -12.770 -12.134 -7.689 1.00 78.00 485 PRO A C 1
ATOM 3841 O O . PRO A 1 485 ? -13.831 -12.630 -7.321 1.00 78.00 485 PRO A O 1
ATOM 3844 N N . SER A 1 486 ? -12.692 -11.407 -8.808 1.00 77.88 486 SER A N 1
ATOM 3845 C CA . SER A 1 486 ? -13.855 -11.107 -9.648 1.00 77.88 486 SER A CA 1
ATOM 3846 C C . SER A 1 486 ? -13.485 -10.983 -11.124 1.00 77.88 486 SER A C 1
ATOM 3848 O O . SER A 1 486 ? -12.311 -10.852 -11.457 1.00 77.88 486 SER A O 1
ATOM 3850 N N . GLY A 1 487 ? -14.501 -10.966 -11.991 1.00 70.62 487 GLY A N 1
ATOM 3851 C CA . GLY A 1 487 ? -14.364 -10.653 -13.417 1.00 70.62 487 GLY A CA 1
ATOM 3852 C C . GLY A 1 487 ? -14.338 -9.166 -13.761 1.00 70.62 487 GLY A C 1
ATOM 3853 O O . GLY A 1 487 ? -14.579 -8.816 -14.911 1.00 70.62 487 GLY A O 1
ATOM 3854 N N . GLY A 1 488 ? -14.110 -8.288 -12.778 1.00 74.06 488 GLY A N 1
ATOM 3855 C CA . GLY A 1 488 ? -13.809 -6.880 -13.036 1.00 74.06 488 GLY A CA 1
ATOM 3856 C C . GLY A 1 488 ? -12.410 -6.692 -13.629 1.00 74.06 488 GLY A C 1
ATOM 3857 O O . GLY A 1 488 ? -11.704 -7.659 -13.888 1.00 74.06 488 GLY A O 1
ATOM 3858 N N . ASP A 1 489 ? -12.000 -5.438 -13.801 1.00 73.50 489 ASP A N 1
ATOM 3859 C CA . ASP A 1 489 ? -10.766 -5.059 -14.508 1.00 73.50 489 ASP A CA 1
ATOM 3860 C C . ASP A 1 489 ? -9.531 -4.972 -13.591 1.00 73.50 489 ASP A C 1
ATOM 3862 O O . ASP A 1 489 ? -8.436 -4.645 -14.045 1.00 73.50 489 ASP A O 1
ATOM 3866 N N . TRP A 1 490 ? -9.682 -5.267 -12.296 1.00 78.25 490 TRP A N 1
ATOM 3867 C CA . TRP A 1 490 ? -8.642 -5.067 -11.287 1.00 78.25 490 TRP A CA 1
ATOM 3868 C C . TRP A 1 490 ? -8.448 -6.297 -10.402 1.00 78.25 490 TRP A C 1
ATOM 3870 O O . TRP A 1 490 ? -9.409 -6.951 -9.990 1.00 78.25 490 TRP A O 1
ATOM 3880 N N . ALA A 1 491 ? -7.186 -6.574 -10.082 1.00 83.94 491 ALA A N 1
ATOM 3881 C CA . ALA A 1 491 ? -6.827 -7.452 -8.987 1.00 83.94 491 ALA A CA 1
ATOM 3882 C C . ALA A 1 491 ? -6.814 -6.613 -7.706 1.00 83.94 491 ALA A C 1
ATOM 3884 O O . ALA A 1 491 ? -6.913 -5.385 -7.746 1.00 83.94 491 ALA A O 1
ATOM 3885 N N . LEU A 1 492 ? -6.646 -7.252 -6.555 1.00 87.38 492 LEU A N 1
ATOM 3886 C CA . LEU A 1 492 ? -6.425 -6.526 -5.310 1.00 87.38 492 LEU A CA 1
ATOM 3887 C C . LEU A 1 492 ? -5.416 -7.227 -4.412 1.00 87.38 492 LEU A C 1
ATOM 3889 O O . LEU A 1 492 ? -5.384 -8.454 -4.321 1.00 87.38 492 LEU A O 1
ATOM 3893 N N . PHE A 1 493 ? -4.613 -6.434 -3.709 1.00 89.00 493 PHE A N 1
ATOM 3894 C CA . PHE A 1 493 ? -3.918 -6.903 -2.519 1.00 89.00 493 PHE A CA 1
ATOM 3895 C C . PHE A 1 493 ? -4.965 -7.266 -1.458 1.00 89.00 493 PHE A C 1
ATOM 3897 O O . PHE A 1 493 ? -5.786 -6.425 -1.083 1.00 89.00 493 PHE A O 1
ATOM 3904 N N . ARG A 1 494 ? -4.953 -8.514 -0.974 1.00 87.62 494 ARG A N 1
ATOM 3905 C CA . ARG A 1 494 ? -5.876 -8.996 0.069 1.00 87.62 494 ARG A CA 1
ATOM 3906 C C . ARG A 1 494 ? -5.437 -8.561 1.461 1.00 87.62 494 ARG A C 1
ATOM 3908 O O . ARG A 1 494 ? -5.053 -9.352 2.315 1.00 87.62 494 ARG A O 1
ATOM 3915 N N . GLY A 1 495 ? -5.486 -7.254 1.652 1.00 91.50 495 GLY A N 1
ATOM 3916 C CA . GLY A 1 495 ? -5.233 -6.565 2.899 1.00 91.50 495 GLY A CA 1
ATOM 3917 C C . GLY A 1 495 ? -5.522 -5.077 2.741 1.00 91.50 495 GLY A C 1
ATOM 3918 O O . GLY A 1 495 ? -5.806 -4.576 1.653 1.00 91.50 495 GLY A O 1
ATOM 3919 N N . SER A 1 496 ? -5.472 -4.355 3.849 1.00 96.19 496 SER A N 1
ATOM 3920 C CA . SER A 1 496 ? -5.800 -2.929 3.905 1.00 96.19 496 SER A CA 1
ATOM 3921 C C . SER A 1 496 ? -5.382 -2.360 5.249 1.00 96.19 496 SER A C 1
ATOM 3923 O O . SER A 1 496 ? -5.240 -3.126 6.200 1.00 96.19 496 SER A O 1
ATOM 3925 N N . ALA A 1 497 ? -5.295 -1.037 5.384 1.00 98.12 497 ALA A N 1
ATOM 3926 C CA . ALA A 1 497 ? -5.000 -0.411 6.673 1.00 98.12 497 ALA A CA 1
ATOM 3927 C C . ALA A 1 497 ? -5.971 -0.868 7.780 1.00 98.12 497 ALA A C 1
ATOM 3929 O O . ALA A 1 497 ? -5.536 -1.153 8.896 1.00 98.12 497 ALA A O 1
ATOM 3930 N N . LEU A 1 498 ? -7.258 -1.019 7.456 1.00 98.44 498 LEU A N 1
ATOM 3931 C CA . LEU A 1 498 ? -8.265 -1.654 8.301 1.00 98.44 498 LEU A CA 1
ATOM 3932 C C . LEU A 1 498 ? -8.896 -2.844 7.565 1.00 98.44 498 LEU A C 1
ATOM 3934 O O . LEU A 1 498 ? -9.819 -2.671 6.770 1.00 98.44 498 LEU A O 1
ATOM 3938 N N . HIS A 1 499 ? -8.377 -4.050 7.808 1.00 98.06 499 HIS A N 1
ATOM 3939 C CA . HIS A 1 499 ? -8.813 -5.284 7.137 1.00 98.06 499 HIS A CA 1
ATOM 3940 C C . HIS A 1 499 ? -9.774 -6.069 8.023 1.00 98.06 499 HIS A C 1
ATOM 3942 O O . HIS A 1 499 ? -9.438 -6.408 9.157 1.00 98.06 499 HIS A O 1
ATOM 3948 N N . ILE A 1 500 ? -10.972 -6.354 7.513 1.00 98.25 500 ILE A N 1
ATOM 3949 C CA . ILE A 1 500 ? -12.033 -7.036 8.248 1.00 98.25 500 ILE A CA 1
ATOM 3950 C C . ILE A 1 500 ? -12.434 -8.327 7.547 1.00 98.25 500 ILE A C 1
ATOM 3952 O O . ILE A 1 500 ? -13.066 -8.282 6.498 1.00 98.25 500 ILE A O 1
ATOM 3956 N N . THR A 1 501 ? -12.163 -9.467 8.181 1.00 96.75 501 THR A N 1
ATOM 3957 C CA . THR A 1 501 ? -12.616 -10.787 7.723 1.00 96.75 501 THR A CA 1
ATOM 3958 C C . THR A 1 501 ? -13.463 -11.458 8.800 1.00 96.75 501 THR A C 1
ATOM 3960 O O . THR A 1 501 ? -13.061 -11.519 9.962 1.00 96.75 501 THR A O 1
ATOM 3963 N N . GLY A 1 502 ? -14.625 -12.008 8.438 1.00 96.94 502 GLY A N 1
ATOM 3964 C CA . GLY A 1 502 ? -15.419 -12.832 9.356 1.00 96.94 502 GLY A CA 1
ATOM 3965 C C . GLY A 1 502 ? -16.032 -12.051 10.522 1.00 96.94 502 GLY A C 1
ATOM 3966 O O . GLY A 1 502 ? -15.885 -12.468 11.670 1.00 96.94 502 GLY A O 1
ATOM 3967 N N . ALA A 1 503 ? -16.681 -10.914 10.262 1.00 97.94 503 ALA A N 1
ATOM 3968 C CA . ALA A 1 503 ? -17.187 -10.019 11.309 1.00 97.94 503 ALA A CA 1
ATOM 3969 C C . ALA A 1 503 ? -18.704 -9.781 11.248 1.00 97.94 503 ALA A C 1
ATOM 3971 O O . ALA A 1 503 ? -19.305 -9.748 10.174 1.00 97.94 503 ALA A O 1
ATOM 3972 N N . GLU A 1 504 ? -19.316 -9.549 12.411 1.00 98.06 504 GLU A N 1
ATOM 3973 C CA . GLU A 1 504 ? -20.719 -9.151 12.554 1.00 98.06 504 GLU A CA 1
ATOM 3974 C C . GLU A 1 504 ? -20.831 -7.848 13.350 1.00 98.06 504 GLU A C 1
ATOM 3976 O O . GLU A 1 504 ? -20.244 -7.717 14.424 1.00 98.06 504 GLU A O 1
ATOM 3981 N N . ASN A 1 505 ? -21.631 -6.894 12.864 1.00 97.75 505 ASN A N 1
ATOM 3982 C CA . ASN A 1 505 ? -21.834 -5.601 13.530 1.00 97.75 505 ASN A CA 1
ATOM 3983 C C . ASN A 1 505 ? -20.505 -4.852 13.778 1.00 97.75 505 ASN A C 1
ATOM 3985 O O . ASN A 1 505 ? -20.181 -4.483 14.909 1.00 97.75 505 ASN A O 1
ATOM 3989 N N . PHE A 1 506 ? -19.717 -4.663 12.714 1.00 98.19 506 PHE A N 1
ATOM 3990 C CA . PHE A 1 506 ? -18.483 -3.873 12.731 1.00 98.19 506 PHE A CA 1
ATOM 3991 C C . PHE A 1 506 ? -18.751 -2.436 12.263 1.00 98.19 506 PHE A C 1
ATOM 3993 O O . PHE A 1 506 ? -19.291 -2.226 11.175 1.00 98.19 506 PHE A O 1
ATOM 4000 N N . GLN A 1 507 ? -18.363 -1.435 13.052 1.00 97.88 507 GLN A N 1
ATOM 4001 C CA . GLN A 1 507 ? -18.657 -0.030 12.756 1.00 97.88 507 GLN A CA 1
ATOM 4002 C C . GLN A 1 507 ? -17.385 0.815 12.649 1.00 97.88 507 GLN A C 1
ATOM 4004 O O . GLN A 1 507 ? -16.592 0.863 13.583 1.00 97.88 507 GLN A O 1
ATOM 4009 N N . VAL A 1 508 ? -17.235 1.549 11.548 1.00 97.62 508 VAL A N 1
ATOM 4010 C CA . VAL A 1 508 ? -16.238 2.620 11.388 1.00 97.62 508 VAL A CA 1
ATOM 4011 C C . VAL A 1 508 ? -16.980 3.949 11.372 1.00 97.62 508 VAL A C 1
ATOM 4013 O O . VAL A 1 508 ? -17.897 4.129 10.566 1.00 97.62 508 VAL A O 1
ATOM 4016 N N . ARG A 1 509 ? -16.646 4.855 12.295 1.00 95.00 509 ARG A N 1
ATOM 4017 C CA . ARG A 1 509 ? -17.379 6.114 12.486 1.00 95.00 509 ARG A CA 1
ATOM 4018 C C . ARG A 1 509 ? -16.423 7.289 12.633 1.00 95.00 509 ARG A C 1
ATOM 4020 O O . ARG A 1 509 ? -15.603 7.282 13.545 1.00 95.00 509 ARG A O 1
ATOM 4027 N N . ASN A 1 510 ? -16.582 8.325 11.816 1.00 94.12 510 ASN A N 1
ATOM 4028 C CA . ASN A 1 510 ? -15.829 9.578 11.950 1.00 94.12 510 ASN A CA 1
ATOM 4029 C C . ASN A 1 510 ? -14.304 9.360 11.992 1.00 94.12 510 ASN A C 1
ATOM 4031 O O . ASN A 1 510 ? -13.615 9.914 12.841 1.00 94.12 510 ASN A O 1
ATOM 4035 N N . CYS A 1 511 ? -13.801 8.462 11.146 1.00 96.19 511 CYS A N 1
ATOM 4036 C CA . CYS A 1 511 ? -12.370 8.168 11.024 1.00 96.19 511 CYS A CA 1
ATOM 4037 C C . CYS A 1 511 ? -11.771 8.880 9.810 1.00 96.19 511 CYS A C 1
ATOM 4039 O O . CYS A 1 511 ? -12.448 8.989 8.792 1.00 96.19 511 CYS A O 1
ATOM 4041 N N . SER A 1 512 ? -10.498 9.267 9.894 1.00 96.25 512 SER A N 1
ATOM 4042 C CA . SER A 1 512 ? -9.757 9.869 8.776 1.00 96.25 512 SER A CA 1
ATOM 4043 C C . SER A 1 512 ? -8.689 8.902 8.261 1.00 96.25 512 SER A C 1
ATOM 4045 O O . SE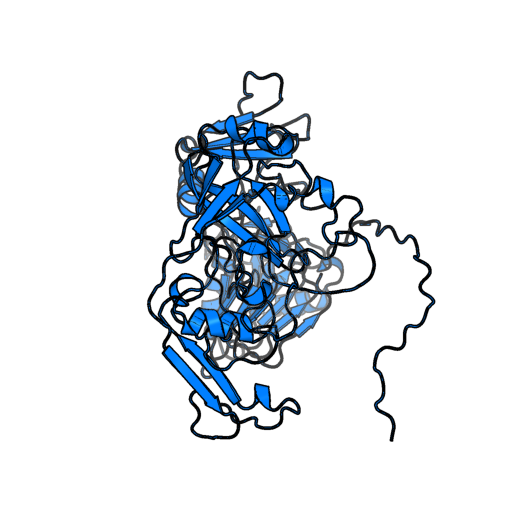R A 1 512 ? -7.869 8.419 9.040 1.00 96.25 512 SER A O 1
ATOM 4047 N N . PHE A 1 513 ? -8.648 8.643 6.960 1.00 97.06 513 PHE A N 1
ATOM 4048 C CA . PHE A 1 513 ? -7.693 7.752 6.303 1.00 97.06 513 PHE A CA 1
ATOM 4049 C C . PHE A 1 513 ? -6.775 8.580 5.401 1.00 97.06 513 PHE A C 1
ATOM 4051 O O . PHE A 1 513 ? -7.194 9.104 4.376 1.00 97.06 513 PHE A O 1
ATOM 4058 N N . LYS A 1 514 ? -5.502 8.742 5.779 1.00 94.44 514 LYS A N 1
ATOM 4059 C CA . LYS A 1 514 ? -4.599 9.679 5.095 1.00 94.44 514 LYS A CA 1
ATOM 4060 C C . LYS A 1 514 ? -3.266 9.036 4.748 1.00 94.44 514 LYS A C 1
ATOM 4062 O O . LYS A 1 514 ? -2.546 8.621 5.648 1.00 94.44 514 LYS A O 1
ATOM 4067 N N . ARG A 1 515 ? -2.903 9.054 3.459 1.00 91.81 515 ARG A N 1
ATOM 4068 C CA . ARG A 1 515 ? -1.619 8.529 2.941 1.00 91.81 515 ARG A CA 1
ATOM 4069 C C . ARG A 1 515 ? -1.383 7.087 3.379 1.00 91.81 515 ARG A C 1
ATOM 4071 O O . ARG A 1 515 ? -0.470 6.761 4.136 1.00 91.81 515 ARG A O 1
ATOM 4078 N N . LEU A 1 516 ? -2.312 6.253 2.937 1.00 95.44 516 LEU A N 1
ATOM 4079 C CA . LEU A 1 516 ? -2.263 4.807 3.042 1.00 95.44 516 LEU A CA 1
ATOM 4080 C C . LEU A 1 516 ? -1.975 4.313 1.630 1.00 95.44 516 LEU A C 1
ATOM 4082 O O . LEU A 1 516 ? -2.814 4.496 0.752 1.00 95.44 516 LEU A O 1
ATOM 4086 N N . ASP A 1 517 ? -0.803 3.730 1.392 1.00 92.31 517 ASP A N 1
ATOM 4087 C CA . ASP A 1 517 ? -0.332 3.421 0.032 1.00 92.31 517 ASP A CA 1
ATOM 4088 C C . ASP A 1 517 ? -0.935 2.097 -0.507 1.00 92.31 517 ASP A C 1
ATOM 4090 O O . ASP A 1 517 ? -0.293 1.266 -1.158 1.00 92.31 517 ASP A O 1
ATOM 4094 N N . GLY A 1 518 ? -2.218 1.886 -0.220 1.00 91.69 518 GLY A N 1
ATOM 4095 C CA . GLY A 1 518 ? -3.015 0.722 -0.580 1.00 91.69 518 GLY A CA 1
ATOM 4096 C C . GLY A 1 518 ? -4.481 0.931 -0.205 1.00 91.69 518 GLY A C 1
ATOM 4097 O O . GLY A 1 518 ? -4.960 2.059 -0.105 1.00 91.69 518 GLY A O 1
ATOM 4098 N N . THR A 1 519 ? -5.209 -0.156 0.034 1.00 94.50 519 THR A N 1
ATOM 4099 C CA . THR A 1 519 ? -6.622 -0.073 0.421 1.00 94.50 519 THR A CA 1
ATOM 4100 C C . THR A 1 519 ? -6.770 0.456 1.853 1.00 94.50 519 THR A C 1
ATOM 4102 O O . THR A 1 519 ? -6.126 -0.038 2.779 1.00 94.50 519 THR A O 1
ATOM 4105 N N . ALA A 1 520 ? -7.649 1.442 2.060 1.00 96.81 520 ALA A N 1
ATOM 4106 C CA . ALA A 1 520 ? -7.939 1.992 3.386 1.00 96.81 520 ALA A CA 1
ATOM 4107 C C . ALA A 1 520 ? -8.743 1.009 4.256 1.00 96.81 520 ALA A C 1
ATOM 4109 O O . ALA A 1 520 ? -8.317 0.662 5.358 1.00 96.81 520 ALA A O 1
ATOM 4110 N N . ILE A 1 521 ? -9.878 0.525 3.743 1.00 97.38 521 ILE A N 1
ATOM 4111 C CA . ILE A 1 521 ? -10.767 -0.425 4.421 1.00 97.38 521 ILE A CA 1
ATOM 4112 C C . ILE A 1 521 ? -11.108 -1.556 3.452 1.00 97.38 521 ILE A C 1
ATOM 4114 O O . ILE A 1 521 ? -11.564 -1.286 2.342 1.00 97.38 521 ILE A O 1
ATOM 4118 N N . LEU A 1 522 ? -10.941 -2.806 3.879 1.00 95.88 522 LEU A 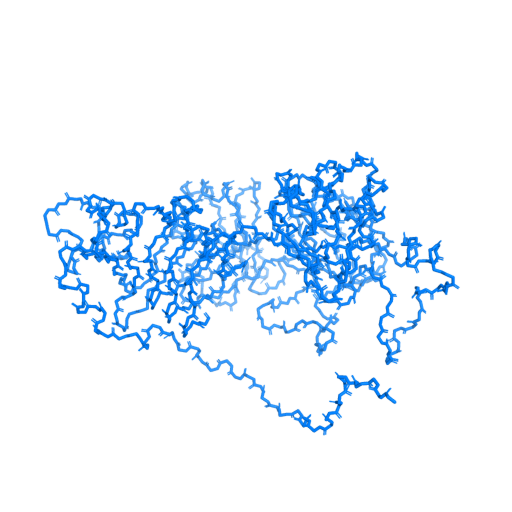N 1
ATOM 4119 C CA . LEU A 1 522 ? -11.383 -3.983 3.132 1.00 95.88 522 LEU A CA 1
ATOM 4120 C C . LEU A 1 522 ? -12.300 -4.839 4.006 1.00 95.88 522 LEU A C 1
ATOM 4122 O O . LEU A 1 522 ? -11.871 -5.351 5.040 1.00 95.88 522 LEU A O 1
ATOM 4126 N N . PHE A 1 523 ? -13.548 -5.018 3.570 1.00 95.44 523 PHE A N 1
ATOM 4127 C CA . PHE A 1 523 ? -14.419 -6.085 4.060 1.00 95.44 523 PHE A CA 1
ATOM 4128 C C . PHE A 1 523 ? -14.215 -7.310 3.173 1.00 95.44 523 PHE A C 1
ATOM 4130 O O . PHE A 1 523 ? -14.502 -7.264 1.978 1.00 95.44 523 PHE A O 1
ATOM 4137 N N . ASP A 1 524 ? -13.687 -8.377 3.758 1.00 90.88 524 ASP A N 1
ATOM 4138 C CA . ASP A 1 524 ? -13.221 -9.561 3.050 1.00 90.88 524 ASP A CA 1
ATOM 4139 C C . ASP A 1 524 ? -14.016 -10.804 3.478 1.00 90.88 524 ASP A C 1
ATOM 4141 O O . ASP A 1 524 ? -14.201 -11.086 4.668 1.00 90.88 524 ASP A O 1
ATOM 4145 N N . GLY A 1 525 ? -14.520 -11.551 2.497 1.00 87.81 525 GLY A N 1
ATOM 4146 C CA . GLY A 1 525 ? -15.343 -12.737 2.727 1.00 87.81 525 GLY A CA 1
ATOM 4147 C C . GLY A 1 525 ? -16.621 -12.467 3.538 1.00 87.81 525 GLY A C 1
ATOM 4148 O O . GLY A 1 525 ? -17.414 -11.581 3.220 1.00 87.81 525 GLY A O 1
ATOM 4149 N N . TYR A 1 526 ? -16.873 -13.285 4.569 1.00 92.81 526 TYR A N 1
ATOM 4150 C CA . TYR A 1 526 ? -18.073 -13.163 5.405 1.00 92.81 526 TYR A CA 1
ATOM 4151 C C . TYR A 1 526 ? -18.017 -11.909 6.283 1.00 92.81 526 TYR A C 1
ATOM 4153 O O . TYR A 1 526 ? -17.281 -11.858 7.266 1.00 92.81 526 TYR A O 1
ATOM 4161 N N . THR A 1 527 ? -18.857 -10.921 5.987 1.00 95.88 527 THR A N 1
ATOM 4162 C CA . THR A 1 527 ? -19.071 -9.757 6.855 1.00 95.88 527 THR A CA 1
ATOM 4163 C C . THR A 1 527 ? -20.543 -9.368 6.843 1.00 95.88 527 THR A C 1
ATOM 4165 O O . THR A 1 527 ? -21.132 -9.246 5.768 1.00 95.88 527 THR A O 1
ATOM 4168 N N . ARG A 1 528 ? -21.160 -9.176 8.014 1.00 96.75 528 ARG A N 1
ATOM 4169 C CA . ARG A 1 528 ? -22.604 -8.912 8.126 1.00 96.75 528 ARG A CA 1
ATOM 4170 C C . ARG A 1 528 ? -22.904 -7.728 9.037 1.00 96.75 528 ARG A C 1
ATOM 4172 O O . ARG A 1 528 ? -22.352 -7.610 10.127 1.00 96.75 528 ARG A O 1
ATOM 4179 N N . ASN A 1 529 ? -23.845 -6.882 8.617 1.00 97.31 529 ASN A N 1
ATOM 4180 C CA . ASN A 1 529 ? -24.271 -5.685 9.354 1.00 97.31 529 ASN A CA 1
ATOM 4181 C C . ASN A 1 529 ? -23.106 -4.730 9.683 1.00 97.31 529 ASN A C 1
ATOM 4183 O O . ASN A 1 529 ? -23.087 -4.112 10.745 1.00 97.31 529 ASN A O 1
ATOM 4187 N N . CYS A 1 530 ? -22.119 -4.632 8.793 1.00 97.25 530 CYS A N 1
ATOM 4188 C CA . CYS A 1 530 ? -21.003 -3.705 8.938 1.00 97.25 530 CYS A CA 1
ATOM 4189 C C . CYS A 1 530 ? -21.339 -2.345 8.311 1.00 97.25 530 CYS A C 1
ATOM 4191 O O . CYS A 1 530 ? -22.111 -2.276 7.355 1.00 97.25 530 CYS A O 1
ATOM 4193 N N . SER A 1 531 ? -20.766 -1.256 8.827 1.00 96.88 531 SER A N 1
ATOM 4194 C CA . SER A 1 531 ? -21.001 0.088 8.282 1.00 96.88 531 SER A CA 1
ATOM 4195 C C . SER A 1 531 ? -19.786 1.000 8.399 1.00 96.88 531 SER A C 1
ATOM 4197 O O . SER A 1 531 ? -19.099 0.972 9.421 1.00 96.88 531 SER A O 1
ATOM 4199 N N . VAL A 1 532 ? -19.608 1.875 7.410 1.00 97.44 532 VAL A N 1
ATOM 4200 C CA . VAL A 1 532 ? -18.673 3.009 7.430 1.00 97.44 532 VAL A CA 1
ATOM 4201 C C . VAL A 1 532 ? -19.499 4.292 7.342 1.00 97.44 532 VAL A C 1
ATOM 4203 O O . VAL A 1 532 ? -20.343 4.409 6.454 1.00 97.44 532 VAL A O 1
ATOM 4206 N N . LYS A 1 533 ? -19.331 5.224 8.287 1.00 94.44 533 LYS A N 1
ATOM 4207 C CA . LYS A 1 533 ? -20.129 6.461 8.365 1.00 94.44 533 LYS A CA 1
ATOM 4208 C C . LYS A 1 533 ? -19.279 7.656 8.784 1.00 94.44 533 LYS A C 1
ATOM 4210 O O . LYS A 1 533 ? -18.542 7.570 9.760 1.00 94.44 533 LYS A O 1
ATOM 4215 N N . GLY A 1 534 ? -19.437 8.782 8.088 1.00 92.00 534 GLY A N 1
ATOM 4216 C CA . GLY A 1 534 ? -18.764 10.041 8.432 1.00 92.00 534 GLY A CA 1
ATOM 4217 C C . GLY A 1 534 ? -17.235 9.988 8.345 1.00 92.00 534 GLY A C 1
ATOM 4218 O O . GLY A 1 534 ? -16.578 10.811 8.967 1.00 92.00 534 GLY A O 1
ATOM 4219 N N . SER A 1 535 ? -16.685 9.007 7.626 1.00 93.06 535 SER A N 1
ATOM 4220 C CA . SER A 1 535 ? -15.247 8.836 7.421 1.00 93.06 535 SER A CA 1
ATOM 4221 C C . SER A 1 535 ? -14.784 9.480 6.121 1.00 93.06 535 SER A C 1
ATOM 4223 O O . SER A 1 535 ? -15.554 9.516 5.160 1.00 93.06 535 SER A O 1
ATOM 4225 N N . GLU A 1 536 ? -13.536 9.942 6.111 1.00 91.06 536 GLU A N 1
ATOM 4226 C CA . GLU A 1 536 ? -12.863 10.569 4.962 1.00 91.06 536 GLU A CA 1
ATOM 4227 C C . GLU A 1 536 ? -11.588 9.828 4.565 1.00 91.06 536 GLU A C 1
ATOM 4229 O O . GLU A 1 536 ? -10.878 9.346 5.484 1.00 91.06 536 GLU A O 1
#